Protein AF-A0A949JZN1-F1 (afdb_monomer)

Solvent-accessible surface area (backbone atoms only — not comparable to full-atom values): 24047 Å² total; per-residue (Å²): 133,84,77,73,57,71,68,57,56,55,54,51,43,33,54,51,49,48,50,40,52,61,75,69,76,84,64,100,70,65,62,48,94,91,29,48,54,69,59,49,45,48,31,49,70,71,68,56,56,71,69,54,78,76,59,62,62,35,90,82,48,80,79,49,56,63,61,56,42,46,56,73,40,31,76,53,32,37,34,47,49,16,54,53,29,47,75,69,73,36,58,64,35,13,47,45,24,12,50,50,14,46,76,67,33,54,84,67,42,17,60,55,13,43,55,53,38,47,51,53,28,58,78,67,67,39,33,76,59,30,31,55,51,26,48,54,46,30,76,72,70,42,91,40,64,71,48,48,51,52,27,38,53,24,29,50,77,66,71,37,33,69,58,28,53,57,54,47,53,54,46,51,54,56,39,72,72,38,95,59,86,66,70,77,53,61,60,56,40,47,53,51,21,52,30,29,50,76,71,62,44,89,68,27,66,55,39,50,48,46,43,61,33,68,34,62,60,33,70,52,41,41,54,52,47,52,52,34,68,76,33,56,79,64,45,70,74,51,54,73,59,55,51,35,45,50,50,17,35,20,29,43,40,73,65,41,23,55,62,14,34,55,28,43,50,53,24,57,75,73,46,47,71,69,38,45,34,74,26,27,42,48,46,51,44,50,20,14,58,73,47,76,40,18,59,66,44,19,56,51,26,42,56,45,16,66,66,26,59,80,36,85,94,32,36,66,34,14,27,51,26,18,40,46,19,12,54,21,18,43,74,66,68,40,26,69,62,12,35,54,29,27,50,54,20,65,67,54,73,68,96,73,47,71,69,48,50,55,51,51,50,54,45,50,50,55,31,51,52,24,37,41,71,67,39,42,56,65,38,21,76,45,33,57,76,48,50,86,76,57,78,66,41,76,82,44,45,66,54,53,50,50,38,49,52,51,26,59,75,67,69,35,62,69,38,44,51,46,31,48,64,41,37,61,91,60,45,42,71,67,58,48,53,52,52,52,51,56,52,50,50,37,33,75,72,64,78,38,65,75,71,62,61,78,79,103

pLDDT: mean 90.28, std 12.98, range [23.19, 98.69]

Sequence (456 aa):
MLIPDRHLIVSACVLILTASLTVHAGGAGSEVWDMDRDELSLRLRTGDYEFLKSVDFSVSDRTGVNLREARRLGDDAFHMLGLIYKDLDLPLSAERLFRLSWDADTEPWRRESLLELLRVLEVSERYPELEVLAGAGRDRYGDEPEILRHLISSLYRQDKDAEVIAFSTILDELISGSDSADVPGSEFAFWLAVSSSRLRLPGWEDRYRALFVDHQADQTHSRVWDHLQANPGIASRFSLVELLFFEAKRLLAEGQTVEATDRFFQVADASRELLLSPSGLLDFYLAGSISGRQSATAARMIAIADEAATDVAKVDGARRALEYAGRLYRTAGNYRSAIEQLQRSLLIQPSGTEVERVEAERVRWYLLSSRVRLDPVETAGSLAAVTPTLGDPAYYNDLLAELATRLAGLERWDALLEAYQAMRDFATVGTRAAYELVLAEAIGQGVLPTSSLQRA

Structure (mmCIF, N/CA/C/O backbone):
data_AF-A0A949JZN1-F1
#
_entry.id   AF-A0A949JZN1-F1
#
loop_
_atom_site.group_PDB
_atom_site.id
_atom_site.type_symbol
_atom_site.label_atom_id
_atom_site.label_alt_id
_atom_site.label_comp_id
_atom_site.label_asym_id
_atom_site.label_entity_id
_atom_site.label_seq_id
_atom_site.pdbx_PDB_ins_code
_atom_site.Cartn_x
_atom_site.Cartn_y
_atom_site.Cartn_z
_atom_site.occupancy
_atom_site.B_iso_or_equiv
_atom_site.auth_seq_id
_atom_site.auth_comp_id
_atom_site.auth_asym_id
_atom_site.auth_atom_id
_atom_site.pdbx_PDB_model_num
ATOM 1 N N . MET A 1 1 ? -3.100 4.155 -6.393 1.00 28.25 1 MET A N 1
ATOM 2 C CA . MET A 1 1 ? -3.237 4.243 -7.859 1.00 28.25 1 MET A CA 1
ATOM 3 C C . MET A 1 1 ? -4.155 3.113 -8.313 1.00 28.25 1 MET A C 1
ATOM 5 O O . MET A 1 1 ? -3.774 1.955 -8.206 1.00 28.25 1 MET A O 1
ATOM 9 N N . LEU A 1 2 ? -5.406 3.420 -8.669 1.00 23.19 2 LEU A N 1
ATOM 10 C CA . LEU A 1 2 ? -6.323 2.431 -9.245 1.00 23.19 2 LEU A CA 1
ATOM 11 C C . LEU A 1 2 ? -5.801 2.120 -10.648 1.00 23.19 2 LEU A C 1
ATOM 13 O O . LEU A 1 2 ? -5.815 3.005 -11.498 1.00 23.19 2 LEU A O 1
ATOM 17 N N . ILE A 1 3 ? -5.294 0.906 -10.871 1.00 28.20 3 ILE A N 1
ATOM 18 C CA . ILE A 1 3 ? -5.058 0.410 -12.230 1.00 28.20 3 ILE A CA 1
ATOM 19 C C . ILE A 1 3 ? -6.430 0.486 -12.914 1.00 28.20 3 ILE A C 1
ATOM 21 O O . ILE A 1 3 ? -7.366 -0.133 -12.398 1.00 28.20 3 ILE A O 1
ATOM 25 N N . PRO A 1 4 ? -6.604 1.289 -13.979 1.00 36.00 4 PRO A N 1
ATOM 26 C CA . PRO A 1 4 ? -7.878 1.351 -14.674 1.00 36.00 4 PRO A CA 1
ATOM 27 C C . PRO A 1 4 ? -8.270 -0.067 -15.084 1.00 36.00 4 PRO A C 1
ATOM 29 O O . PRO A 1 4 ? -7.414 -0.849 -15.501 1.00 36.00 4 PRO A O 1
ATOM 32 N N . ASP A 1 5 ? -9.549 -0.404 -14.932 1.00 42.81 5 ASP A N 1
ATOM 33 C CA . ASP A 1 5 ? -10.082 -1.678 -15.406 1.00 42.81 5 ASP A CA 1
ATOM 34 C C . ASP A 1 5 ? -9.627 -1.892 -16.861 1.00 42.81 5 ASP A C 1
ATOM 36 O O . ASP A 1 5 ? -9.747 -0.975 -17.680 1.00 42.81 5 ASP A O 1
ATOM 40 N N . ARG A 1 6 ? -9.068 -3.066 -17.191 1.00 54.88 6 ARG A N 1
ATOM 41 C CA . ARG A 1 6 ? -8.535 -3.360 -18.538 1.00 54.88 6 ARG A CA 1
ATOM 42 C C . ARG A 1 6 ? -9.583 -3.075 -19.618 1.00 54.88 6 ARG A C 1
ATOM 44 O O . ARG A 1 6 ? -9.256 -2.580 -20.692 1.00 54.88 6 ARG A O 1
ATOM 51 N N . HIS A 1 7 ? -10.858 -3.272 -19.287 1.00 56.84 7 HIS A N 1
ATOM 52 C CA . HIS A 1 7 ? -11.984 -2.960 -20.162 1.00 56.84 7 HIS A CA 1
ATOM 53 C C . HIS A 1 7 ? -12.150 -1.461 -20.476 1.00 56.84 7 HIS A C 1
ATOM 55 O O . HIS A 1 7 ? -12.597 -1.118 -21.572 1.00 56.84 7 HIS A O 1
ATOM 61 N N . LEU A 1 8 ? -11.777 -0.555 -19.565 1.00 56.69 8 LEU A N 1
ATOM 62 C CA . LEU A 1 8 ? -11.873 0.897 -19.772 1.00 56.69 8 LEU A CA 1
ATOM 63 C C . LEU A 1 8 ? -10.808 1.414 -20.748 1.00 56.69 8 LEU A C 1
ATOM 65 O O . LEU A 1 8 ? -11.121 2.267 -21.578 1.00 56.69 8 LEU A O 1
ATOM 69 N N . ILE A 1 9 ? -9.582 0.884 -20.680 1.00 60.97 9 ILE A N 1
ATOM 70 C CA . ILE A 1 9 ? -8.475 1.285 -21.566 1.00 60.97 9 ILE A CA 1
ATOM 71 C C . ILE A 1 9 ? -8.801 0.888 -23.007 1.00 60.97 9 ILE A C 1
ATOM 73 O O . ILE A 1 9 ? -8.806 1.736 -23.896 1.00 60.97 9 ILE A O 1
ATOM 77 N N . VAL A 1 10 ? -9.201 -0.368 -23.217 1.00 64.69 10 VAL A N 1
ATOM 78 C CA . VAL A 1 10 ? -9.607 -0.878 -24.534 1.00 64.69 10 VAL A CA 1
ATOM 79 C C . VAL A 1 10 ? -10.783 -0.086 -25.110 1.00 64.69 10 VAL A C 1
ATOM 81 O O . VAL A 1 10 ? -10.760 0.303 -26.277 1.00 64.69 10 VAL A O 1
ATOM 84 N N . SER A 1 11 ? -11.784 0.237 -24.285 1.00 64.88 11 SER A N 1
ATOM 85 C CA . SER A 1 11 ? -12.944 1.030 -24.717 1.00 64.88 11 SER A CA 1
ATOM 86 C C . SER A 1 11 ? -12.562 2.449 -25.163 1.00 64.88 11 SER A C 1
ATOM 88 O O . SER A 1 11 ? -13.131 2.969 -26.124 1.00 64.88 11 SER A O 1
ATOM 90 N N . ALA A 1 12 ? -11.581 3.077 -24.506 1.00 63.56 12 ALA A N 1
ATOM 91 C CA . ALA A 1 12 ? -11.064 4.387 -24.901 1.00 63.56 12 ALA A CA 1
ATOM 92 C C . ALA A 1 12 ? -10.251 4.317 -26.206 1.00 63.56 12 ALA A C 1
ATOM 94 O O . ALA A 1 12 ? -10.458 5.140 -27.098 1.00 63.56 12 ALA A O 1
ATOM 95 N N . CYS A 1 13 ? -9.396 3.302 -26.366 1.00 65.25 13 CYS A N 1
ATOM 96 C CA . CYS A 1 13 ? -8.618 3.069 -27.589 1.00 65.25 13 CYS A CA 1
ATOM 97 C C . CYS A 1 13 ? -9.513 2.896 -28.821 1.00 65.25 13 CYS A C 1
ATOM 99 O O . CYS A 1 13 ? -9.266 3.463 -29.884 1.00 65.25 13 CYS A O 1
ATOM 101 N N . VAL A 1 14 ? -10.609 2.163 -28.653 1.00 65.69 14 VAL A N 1
ATOM 102 C CA . VAL A 1 14 ? -11.628 1.944 -29.680 1.00 65.69 14 VAL A CA 1
ATOM 103 C C . VAL A 1 14 ? -12.328 3.239 -30.093 1.00 65.69 14 VAL A C 1
ATOM 105 O O . VAL A 1 14 ? -12.577 3.461 -31.280 1.00 65.69 14 VAL A O 1
ATOM 108 N N . LEU A 1 15 ? -12.642 4.124 -29.145 1.00 62.88 15 LEU A N 1
ATOM 109 C CA . LEU A 1 15 ? -13.243 5.423 -29.458 1.00 62.88 15 LEU A CA 1
ATOM 110 C C . LEU A 1 15 ? -12.299 6.301 -30.289 1.00 62.88 15 LEU A C 1
ATOM 112 O O . LEU A 1 15 ? -12.758 6.976 -31.209 1.00 62.88 15 LEU A O 1
ATOM 116 N N . ILE A 1 16 ? -10.995 6.254 -30.013 1.00 65.81 16 ILE A N 1
ATOM 117 C CA . ILE A 1 16 ? -9.991 7.045 -30.735 1.00 65.81 16 ILE A CA 1
ATOM 118 C C . ILE A 1 16 ? -9.760 6.471 -32.140 1.00 65.81 16 ILE A C 1
ATOM 120 O O . ILE A 1 16 ? -9.923 7.207 -33.113 1.00 65.81 16 ILE A O 1
ATOM 124 N N . LEU A 1 17 ? -9.556 5.152 -32.269 1.00 66.75 17 LEU A N 1
ATOM 125 C CA . LEU A 1 17 ? -9.471 4.468 -33.570 1.00 66.75 17 LEU A CA 1
ATOM 126 C C . LEU A 1 17 ? -10.686 4.774 -34.448 1.00 66.75 17 LEU A C 1
ATOM 128 O O . LEU A 1 17 ? -10.573 5.086 -35.633 1.00 66.75 17 LEU A O 1
ATOM 132 N N . THR A 1 18 ? -11.881 4.711 -33.865 1.00 62.41 18 THR A N 1
ATOM 133 C CA . THR A 1 18 ? -13.117 4.939 -34.616 1.00 62.41 18 THR A CA 1
ATOM 134 C C . THR A 1 18 ? -13.344 6.411 -34.957 1.00 62.41 18 THR A C 1
ATOM 136 O O . THR A 1 18 ? -14.023 6.693 -35.944 1.00 62.41 18 THR A O 1
ATOM 139 N N . ALA A 1 19 ? -12.748 7.350 -34.215 1.00 61.09 19 ALA A N 1
ATOM 140 C CA . ALA A 1 19 ? -12.715 8.764 -34.574 1.00 61.09 19 ALA A CA 1
ATOM 141 C C . ALA A 1 19 ? -11.727 9.026 -35.726 1.00 61.09 19 ALA A C 1
ATOM 143 O O . ALA A 1 19 ? -12.108 9.675 -36.705 1.00 61.09 19 ALA A O 1
ATOM 144 N N . SER A 1 20 ? -10.522 8.445 -35.695 1.00 64.50 20 SER A N 1
ATOM 145 C CA . SER A 1 20 ? -9.545 8.494 -36.800 1.00 64.50 20 SER A CA 1
ATOM 146 C C . SER A 1 20 ? -10.119 7.932 -38.107 1.00 64.50 20 SER A C 1
ATOM 148 O O . SER A 1 20 ? -9.890 8.483 -39.195 1.00 64.50 20 SER A O 1
ATOM 150 N N . LEU A 1 21 ? -10.978 6.911 -37.990 1.00 62.69 21 LEU A N 1
ATOM 151 C CA . LEU A 1 21 ? -11.747 6.353 -39.098 1.00 62.69 21 LEU A CA 1
ATOM 152 C C . LEU A 1 21 ? -12.812 7.305 -39.674 1.00 62.69 21 LEU A C 1
ATOM 154 O O . LEU A 1 21 ? -13.252 7.116 -40.796 1.00 62.69 21 LEU A O 1
ATOM 158 N N . THR A 1 22 ? -13.244 8.354 -38.988 1.00 59.25 22 THR A N 1
ATOM 159 C CA . THR A 1 22 ? -14.210 9.299 -39.591 1.00 59.25 22 THR A CA 1
ATOM 160 C C . THR A 1 22 ? -13.525 10.420 -40.375 1.00 59.25 22 THR A C 1
ATOM 162 O O . THR A 1 22 ? -14.088 10.929 -41.343 1.00 59.25 22 THR A O 1
ATOM 165 N N . VAL A 1 23 ? -12.281 10.765 -40.024 1.00 57.59 23 VAL A N 1
ATOM 166 C CA . VAL A 1 23 ? -11.536 11.894 -40.613 1.00 57.59 23 VAL A CA 1
ATOM 167 C C . VAL A 1 23 ? -10.925 11.555 -41.982 1.00 57.59 23 VAL A C 1
ATOM 169 O O . VAL A 1 23 ? -10.888 12.402 -42.873 1.00 57.59 23 VAL A O 1
ATOM 172 N N . HIS A 1 24 ? -10.515 10.305 -42.215 1.00 56.94 24 HIS A N 1
ATOM 173 C CA . HIS A 1 24 ? -9.833 9.883 -43.451 1.00 56.94 24 HIS A CA 1
ATOM 174 C C . HIS A 1 24 ? -10.794 9.383 -44.556 1.00 56.94 24 HIS A C 1
ATOM 176 O O . HIS A 1 24 ? -10.512 8.407 -45.248 1.00 56.94 24 HIS A O 1
ATOM 182 N N . ALA A 1 25 ? -11.970 9.993 -44.718 1.00 49.78 25 ALA A N 1
ATOM 183 C CA . ALA A 1 25 ? -13.055 9.514 -45.595 1.00 49.78 25 ALA A CA 1
ATOM 184 C C . ALA A 1 25 ? -12.886 9.791 -47.114 1.00 49.78 25 ALA A C 1
ATOM 186 O O . ALA A 1 25 ? -13.826 9.598 -47.878 1.00 49.78 25 ALA A O 1
ATOM 187 N N . GLY A 1 26 ? -11.714 10.243 -47.581 1.00 48.44 26 GLY A N 1
ATOM 188 C CA . GLY A 1 26 ? -11.536 10.756 -48.953 1.00 48.44 26 GLY A CA 1
ATOM 189 C C . GLY A 1 26 ? -10.825 9.853 -49.976 1.00 48.44 26 GLY A C 1
ATOM 190 O O . GLY A 1 26 ? -10.667 10.275 -51.119 1.00 48.44 26 GLY A O 1
ATOM 191 N N . GLY A 1 27 ? -10.351 8.657 -49.607 1.00 51.09 27 GLY A N 1
ATOM 192 C CA . GLY A 1 27 ? -9.495 7.822 -50.470 1.00 51.09 27 GLY A CA 1
ATOM 193 C C . GLY A 1 27 ? -10.176 6.553 -50.992 1.00 51.09 27 GLY A C 1
ATOM 194 O O . GLY A 1 27 ? -10.812 5.834 -50.230 1.00 51.09 27 GLY A O 1
ATOM 195 N N . ALA A 1 28 ? -10.017 6.256 -52.286 1.00 45.09 28 ALA A N 1
ATOM 196 C CA . ALA A 1 28 ? -10.587 5.083 -52.948 1.00 45.09 28 ALA A CA 1
ATOM 197 C C . ALA A 1 28 ? -10.026 3.763 -52.383 1.00 45.09 28 ALA A C 1
ATOM 199 O O . ALA A 1 28 ? -8.890 3.374 -52.654 1.00 45.09 28 ALA A O 1
ATOM 200 N N . GLY A 1 29 ? -10.869 3.092 -51.604 1.00 59.28 29 GLY A N 1
ATOM 201 C CA . GLY A 1 29 ? -10.729 1.735 -51.093 1.00 59.28 29 GLY A CA 1
ATOM 202 C C . GLY A 1 29 ? -11.338 1.683 -49.691 1.00 59.28 29 GLY A C 1
ATOM 203 O O . GLY A 1 29 ? -10.748 2.197 -48.743 1.00 59.28 29 GLY A O 1
ATOM 204 N N . SER A 1 30 ? -12.544 1.132 -49.588 1.00 68.69 30 SER A N 1
ATOM 205 C CA . SER A 1 30 ? -13.350 1.110 -48.360 1.00 68.69 30 SER A CA 1
ATOM 206 C C . SER A 1 30 ? -13.047 -0.079 -47.448 1.00 68.69 30 SER A C 1
ATOM 208 O O . SER A 1 30 ? -13.493 -0.081 -46.305 1.00 68.69 30 SER A O 1
ATOM 210 N N . GLU A 1 31 ? -12.275 -1.053 -47.936 1.00 84.38 31 GLU A N 1
ATOM 211 C CA . GLU A 1 31 ? -12.028 -2.310 -47.233 1.00 84.38 31 GLU A CA 1
ATOM 212 C C . GLU A 1 31 ? -10.649 -2.347 -46.554 1.00 84.38 31 GLU A C 1
ATOM 214 O O . GLU A 1 31 ? -9.635 -1.910 -47.125 1.00 84.38 31 GLU A O 1
ATOM 219 N N . VAL A 1 32 ? -10.639 -2.873 -45.327 1.00 84.31 32 VAL A N 1
ATOM 220 C CA . VAL A 1 32 ? -9.462 -3.226 -44.521 1.00 84.31 32 VAL A CA 1
ATOM 221 C C . VAL A 1 32 ? -9.681 -4.645 -43.992 1.00 84.31 32 VAL A C 1
ATOM 223 O O . VAL A 1 32 ? -10.696 -4.900 -43.349 1.00 84.31 32 VAL A O 1
ATOM 226 N N . TRP A 1 33 ? -8.753 -5.562 -44.283 1.00 89.00 33 TRP A N 1
ATOM 227 C CA . TRP A 1 33 ? -8.846 -6.999 -43.986 1.00 89.00 33 TRP A CA 1
ATOM 228 C C . TRP A 1 33 ? -10.165 -7.630 -44.445 1.00 89.00 33 TRP A C 1
ATOM 230 O O . TRP A 1 33 ? -10.851 -8.288 -43.666 1.00 89.00 33 TRP A O 1
ATOM 240 N N . ASP A 1 34 ? -10.530 -7.378 -45.706 1.00 88.12 34 ASP A N 1
ATOM 241 C CA . ASP A 1 34 ? -11.767 -7.851 -46.348 1.00 88.12 34 ASP A CA 1
ATOM 242 C C . ASP A 1 34 ? -13.071 -7.413 -45.642 1.00 88.12 34 ASP A C 1
ATOM 244 O O . ASP A 1 34 ? -14.139 -7.972 -45.892 1.00 88.12 34 ASP A O 1
ATOM 248 N N . MET A 1 35 ? -13.004 -6.404 -44.767 1.00 89.75 35 MET A N 1
ATOM 249 C CA . MET A 1 35 ? -14.160 -5.803 -44.102 1.00 89.75 35 MET A CA 1
ATOM 250 C C . MET A 1 35 ? -14.355 -4.365 -44.556 1.00 89.75 35 MET A C 1
ATOM 252 O O . MET A 1 35 ? -13.404 -3.581 -44.605 1.00 89.75 35 MET A O 1
ATOM 256 N N . ASP A 1 36 ? -15.609 -4.000 -44.821 1.00 89.38 36 ASP A N 1
ATOM 257 C CA . ASP A 1 36 ? -15.974 -2.599 -44.990 1.00 89.38 36 ASP A CA 1
ATOM 258 C C . ASP A 1 36 ? -15.724 -1.821 -43.688 1.00 89.38 36 ASP A C 1
ATOM 260 O O . ASP A 1 36 ? -15.842 -2.341 -42.572 1.00 89.38 36 ASP A O 1
ATOM 264 N N . ARG A 1 37 ? -15.374 -0.545 -43.830 1.00 81.56 37 ARG A N 1
ATOM 265 C CA . ARG A 1 37 ? -15.032 0.341 -42.717 1.00 81.56 37 ARG A CA 1
ATOM 266 C C . ARG A 1 37 ? -16.111 0.421 -41.637 1.00 81.56 37 ARG A C 1
ATOM 268 O O . ARG A 1 37 ? -15.761 0.499 -40.456 1.00 81.56 37 ARG A O 1
ATOM 275 N N . ASP A 1 38 ? -17.389 0.424 -42.013 1.00 83.62 38 ASP A N 1
ATOM 276 C CA . ASP A 1 38 ? -18.488 0.521 -41.049 1.00 83.62 38 ASP A CA 1
ATOM 277 C C . ASP A 1 38 ? -18.613 -0.768 -40.229 1.00 83.62 38 ASP A C 1
ATOM 279 O O . ASP A 1 38 ? -18.818 -0.709 -39.013 1.00 83.62 38 ASP A O 1
ATOM 283 N N . GLU A 1 39 ? -18.403 -1.927 -40.864 1.00 90.25 39 GLU A N 1
ATOM 284 C CA . GLU A 1 39 ? -18.348 -3.219 -40.177 1.00 90.25 39 GLU A CA 1
ATOM 285 C C . GLU A 1 39 ? -17.161 -3.277 -39.210 1.00 90.25 39 GLU A C 1
ATOM 287 O O . GLU A 1 39 ? -17.335 -3.618 -38.038 1.00 90.25 39 GLU A O 1
ATOM 292 N N . LEU A 1 40 ? -15.969 -2.884 -39.668 1.00 87.50 40 LEU A N 1
ATOM 293 C CA . LEU A 1 40 ? -14.765 -2.863 -38.838 1.00 87.50 40 LEU A CA 1
ATOM 294 C C . LEU A 1 40 ? -14.935 -1.939 -37.622 1.00 87.50 40 LEU A C 1
ATOM 296 O O . LEU A 1 40 ? -14.640 -2.323 -36.490 1.00 87.50 40 LEU A O 1
ATOM 300 N N . SER A 1 41 ? -15.454 -0.728 -37.842 1.00 83.06 41 SER A N 1
ATOM 301 C CA . SER A 1 41 ? -15.739 0.245 -36.782 1.00 83.06 41 SER A CA 1
ATOM 302 C C . SER A 1 41 ? -16.740 -0.309 -35.769 1.00 83.06 41 SER A C 1
ATOM 304 O O . SER A 1 41 ? -16.525 -0.185 -34.563 1.00 83.06 41 SER A O 1
ATOM 306 N N . LEU A 1 42 ? -17.813 -0.957 -36.236 1.00 85.81 42 LEU A N 1
ATOM 307 C CA . LEU A 1 42 ? -18.809 -1.572 -35.364 1.00 85.81 42 LEU A CA 1
ATOM 308 C C . LEU A 1 42 ? -18.190 -2.676 -34.502 1.00 85.81 42 LEU A C 1
ATOM 310 O O . LEU A 1 42 ? -18.355 -2.637 -33.284 1.00 85.81 42 LEU A O 1
ATOM 314 N N . ARG A 1 43 ? -17.437 -3.605 -35.105 1.00 89.69 43 ARG A N 1
ATOM 315 C CA . ARG A 1 43 ? -16.786 -4.711 -34.385 1.00 89.69 43 ARG A CA 1
ATOM 316 C C . ARG A 1 43 ? -15.834 -4.208 -33.307 1.00 89.69 43 ARG A C 1
ATOM 318 O O . ARG A 1 43 ? -15.943 -4.638 -32.157 1.00 89.69 43 ARG A O 1
ATOM 325 N N . LEU A 1 44 ? -14.985 -3.229 -33.640 1.00 86.00 44 LEU A N 1
ATOM 326 C CA . LEU A 1 44 ? -14.087 -2.588 -32.677 1.00 86.00 44 LEU A CA 1
ATOM 327 C C . LEU A 1 44 ? -14.868 -1.952 -31.515 1.00 86.00 44 LEU A C 1
ATOM 329 O O . LEU A 1 44 ? -14.524 -2.200 -30.360 1.00 86.00 44 LEU A O 1
ATOM 333 N N . ARG A 1 45 ? -15.947 -1.200 -31.802 1.00 82.38 45 ARG A N 1
ATOM 334 C CA . ARG A 1 45 ? -16.844 -0.570 -30.800 1.00 82.38 45 ARG A CA 1
ATOM 335 C C . ARG A 1 45 ? -17.520 -1.567 -29.875 1.00 82.38 45 ARG A C 1
ATOM 337 O O . ARG A 1 45 ? -17.728 -1.256 -28.707 1.00 82.38 45 ARG A O 1
ATOM 344 N N . THR A 1 46 ? -17.869 -2.740 -30.389 1.00 86.69 46 THR A N 1
ATOM 345 C CA . THR A 1 46 ? -18.524 -3.796 -29.611 1.00 86.69 46 THR A CA 1
ATOM 346 C C . THR A 1 46 ? -17.548 -4.723 -28.886 1.00 86.69 46 THR A C 1
ATOM 348 O O . THR A 1 46 ? -17.998 -5.607 -28.163 1.00 86.69 46 THR A O 1
ATOM 351 N N . GLY A 1 47 ? -16.236 -4.543 -29.067 1.00 86.81 47 GLY A N 1
ATOM 352 C CA . GLY A 1 47 ? -15.222 -5.432 -28.498 1.00 86.81 47 GLY A CA 1
ATOM 353 C C . GLY A 1 47 ? -15.114 -6.796 -29.190 1.00 86.81 47 GLY A C 1
ATOM 354 O O . GLY A 1 47 ? -14.569 -7.730 -28.607 1.00 86.81 47 GLY A O 1
ATOM 355 N N . ASP A 1 48 ? -15.639 -6.937 -30.413 1.00 91.31 48 ASP A N 1
ATOM 356 C CA . ASP A 1 48 ? -15.488 -8.152 -31.221 1.00 91.31 48 ASP A CA 1
ATOM 357 C C . ASP A 1 48 ? -14.131 -8.126 -31.934 1.00 91.31 48 ASP A C 1
ATOM 359 O O . ASP A 1 48 ? -14.004 -7.626 -33.052 1.00 91.31 48 ASP A O 1
ATOM 363 N N . TYR A 1 49 ? -13.100 -8.640 -31.262 1.00 90.94 49 TYR A N 1
ATOM 364 C CA . TYR A 1 49 ? -11.729 -8.687 -31.779 1.00 90.94 49 TYR A CA 1
ATOM 365 C C . TYR A 1 49 ? -11.334 -10.048 -32.363 1.00 90.94 49 TYR A C 1
ATOM 367 O O . TYR A 1 49 ? -10.173 -10.238 -32.724 1.00 90.94 49 TYR A O 1
ATOM 375 N N . GLU A 1 50 ? -12.254 -11.013 -32.471 1.00 89.19 50 GLU A N 1
ATOM 376 C CA . GLU A 1 50 ? -11.912 -12.369 -32.930 1.00 89.19 50 GLU A CA 1
ATOM 377 C C . GLU A 1 50 ? -11.317 -12.370 -34.344 1.00 89.19 50 GLU A C 1
ATOM 379 O O . GLU A 1 50 ? -10.406 -13.146 -34.635 1.00 89.19 50 GLU A O 1
ATOM 384 N N . PHE A 1 51 ? -11.761 -11.452 -35.206 1.00 88.88 51 PHE A N 1
ATOM 385 C CA . PHE A 1 51 ? -11.234 -11.334 -36.566 1.00 88.88 51 PHE A CA 1
ATOM 386 C C . PHE A 1 51 ? -9.734 -10.987 -36.592 1.00 88.88 51 PHE A C 1
ATOM 388 O O . PHE A 1 51 ? -9.008 -11.471 -37.462 1.00 88.88 51 PHE A O 1
ATOM 395 N N . LEU A 1 52 ? -9.238 -10.218 -35.613 1.00 90.56 52 LEU A N 1
ATOM 396 C CA . LEU A 1 52 ? -7.830 -9.812 -35.534 1.00 90.56 52 LEU A CA 1
ATOM 397 C C . LEU A 1 52 ? -6.891 -10.999 -35.302 1.00 90.56 52 LEU A C 1
ATOM 399 O O . LEU A 1 52 ? -5.738 -10.955 -35.721 1.00 90.56 52 LEU A O 1
ATOM 403 N N . LYS A 1 53 ? -7.374 -12.111 -34.734 1.00 88.94 53 LYS A N 1
ATOM 404 C CA . LYS A 1 53 ? -6.560 -13.331 -34.586 1.00 88.94 53 LYS A CA 1
ATOM 405 C C . LYS A 1 53 ? -6.150 -13.937 -35.929 1.00 88.94 53 LYS A C 1
ATOM 407 O O . LYS A 1 53 ? -5.177 -14.683 -35.986 1.00 88.94 53 LYS A O 1
ATOM 412 N N . SER A 1 54 ? -6.885 -13.629 -37.000 1.00 87.88 54 SER A N 1
ATOM 413 C CA . SER A 1 54 ? -6.552 -14.056 -38.365 1.00 87.88 54 SER A CA 1
ATOM 414 C C . SER A 1 54 ? -5.599 -13.095 -39.087 1.00 87.88 54 SER A C 1
ATOM 416 O O . SER A 1 54 ? -4.984 -13.470 -40.085 1.00 87.88 54 SER A O 1
ATOM 418 N N . VAL A 1 55 ? -5.432 -11.878 -38.561 1.00 88.56 55 VAL A N 1
ATOM 419 C CA . VAL A 1 55 ? -4.550 -10.849 -39.110 1.00 88.56 55 VAL A CA 1
ATOM 420 C C . VAL A 1 55 ? -3.177 -10.982 -38.449 1.00 88.56 55 VAL A C 1
ATOM 422 O O . VAL A 1 55 ? -2.955 -10.561 -37.312 1.00 88.56 55 VAL A O 1
ATOM 425 N N . ASP A 1 56 ? -2.243 -11.602 -39.170 1.00 84.62 56 ASP A N 1
ATOM 426 C CA . ASP A 1 56 ? -0.866 -11.776 -38.710 1.00 84.62 56 ASP A CA 1
ATOM 427 C C . ASP A 1 56 ? -0.035 -10.518 -38.993 1.00 84.62 56 ASP A C 1
ATOM 429 O O . ASP A 1 56 ? 0.213 -10.160 -40.149 1.00 84.62 56 ASP A O 1
ATOM 433 N N . PHE A 1 57 ? 0.412 -9.855 -37.928 1.00 84.38 57 PHE A N 1
ATOM 434 C CA . PHE A 1 57 ? 1.368 -8.751 -37.997 1.00 84.38 57 PHE A CA 1
ATOM 435 C C . PHE A 1 57 ? 2.799 -9.178 -37.688 1.00 84.38 57 PHE A C 1
ATOM 437 O O . PHE A 1 57 ? 3.705 -8.349 -37.760 1.00 84.38 57 PHE A O 1
ATOM 444 N N . SER A 1 58 ? 3.047 -10.442 -37.354 1.00 76.69 58 SER A N 1
ATOM 445 C CA . SER A 1 58 ? 4.386 -10.946 -37.060 1.00 76.69 58 SER A CA 1
ATOM 446 C C . SER A 1 58 ? 5.248 -11.042 -38.325 1.00 76.69 58 SER A C 1
ATOM 448 O O . SER A 1 58 ? 4.773 -10.855 -39.448 1.00 76.69 58 SER A O 1
ATOM 450 N N . VAL A 1 59 ? 6.555 -11.281 -38.153 1.00 62.22 59 VAL A N 1
ATOM 451 C CA . VAL A 1 59 ? 7.587 -11.247 -39.215 1.00 62.22 59 VAL A CA 1
ATOM 452 C C . VAL A 1 59 ? 7.250 -12.148 -40.424 1.00 62.22 59 VAL A C 1
ATOM 454 O O . VAL A 1 59 ? 7.798 -11.947 -41.509 1.00 62.22 59 VAL A O 1
ATOM 457 N N . SER A 1 60 ? 6.315 -13.094 -40.283 1.00 58.88 60 SER A N 1
ATOM 458 C CA . SER A 1 60 ? 5.765 -13.905 -41.375 1.00 58.88 60 SER A CA 1
ATOM 459 C C . SER A 1 60 ? 4.877 -13.163 -42.378 1.00 58.88 60 SER A C 1
ATOM 461 O O . SER A 1 60 ? 4.691 -13.706 -43.470 1.00 58.88 60 SER A O 1
ATOM 463 N N . ASP A 1 61 ? 4.406 -11.935 -42.110 1.00 63.19 61 ASP A N 1
ATOM 464 C CA . ASP A 1 61 ? 3.782 -11.088 -43.141 1.00 63.19 61 ASP A CA 1
ATOM 465 C C . ASP A 1 61 ? 4.837 -10.612 -44.154 1.00 63.19 61 ASP A C 1
ATOM 467 O O . ASP A 1 61 ? 5.341 -9.486 -44.122 1.00 63.19 61 ASP A O 1
ATOM 471 N N . ARG A 1 62 ? 5.185 -11.512 -45.078 1.00 59.25 62 ARG A N 1
ATOM 472 C CA . ARG A 1 62 ? 6.132 -11.279 -46.178 1.00 59.25 62 ARG A CA 1
ATOM 473 C C . ARG A 1 62 ? 5.612 -10.271 -47.200 1.00 59.25 62 ARG A C 1
ATOM 475 O O . ARG A 1 62 ? 6.392 -9.775 -48.007 1.00 59.25 62 ARG A O 1
ATOM 482 N N . THR A 1 63 ? 4.307 -10.009 -47.204 1.00 68.75 63 THR A N 1
ATOM 483 C CA . THR A 1 63 ? 3.645 -9.170 -48.209 1.00 68.75 63 THR A CA 1
ATOM 484 C C . THR A 1 63 ? 3.451 -7.727 -47.744 1.00 68.75 63 THR A C 1
ATOM 486 O O . THR A 1 63 ? 3.218 -6.837 -48.571 1.00 68.75 63 THR A O 1
ATOM 489 N N . GLY A 1 64 ? 3.540 -7.489 -46.428 1.00 76.25 64 GLY A N 1
ATOM 490 C CA . GLY A 1 64 ? 3.288 -6.192 -45.803 1.00 76.25 64 GLY A CA 1
ATOM 491 C C . GLY A 1 64 ? 1.884 -5.662 -46.097 1.00 76.25 64 GLY A C 1
ATOM 492 O O . GLY A 1 64 ? 1.683 -4.446 -46.098 1.00 76.25 64 GLY A O 1
ATOM 493 N N . VAL A 1 65 ? 0.942 -6.535 -46.469 1.00 81.44 65 VAL A N 1
ATOM 494 C CA . VAL A 1 65 ? -0.432 -6.149 -46.815 1.00 81.44 65 VAL A CA 1
ATOM 495 C C . VAL A 1 65 ? -1.149 -5.717 -45.547 1.00 81.44 65 VAL A C 1
ATOM 497 O O . VAL A 1 65 ? -1.645 -4.594 -45.500 1.00 81.44 65 VAL A O 1
ATOM 500 N N . ASN A 1 66 ? -1.058 -6.517 -44.484 1.00 83.00 66 ASN A N 1
ATOM 501 C CA . ASN A 1 66 ? -1.705 -6.214 -43.212 1.00 83.00 66 ASN A CA 1
ATOM 502 C C . ASN A 1 66 ? -1.194 -4.892 -42.635 1.00 83.00 66 ASN A C 1
ATOM 504 O O . ASN A 1 66 ? -1.980 -4.066 -42.181 1.00 83.00 66 ASN A O 1
ATOM 508 N N . LEU A 1 67 ? 0.115 -4.639 -42.730 1.00 83.44 67 LEU A N 1
ATOM 509 C CA . LEU A 1 67 ? 0.720 -3.381 -42.282 1.00 83.44 67 LEU A CA 1
ATOM 510 C C . LEU A 1 67 ? 0.263 -2.162 -43.083 1.00 83.44 67 LEU A C 1
ATOM 512 O O . LEU A 1 67 ? 0.032 -1.096 -42.510 1.00 83.44 67 LEU A O 1
ATOM 516 N N . ARG A 1 68 ? 0.142 -2.298 -44.407 1.00 84.31 68 ARG A N 1
ATOM 517 C CA . ARG A 1 68 ? -0.383 -1.220 -45.254 1.00 84.31 68 ARG A CA 1
ATOM 518 C C . ARG A 1 68 ? -1.841 -0.938 -44.939 1.00 84.31 68 ARG A C 1
ATOM 520 O O . ARG A 1 68 ? -2.225 0.224 -44.927 1.00 84.31 68 ARG A O 1
ATOM 527 N N . GLU A 1 69 ? -2.626 -1.972 -44.675 1.00 85.75 69 GLU A N 1
ATOM 528 C CA . GLU A 1 69 ? -4.033 -1.833 -44.320 1.00 85.75 69 GLU A CA 1
ATOM 529 C C . GLU A 1 69 ? -4.230 -1.226 -42.930 1.00 85.75 69 GLU A C 1
ATOM 531 O O . GLU A 1 69 ? -5.025 -0.300 -42.799 1.00 85.75 69 GLU A O 1
ATOM 536 N N . ALA A 1 70 ? -3.424 -1.613 -41.937 1.00 87.12 70 ALA A N 1
ATOM 537 C CA . ALA A 1 70 ? -3.418 -0.983 -40.616 1.00 87.12 70 ALA A CA 1
ATOM 538 C C . ALA A 1 70 ? -3.172 0.534 -40.692 1.00 87.12 70 ALA A C 1
ATOM 540 O O . ALA A 1 70 ? -3.896 1.303 -40.067 1.00 87.12 70 ALA A O 1
ATOM 541 N N . ARG A 1 71 ? -2.220 0.993 -41.522 1.00 84.69 71 ARG A N 1
ATOM 542 C CA . ARG A 1 71 ? -1.956 2.438 -41.713 1.00 84.69 71 ARG A CA 1
ATOM 543 C C . ARG A 1 71 ? -3.148 3.218 -42.257 1.00 84.69 71 ARG A C 1
ATOM 545 O O . ARG A 1 71 ? -3.218 4.427 -42.074 1.00 84.69 71 ARG A O 1
ATOM 552 N N . ARG A 1 72 ? -4.086 2.561 -42.943 1.00 86.06 72 ARG A N 1
ATOM 553 C CA . ARG A 1 72 ? -5.285 3.228 -43.479 1.00 86.06 72 ARG A CA 1
ATOM 554 C C . ARG A 1 72 ? -6.290 3.573 -42.381 1.00 86.06 72 ARG A C 1
ATOM 556 O O . ARG A 1 72 ? -7.204 4.354 -42.638 1.00 86.06 72 ARG A O 1
ATOM 563 N N . LEU A 1 73 ? -6.133 3.002 -41.185 1.00 84.44 73 LEU A N 1
ATOM 564 C CA . LEU A 1 73 ? -7.017 3.247 -40.048 1.00 84.44 73 LEU A CA 1
ATOM 565 C C . LEU A 1 73 ? -6.717 4.583 -39.346 1.00 84.44 73 LEU A C 1
ATOM 567 O O . LEU A 1 73 ? -7.623 5.152 -38.741 1.00 84.44 73 LEU A O 1
ATOM 571 N N . GLY A 1 74 ? -5.497 5.113 -39.483 1.00 85.88 74 GLY A N 1
ATOM 572 C CA . GLY A 1 74 ? -5.077 6.393 -38.909 1.00 85.88 74 GLY A CA 1
ATOM 573 C C . GLY A 1 74 ? -3.626 6.384 -38.427 1.00 85.88 74 GLY A C 1
ATOM 574 O O . GLY A 1 74 ? -2.988 5.333 -38.372 1.00 85.88 74 GLY A O 1
ATOM 575 N N . ASP A 1 75 ? -3.127 7.563 -38.052 1.00 82.75 75 ASP A N 1
ATOM 576 C CA . ASP A 1 75 ? -1.760 7.764 -37.538 1.00 82.75 75 ASP A CA 1
ATOM 577 C C . ASP A 1 75 ? -1.547 7.170 -36.132 1.00 82.75 75 ASP A C 1
ATOM 579 O O . ASP A 1 75 ? -0.418 7.049 -35.675 1.00 82.75 75 ASP A O 1
ATOM 583 N N . ASP A 1 76 ? -2.625 6.814 -35.432 1.00 86.31 76 ASP A N 1
ATOM 584 C CA . ASP A 1 76 ? -2.629 6.169 -34.114 1.00 86.31 76 ASP A CA 1
ATOM 585 C C . ASP A 1 76 ? -2.835 4.647 -34.192 1.00 86.31 76 ASP A C 1
ATOM 587 O O . ASP A 1 76 ? -2.796 3.941 -33.180 1.00 86.31 76 ASP A O 1
ATOM 591 N N . ALA A 1 77 ? -3.071 4.124 -35.400 1.00 91.06 77 ALA A N 1
ATOM 592 C CA . ALA A 1 77 ? -3.573 2.774 -35.594 1.00 91.06 77 ALA A CA 1
ATOM 593 C C . ALA A 1 77 ? -2.631 1.699 -35.055 1.00 91.06 77 ALA A C 1
ATOM 595 O O . ALA A 1 77 ? -3.089 0.724 -34.462 1.00 91.06 77 ALA A O 1
ATOM 596 N N . PHE A 1 78 ? -1.321 1.866 -35.238 1.00 94.19 78 PHE A N 1
ATOM 597 C CA . PHE A 1 78 ? -0.352 0.885 -34.768 1.00 94.19 78 PHE A CA 1
ATOM 598 C C . PHE A 1 78 ? -0.314 0.799 -33.246 1.00 94.19 78 PHE A C 1
ATOM 600 O O . PHE A 1 78 ? -0.364 -0.308 -32.715 1.00 94.19 78 PHE A O 1
ATOM 607 N N . HIS A 1 79 ? -0.289 1.935 -32.548 1.00 94.19 79 HIS A N 1
ATOM 608 C CA . HIS A 1 79 ? -0.344 1.949 -31.088 1.00 94.19 79 HIS A CA 1
ATOM 609 C C . HIS A 1 79 ? -1.605 1.242 -30.572 1.00 94.19 79 HIS A C 1
ATOM 611 O O . HIS A 1 79 ? -1.532 0.318 -29.759 1.00 94.19 79 HIS A O 1
ATOM 617 N N . MET A 1 80 ? -2.766 1.630 -31.102 1.00 93.19 80 MET A N 1
ATOM 618 C CA . MET A 1 80 ? -4.055 1.129 -30.629 1.00 93.19 80 MET A CA 1
ATOM 619 C C . MET A 1 80 ? -4.258 -0.356 -30.935 1.00 93.19 80 MET A C 1
ATOM 621 O O . MET A 1 80 ? -4.711 -1.109 -30.073 1.00 93.19 80 MET A O 1
ATOM 625 N N . LEU A 1 81 ? -3.880 -0.809 -32.134 1.00 93.12 81 LEU A N 1
ATOM 626 C CA . LEU A 1 81 ? -3.864 -2.236 -32.449 1.00 93.12 81 LEU A CA 1
ATOM 627 C C . LEU A 1 81 ? -2.867 -2.973 -31.550 1.00 93.12 81 LEU A C 1
ATOM 629 O O . LEU A 1 81 ? -3.182 -4.056 -31.076 1.00 93.12 81 LEU A O 1
ATOM 633 N N . GLY A 1 82 ? -1.701 -2.391 -31.258 1.00 95.00 82 GLY A N 1
ATOM 634 C CA . GLY A 1 82 ? -0.725 -2.977 -30.341 1.00 95.00 82 GLY A CA 1
ATOM 635 C C . GLY A 1 82 ? -1.332 -3.297 -28.973 1.00 95.00 82 GLY A C 1
ATOM 636 O O . GLY A 1 82 ? -1.151 -4.406 -28.468 1.00 95.00 82 GLY A O 1
ATOM 637 N N . LEU A 1 83 ? -2.129 -2.377 -28.418 1.00 94.25 83 LEU A N 1
ATOM 638 C CA . LEU A 1 83 ? -2.864 -2.595 -27.168 1.00 94.25 83 LEU A CA 1
ATOM 639 C C . LEU A 1 83 ? -3.892 -3.730 -27.286 1.00 94.25 83 LEU A C 1
ATOM 641 O O . LEU A 1 83 ? -3.912 -4.620 -26.439 1.00 94.25 83 LEU A O 1
ATOM 645 N N . ILE A 1 84 ? -4.680 -3.767 -28.366 1.00 92.88 84 ILE A N 1
ATOM 646 C CA . ILE A 1 84 ? -5.665 -4.841 -28.586 1.00 92.88 84 ILE A CA 1
ATOM 647 C C . ILE A 1 84 ? -4.972 -6.208 -28.708 1.00 92.88 84 ILE A C 1
ATOM 649 O O . ILE A 1 84 ? -5.398 -7.178 -28.088 1.00 92.88 84 ILE A O 1
ATOM 653 N N . TYR A 1 85 ? -3.876 -6.306 -29.465 1.00 93.69 85 TYR A N 1
ATOM 654 C CA . TYR A 1 85 ? -3.134 -7.562 -29.620 1.00 93.69 85 TYR A CA 1
ATOM 655 C C . TYR A 1 85 ? -2.458 -8.010 -28.324 1.00 93.69 85 TYR A C 1
ATOM 657 O O . TYR A 1 85 ? -2.358 -9.211 -28.076 1.00 93.69 85 TYR A O 1
ATOM 665 N N . LYS A 1 86 ? -2.021 -7.066 -27.485 1.00 92.50 86 LYS A N 1
ATOM 666 C CA . LYS A 1 86 ? -1.510 -7.362 -26.145 1.00 92.50 86 LYS A CA 1
ATOM 667 C C . LYS A 1 86 ? -2.600 -7.996 -25.276 1.00 92.50 86 LYS A C 1
ATOM 669 O O . LYS A 1 86 ? -2.333 -8.999 -24.623 1.00 92.50 86 LYS A O 1
ATOM 674 N N . ASP A 1 87 ? -3.824 -7.473 -25.320 1.00 91.38 87 ASP A N 1
ATOM 675 C CA . ASP A 1 87 ? -4.957 -8.027 -24.565 1.00 91.38 87 ASP A CA 1
ATOM 676 C C . ASP A 1 87 ? -5.475 -9.360 -25.122 1.00 91.38 87 ASP A C 1
ATOM 678 O O . ASP A 1 87 ? -5.990 -10.186 -24.369 1.00 91.38 87 ASP A O 1
ATOM 682 N N . LEU A 1 88 ? -5.283 -9.609 -26.420 1.00 91.56 88 LEU A N 1
ATOM 683 C CA . LEU A 1 88 ? -5.546 -10.903 -27.059 1.00 91.56 88 LEU A CA 1
ATOM 684 C C . LEU A 1 88 ? -4.466 -11.967 -26.792 1.00 91.56 88 LEU A C 1
ATOM 686 O O . LEU A 1 88 ? -4.564 -13.059 -27.349 1.00 91.56 88 LEU A O 1
ATOM 690 N N . ASP A 1 89 ? -3.452 -11.666 -25.974 1.00 92.06 89 ASP A N 1
ATOM 691 C CA . ASP A 1 89 ? -2.300 -12.539 -25.702 1.00 92.06 89 ASP A CA 1
ATOM 692 C C . ASP A 1 89 ? -1.532 -12.931 -26.981 1.00 92.06 89 ASP A C 1
ATOM 694 O O . ASP A 1 89 ? -1.086 -14.062 -27.177 1.00 92.06 89 ASP A O 1
ATOM 698 N N . LEU A 1 90 ? -1.374 -11.962 -27.891 1.00 92.12 90 LEU A N 1
ATOM 699 C CA . LEU A 1 90 ? -0.605 -12.085 -29.133 1.00 92.12 90 LEU A CA 1
ATOM 700 C C . LEU A 1 90 ? 0.645 -11.181 -29.084 1.00 92.12 90 LEU A C 1
ATOM 702 O O . LEU A 1 90 ? 0.751 -10.208 -29.844 1.00 92.12 90 LEU A O 1
ATOM 706 N N . PRO A 1 91 ? 1.626 -11.485 -28.208 1.00 91.06 91 PRO A N 1
ATOM 707 C CA . PRO A 1 91 ? 2.704 -10.562 -27.849 1.00 91.06 91 PRO A CA 1
ATOM 708 C C . PRO A 1 91 ? 3.634 -10.203 -29.014 1.00 91.06 91 PRO A C 1
ATOM 710 O O . PRO A 1 91 ? 4.083 -9.065 -29.100 1.00 91.06 91 PRO A O 1
ATOM 713 N N . LEU A 1 92 ? 3.887 -11.125 -29.952 1.00 91.94 92 LEU A N 1
ATOM 714 C CA . LEU A 1 92 ? 4.758 -10.859 -31.108 1.00 91.94 92 LEU A CA 1
ATOM 715 C C . LEU A 1 92 ? 4.159 -9.821 -32.067 1.00 91.94 92 LEU A C 1
ATOM 717 O O . LEU A 1 92 ? 4.879 -8.981 -32.610 1.00 91.94 92 LEU A O 1
ATOM 721 N N . SER A 1 93 ? 2.843 -9.876 -32.273 1.00 92.75 93 SER A N 1
ATOM 722 C CA . SER A 1 93 ? 2.122 -8.901 -33.093 1.00 92.75 93 SER A CA 1
ATOM 723 C C . SER A 1 93 ? 2.052 -7.550 -32.387 1.00 92.75 93 SER A C 1
ATOM 725 O O . SER A 1 93 ? 2.339 -6.532 -33.013 1.00 92.75 93 SER A O 1
ATOM 727 N N . ALA A 1 94 ? 1.752 -7.544 -31.083 1.00 94.81 94 ALA A N 1
ATOM 728 C CA . ALA A 1 94 ? 1.745 -6.329 -30.273 1.00 94.81 94 ALA A CA 1
ATOM 729 C C . ALA A 1 94 ? 3.110 -5.622 -30.297 1.00 94.81 94 ALA A C 1
ATOM 731 O O . ALA A 1 94 ? 3.189 -4.442 -30.627 1.00 94.81 94 ALA A O 1
ATOM 732 N N . GLU A 1 95 ? 4.200 -6.358 -30.048 1.00 95.25 95 GLU A N 1
ATOM 733 C CA . GLU A 1 95 ? 5.566 -5.826 -30.095 1.00 95.25 95 GLU A CA 1
ATOM 734 C C . GLU A 1 95 ? 5.882 -5.196 -31.457 1.00 95.25 95 GLU A C 1
ATOM 736 O O . GLU A 1 95 ? 6.400 -4.079 -31.528 1.00 95.25 95 GLU A O 1
ATOM 741 N N . ARG A 1 96 ? 5.557 -5.892 -32.557 1.00 94.12 96 ARG A N 1
ATOM 742 C CA . ARG A 1 96 ? 5.805 -5.378 -33.909 1.00 94.12 96 ARG A CA 1
ATOM 743 C C . ARG A 1 96 ? 5.022 -4.097 -34.180 1.00 94.12 96 ARG A C 1
ATOM 745 O O . ARG A 1 96 ? 5.578 -3.173 -34.771 1.00 94.12 96 ARG A O 1
ATOM 752 N N . LEU A 1 97 ? 3.767 -4.028 -33.749 1.00 95.31 97 LEU A N 1
ATOM 753 C CA . LEU A 1 97 ? 2.939 -2.834 -33.892 1.00 95.31 97 LEU A CA 1
ATOM 754 C C . LEU A 1 97 ? 3.503 -1.658 -33.080 1.00 95.31 97 LEU A C 1
ATOM 756 O O . LEU A 1 97 ? 3.657 -0.572 -33.634 1.00 95.31 97 LEU A O 1
ATOM 760 N N . PHE A 1 98 ? 3.929 -1.874 -31.832 1.00 96.81 98 PHE A N 1
ATOM 761 C CA . PHE A 1 98 ? 4.579 -0.821 -31.043 1.00 96.81 98 PHE A CA 1
ATOM 762 C C . PHE A 1 98 ? 5.900 -0.345 -31.661 1.00 96.81 98 PHE A C 1
ATOM 764 O O . PHE A 1 98 ? 6.150 0.857 -31.690 1.00 96.81 98 PHE A O 1
ATOM 771 N N . ARG A 1 99 ? 6.719 -1.243 -32.228 1.00 96.12 99 ARG A N 1
ATOM 772 C CA . ARG A 1 99 ? 7.935 -0.855 -32.973 1.00 96.12 99 ARG A CA 1
ATOM 773 C C . ARG A 1 99 ? 7.619 0.025 -34.175 1.00 96.12 99 ARG A C 1
ATOM 775 O O . ARG A 1 99 ? 8.261 1.047 -34.376 1.00 96.12 99 ARG A O 1
ATOM 782 N N . LEU A 1 100 ? 6.610 -0.353 -34.957 1.00 94.25 100 LEU A N 1
ATOM 783 C CA . LEU A 1 100 ? 6.193 0.435 -36.114 1.00 94.25 100 LEU A CA 1
ATOM 784 C C . LEU A 1 100 ? 5.666 1.809 -35.708 1.00 94.25 100 LEU A C 1
ATOM 786 O O . LEU A 1 100 ? 5.963 2.790 -36.385 1.00 94.25 100 LEU A O 1
ATOM 790 N N . SER A 1 101 ? 4.925 1.873 -34.603 1.00 95.44 101 SER A N 1
ATOM 791 C CA . SER A 1 101 ? 4.435 3.127 -34.044 1.00 95.44 101 SER A CA 1
ATOM 792 C C . SER A 1 101 ? 5.579 4.016 -33.544 1.00 95.44 101 SER A C 1
ATOM 794 O O . SER A 1 101 ? 5.632 5.199 -33.868 1.00 95.44 101 SER A O 1
ATOM 796 N N . TRP A 1 102 ? 6.558 3.437 -32.843 1.00 96.69 102 TRP A N 1
ATOM 797 C CA . TRP A 1 102 ? 7.779 4.129 -32.428 1.00 96.69 102 TRP A CA 1
ATOM 798 C C . TRP A 1 102 ? 8.535 4.744 -33.621 1.00 96.69 102 TRP A C 1
ATOM 800 O O . TRP A 1 102 ? 8.932 5.914 -33.590 1.00 96.69 102 TRP A O 1
ATOM 810 N N . ASP A 1 103 ? 8.679 3.983 -34.705 1.00 94.19 103 ASP A N 1
ATOM 811 C CA . ASP A 1 103 ? 9.420 4.420 -35.887 1.00 94.19 103 ASP A CA 1
ATOM 812 C C . ASP A 1 103 ? 8.659 5.470 -36.720 1.00 94.19 103 ASP A C 1
ATOM 814 O O . ASP A 1 103 ? 9.275 6.386 -37.273 1.00 94.19 103 ASP A O 1
ATOM 818 N N . ALA A 1 104 ? 7.331 5.344 -36.844 1.00 90.38 104 ALA A N 1
ATOM 819 C CA . ALA A 1 104 ? 6.557 6.054 -37.866 1.00 90.38 104 ALA A CA 1
ATOM 820 C C . ALA A 1 104 ? 5.526 7.063 -37.337 1.00 90.38 104 ALA A C 1
ATOM 822 O O . ALA A 1 104 ? 5.308 8.076 -38.005 1.00 90.38 104 ALA A O 1
ATOM 823 N N . ASP A 1 105 ? 4.908 6.826 -36.179 1.00 92.06 105 ASP A N 1
ATOM 824 C CA . ASP A 1 105 ? 3.739 7.602 -35.744 1.00 92.06 105 ASP A CA 1
ATOM 825 C C . ASP A 1 105 ? 4.144 8.971 -35.180 1.00 92.06 105 ASP A C 1
ATOM 827 O O . ASP A 1 105 ? 5.308 9.236 -34.870 1.00 92.06 105 ASP A O 1
ATOM 831 N N . THR A 1 106 ? 3.195 9.896 -35.057 1.00 92.31 106 THR A N 1
ATOM 832 C CA . THR A 1 106 ? 3.425 11.205 -34.426 1.00 92.31 106 THR A CA 1
ATOM 833 C C . THR A 1 106 ? 3.209 11.154 -32.912 1.00 92.31 106 THR A C 1
ATOM 835 O O . THR A 1 106 ? 2.732 10.166 -32.358 1.00 92.31 106 THR A O 1
ATOM 838 N N . GLU A 1 107 ? 3.558 12.235 -32.213 1.00 93.75 107 GLU A N 1
ATOM 839 C CA . GLU A 1 107 ? 3.203 12.369 -30.795 1.00 93.75 107 GLU A CA 1
ATOM 840 C C . GLU A 1 107 ? 1.673 12.512 -30.635 1.00 93.75 107 GLU A C 1
ATOM 842 O O . GLU A 1 107 ? 1.036 13.112 -31.508 1.00 93.75 107 GLU A O 1
ATOM 847 N N . PRO A 1 108 ? 1.070 11.992 -29.547 1.00 93.81 108 PRO A N 1
ATOM 848 C CA . PRO A 1 108 ? 1.714 11.325 -28.405 1.00 93.81 108 PRO A CA 1
ATOM 849 C C . PRO A 1 108 ? 1.982 9.821 -28.611 1.00 93.81 108 PRO A C 1
ATOM 851 O O . PRO A 1 108 ? 2.679 9.210 -27.806 1.00 93.81 108 PRO A O 1
ATOM 854 N N . TRP A 1 109 ? 1.454 9.219 -29.681 1.00 94.25 109 TRP A N 1
ATOM 855 C CA . TRP A 1 109 ? 1.436 7.762 -29.885 1.00 94.25 109 TRP A CA 1
ATOM 856 C C . TRP A 1 109 ? 2.817 7.143 -30.007 1.00 94.25 109 TRP A C 1
ATOM 858 O O . TRP A 1 109 ? 3.041 6.049 -29.498 1.00 94.25 109 TRP A O 1
ATOM 868 N N . ARG A 1 110 ? 3.768 7.871 -30.602 1.00 95.94 110 ARG A N 1
ATOM 869 C CA . ARG A 1 110 ? 5.169 7.453 -30.622 1.00 95.94 110 ARG A CA 1
ATOM 870 C C . ARG A 1 110 ? 5.702 7.208 -29.206 1.00 95.94 110 ARG A C 1
ATOM 872 O O . ARG A 1 110 ? 6.254 6.137 -28.948 1.00 95.94 110 ARG A O 1
ATOM 879 N N . ARG A 1 111 ? 5.548 8.185 -28.302 1.00 96.38 111 ARG A N 1
ATOM 880 C CA . ARG A 1 111 ? 6.015 8.073 -26.913 1.00 96.38 111 ARG A CA 1
ATOM 881 C C . ARG A 1 111 ? 5.285 6.953 -26.174 1.00 96.38 111 ARG A C 1
ATOM 883 O O . ARG A 1 111 ? 5.933 6.138 -25.529 1.00 96.38 111 ARG A O 1
ATOM 890 N N . GLU A 1 112 ? 3.964 6.869 -26.302 1.00 95.94 112 GLU A N 1
ATOM 891 C CA . GLU A 1 112 ? 3.179 5.818 -25.636 1.00 95.94 112 GLU A CA 1
ATOM 892 C C . GLU A 1 112 ? 3.567 4.408 -26.122 1.00 95.94 112 GLU A C 1
ATOM 894 O O . GLU A 1 112 ? 3.726 3.485 -25.323 1.00 95.94 112 GLU A O 1
ATOM 899 N N . SER A 1 113 ? 3.813 4.236 -27.423 1.00 97.25 113 SER A N 1
ATOM 900 C CA . SER A 1 113 ? 4.300 2.972 -27.986 1.00 97.25 113 SER A CA 1
ATOM 901 C C . SER A 1 113 ? 5.714 2.617 -27.545 1.00 97.25 113 SER A C 1
ATOM 903 O O . SER A 1 113 ? 5.991 1.437 -27.340 1.00 97.25 113 SER A O 1
ATOM 905 N N . LEU A 1 114 ? 6.602 3.602 -27.364 1.00 98.12 114 LEU A N 1
ATOM 906 C CA . LEU A 1 114 ? 7.908 3.363 -26.750 1.00 98.12 114 LEU A CA 1
ATOM 907 C C . LEU A 1 114 ? 7.730 2.766 -25.351 1.00 98.12 114 LEU A C 1
ATOM 909 O O . LEU A 1 114 ? 8.317 1.726 -25.070 1.00 98.12 114 LEU A O 1
ATOM 913 N N . LEU A 1 115 ? 6.906 3.376 -24.495 1.00 97.06 115 LEU A N 1
ATOM 914 C CA . LEU A 1 115 ? 6.690 2.897 -23.126 1.00 97.06 115 LEU A CA 1
ATOM 915 C C . LEU A 1 115 ? 6.111 1.476 -23.099 1.00 97.06 115 LEU A C 1
ATOM 917 O O . LEU A 1 115 ? 6.591 0.626 -22.347 1.00 97.06 115 LEU A O 1
ATOM 921 N N . GLU A 1 116 ? 5.136 1.178 -23.958 1.00 97.31 116 GLU A N 1
ATOM 922 C CA . GLU A 1 116 ? 4.611 -0.185 -24.088 1.00 97.31 116 GLU A CA 1
ATOM 923 C C . GLU A 1 116 ? 5.671 -1.177 -24.578 1.00 97.31 116 GLU A C 1
ATOM 925 O O . GLU A 1 116 ? 5.789 -2.280 -24.038 1.00 97.31 116 GLU A O 1
ATOM 930 N N . LEU A 1 117 ? 6.492 -0.785 -25.553 1.00 97.31 117 LEU A N 1
ATOM 931 C CA . LEU A 1 117 ? 7.567 -1.623 -26.069 1.00 97.31 117 LEU A CA 1
ATOM 932 C C . LEU A 1 117 ? 8.647 -1.896 -25.011 1.00 97.31 117 LEU A C 1
ATOM 934 O O . LEU A 1 117 ? 9.103 -3.034 -24.895 1.00 97.31 117 LEU A O 1
ATOM 938 N N . LEU A 1 118 ? 9.017 -0.900 -24.198 1.00 97.62 118 LEU A N 1
ATOM 939 C CA . LEU A 1 118 ? 9.937 -1.079 -23.069 1.00 97.62 118 LEU A CA 1
ATOM 940 C C . LEU A 1 118 ? 9.393 -2.118 -22.074 1.00 97.62 118 LEU A C 1
ATOM 942 O O . LEU A 1 118 ? 10.122 -3.025 -21.673 1.00 97.62 118 LEU A O 1
ATOM 946 N N . ARG A 1 119 ? 8.096 -2.060 -21.736 1.00 96.00 119 ARG A N 1
ATOM 947 C CA . ARG A 1 119 ? 7.447 -3.056 -20.861 1.00 96.00 119 ARG A CA 1
ATOM 948 C C . ARG A 1 119 ? 7.459 -4.458 -21.475 1.00 96.00 119 ARG A C 1
ATOM 950 O O . ARG A 1 119 ? 7.754 -5.423 -20.774 1.00 96.00 119 ARG A O 1
ATOM 957 N N . VAL A 1 120 ? 7.172 -4.585 -22.774 1.00 95.62 120 VAL A N 1
ATOM 958 C CA . VAL A 1 120 ? 7.208 -5.879 -23.483 1.00 95.62 120 VAL A CA 1
ATOM 959 C C . VAL A 1 120 ? 8.610 -6.493 -23.447 1.00 95.62 120 VAL A C 1
ATOM 961 O O . VAL A 1 120 ? 8.756 -7.684 -23.159 1.00 95.62 120 VAL A O 1
ATOM 964 N N . LEU A 1 121 ? 9.644 -5.689 -23.703 1.00 97.19 121 LEU A N 1
ATOM 965 C CA . LEU A 1 121 ? 11.033 -6.150 -23.680 1.00 97.19 121 LEU A CA 1
ATOM 966 C C . LEU A 1 121 ? 11.509 -6.519 -22.275 1.00 97.19 121 LEU A C 1
ATOM 968 O O . LEU A 1 121 ? 12.240 -7.499 -22.131 1.00 97.19 121 LEU A O 1
ATOM 972 N N . GLU A 1 122 ? 11.076 -5.781 -21.252 1.00 95.44 122 GLU A N 1
ATOM 973 C CA . GLU A 1 122 ? 11.381 -6.088 -19.854 1.00 95.44 122 GLU A CA 1
ATOM 974 C C . GLU A 1 122 ? 10.764 -7.422 -19.414 1.00 95.44 122 GLU A C 1
ATOM 976 O O . GLU A 1 122 ? 11.473 -8.263 -18.863 1.00 95.44 122 GLU A O 1
ATOM 981 N N . VAL A 1 123 ? 9.479 -7.655 -19.717 1.00 94.25 123 VAL A N 1
ATOM 982 C CA . VAL A 1 123 ? 8.783 -8.922 -19.412 1.00 94.25 123 VAL A CA 1
ATOM 98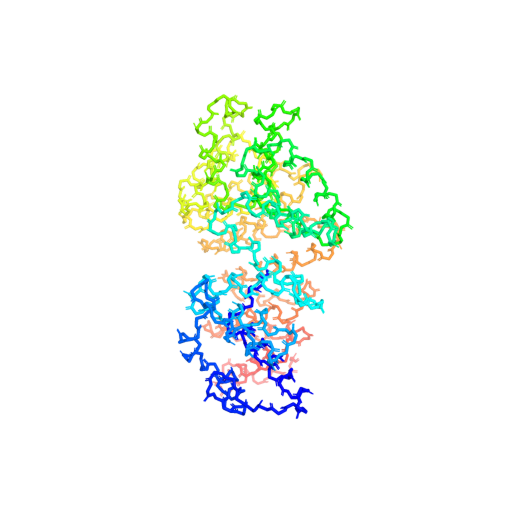3 C C . VAL A 1 123 ? 9.394 -10.102 -20.169 1.00 94.25 123 VAL A C 1
ATOM 985 O O . VAL A 1 123 ? 9.459 -11.207 -19.640 1.00 94.25 123 VAL A O 1
ATOM 988 N N . SER A 1 124 ? 9.868 -9.869 -21.394 1.00 95.31 124 SER A N 1
ATOM 989 C CA . SER A 1 124 ? 10.525 -10.894 -22.218 1.00 95.31 124 SER A CA 1
ATOM 990 C C . SER A 1 124 ? 12.015 -11.074 -21.895 1.00 95.31 124 SER A C 1
ATOM 992 O O . SER A 1 124 ? 12.703 -11.797 -22.614 1.00 95.31 124 SER A O 1
ATOM 994 N N . GLU A 1 125 ? 12.531 -10.381 -20.874 1.00 97.12 125 GLU A N 1
ATOM 995 C CA . GLU A 1 125 ? 13.929 -10.420 -20.421 1.00 97.12 125 GLU A CA 1
ATOM 996 C C . GLU A 1 125 ? 14.967 -10.090 -21.520 1.00 97.12 125 GLU A C 1
ATOM 998 O O . GLU A 1 125 ? 16.130 -10.496 -21.466 1.00 97.12 125 GLU A O 1
ATOM 1003 N N . ARG A 1 126 ? 14.580 -9.301 -22.533 1.00 97.81 126 ARG A N 1
ATOM 1004 C CA . ARG A 1 126 ? 15.447 -8.885 -23.656 1.00 97.81 126 ARG A CA 1
ATOM 1005 C C . ARG A 1 126 ? 16.263 -7.638 -23.305 1.00 97.81 126 ARG A C 1
ATOM 1007 O O . ARG A 1 126 ? 16.242 -6.639 -24.023 1.00 97.81 126 ARG A O 1
ATOM 1014 N N . TYR A 1 127 ? 17.001 -7.696 -22.197 1.00 98.00 127 TYR A N 1
ATOM 1015 C CA . TYR A 1 127 ? 17.653 -6.527 -21.588 1.00 98.00 127 TYR A CA 1
ATOM 1016 C C . TYR A 1 127 ? 18.636 -5.757 -22.487 1.00 98.00 127 TYR A C 1
ATOM 1018 O O . TYR A 1 127 ? 18.569 -4.531 -22.470 1.00 98.00 127 TYR A O 1
ATOM 1026 N N . PRO A 1 128 ? 19.482 -6.394 -23.325 1.00 98.50 128 PRO A N 1
ATOM 1027 C CA . PRO A 1 128 ? 20.359 -5.642 -24.227 1.00 98.50 128 PRO A CA 1
ATOM 1028 C C . PRO A 1 128 ? 19.587 -4.780 -25.232 1.00 98.50 128 PRO A C 1
ATOM 1030 O O . PRO A 1 128 ? 20.015 -3.692 -25.602 1.00 98.50 128 PRO A O 1
ATOM 1033 N N . GLU A 1 129 ? 18.431 -5.263 -25.681 1.00 98.25 129 GLU A N 1
ATOM 1034 C CA . GLU A 1 129 ? 17.591 -4.538 -26.630 1.00 98.25 129 GLU A CA 1
ATOM 1035 C C . GLU A 1 129 ? 16.757 -3.460 -25.928 1.00 98.25 129 GLU A C 1
ATOM 1037 O O . GLU A 1 129 ? 16.579 -2.369 -26.471 1.00 98.25 129 GLU A O 1
ATOM 1042 N N . LEU A 1 130 ? 16.309 -3.747 -24.698 1.00 98.38 130 LEU A N 1
ATOM 1043 C CA . LEU A 1 130 ? 15.670 -2.779 -23.809 1.00 98.38 130 LEU A CA 1
ATOM 1044 C C . LEU A 1 130 ? 16.591 -1.585 -23.534 1.00 98.38 130 LEU A C 1
ATOM 1046 O O . LEU A 1 130 ? 16.139 -0.451 -23.628 1.00 98.38 130 LEU A O 1
ATOM 1050 N N . GLU A 1 131 ? 17.873 -1.827 -23.248 1.00 98.50 131 GLU A N 1
ATOM 1051 C CA . GLU A 1 131 ? 18.868 -0.777 -23.006 1.00 98.50 131 GLU A CA 1
ATOM 1052 C C . GLU A 1 131 ? 19.021 0.145 -24.219 1.00 98.50 131 GLU A C 1
ATOM 1054 O O . GLU A 1 131 ? 18.938 1.365 -24.083 1.00 98.50 131 GLU A O 1
ATOM 1059 N N . VAL A 1 132 ? 19.202 -0.428 -25.416 1.00 98.44 132 VAL A N 1
ATOM 1060 C CA . VAL A 1 132 ? 19.345 0.347 -26.659 1.00 98.44 132 VAL A CA 1
ATOM 1061 C C . VAL A 1 132 ? 18.098 1.189 -26.917 1.00 98.44 132 VAL A C 1
ATOM 1063 O O . VAL A 1 132 ? 18.206 2.372 -27.245 1.00 98.44 132 VAL A O 1
ATOM 1066 N N . LEU A 1 133 ? 16.913 0.598 -26.755 1.00 98.50 133 LEU A N 1
ATOM 1067 C CA . LEU A 1 133 ? 15.655 1.292 -26.996 1.00 98.50 133 LEU A CA 1
ATOM 1068 C C . LEU A 1 133 ? 15.385 2.383 -25.950 1.00 98.50 133 LEU A C 1
ATOM 1070 O O . LEU A 1 133 ? 14.989 3.486 -26.319 1.00 98.50 133 LEU A O 1
ATOM 1074 N N . ALA A 1 134 ? 15.626 2.110 -24.666 1.00 98.25 134 ALA A N 1
ATOM 1075 C CA . ALA A 1 134 ? 15.475 3.094 -23.598 1.00 98.25 134 ALA A CA 1
ATOM 1076 C C . ALA A 1 134 ? 16.485 4.241 -23.750 1.00 98.25 134 ALA A C 1
ATOM 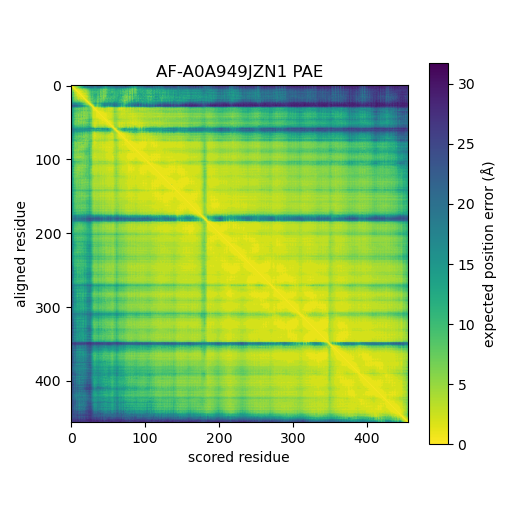1078 O O . ALA A 1 134 ? 16.127 5.397 -23.547 1.00 98.25 134 ALA A O 1
ATOM 1079 N N . GLY A 1 135 ? 17.714 3.943 -24.187 1.00 98.31 135 GLY A N 1
ATOM 1080 C CA . GLY A 1 135 ? 18.717 4.944 -24.551 1.00 98.31 135 GLY A CA 1
ATOM 1081 C C . GLY A 1 135 ? 18.249 5.848 -25.693 1.00 98.31 135 GLY A C 1
ATOM 1082 O O . GLY A 1 135 ? 18.272 7.067 -25.553 1.00 98.31 135 GLY A O 1
ATOM 1083 N N . ALA A 1 136 ? 17.720 5.274 -26.779 1.00 98.19 136 ALA A N 1
ATOM 1084 C CA . ALA A 1 136 ? 17.144 6.052 -27.880 1.00 98.19 136 ALA A CA 1
ATOM 1085 C C . ALA A 1 13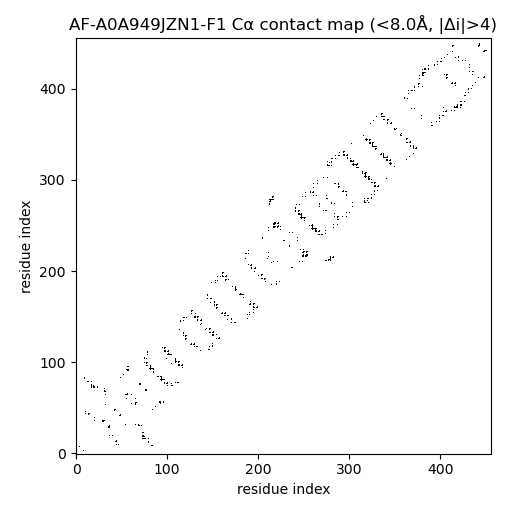6 ? 15.923 6.885 -27.440 1.00 98.19 136 ALA A C 1
ATOM 1087 O O . ALA A 1 136 ? 15.734 8.015 -27.894 1.00 98.19 136 ALA A O 1
ATOM 1088 N N . GLY A 1 137 ? 15.103 6.338 -26.539 1.00 97.94 137 GLY A N 1
ATOM 1089 C CA . GLY A 1 137 ? 14.000 7.047 -25.899 1.00 97.94 137 GLY A CA 1
ATOM 1090 C C . GLY A 1 137 ? 14.475 8.258 -25.104 1.00 97.94 137 GLY A C 1
ATOM 1091 O O . GLY A 1 137 ? 13.946 9.353 -25.279 1.00 97.94 137 GLY A O 1
ATOM 1092 N N . ARG A 1 138 ? 15.519 8.077 -24.294 1.00 97.44 138 ARG A N 1
ATOM 1093 C CA . ARG A 1 138 ? 16.154 9.133 -23.503 1.00 97.44 138 ARG A CA 1
ATOM 1094 C C . ARG A 1 138 ? 16.775 10.219 -24.380 1.00 97.44 138 ARG A C 1
ATOM 1096 O O . ARG A 1 138 ? 16.573 11.399 -24.120 1.00 97.44 138 ARG A O 1
ATOM 1103 N N . ASP A 1 139 ? 17.470 9.849 -25.454 1.00 97.94 139 ASP A N 1
ATOM 1104 C CA . ASP A 1 139 ? 18.038 10.816 -26.404 1.00 97.94 139 ASP A CA 1
ATOM 1105 C C . ASP A 1 139 ? 16.952 11.688 -27.057 1.00 97.94 139 ASP A C 1
ATOM 1107 O O . ASP A 1 139 ? 17.191 12.850 -27.393 1.00 97.94 139 ASP A O 1
ATOM 1111 N N . ARG A 1 140 ? 15.746 11.134 -27.238 1.00 97.50 140 ARG A N 1
ATOM 1112 C CA . ARG A 1 140 ? 14.614 11.825 -27.865 1.00 97.50 140 ARG A CA 1
ATOM 1113 C C . ARG A 1 140 ? 13.790 12.665 -26.889 1.00 97.50 140 ARG A C 1
ATOM 1115 O O . ARG A 1 140 ? 13.417 13.784 -27.238 1.00 97.50 140 ARG A O 1
ATOM 1122 N N . TYR A 1 141 ? 13.453 12.114 -25.726 1.00 96.56 141 TYR A N 1
ATOM 1123 C CA . TYR A 1 141 ? 12.507 12.702 -24.768 1.00 96.56 141 TYR A CA 1
ATOM 1124 C C . TYR A 1 141 ? 13.180 13.288 -23.521 1.00 96.56 141 TYR A C 1
ATOM 1126 O O . TYR A 1 141 ? 12.506 13.868 -22.674 1.00 96.56 141 TYR A O 1
ATOM 1134 N N . GLY A 1 142 ? 14.505 13.191 -23.428 1.00 95.19 142 GLY A N 1
ATOM 1135 C CA . GLY A 1 142 ? 15.274 13.608 -22.264 1.00 95.19 142 GLY A CA 1
ATOM 1136 C C . GLY A 1 142 ? 15.234 12.577 -21.139 1.00 95.19 142 GLY A C 1
ATOM 1137 O O . GLY A 1 142 ? 14.903 11.407 -21.332 1.00 95.19 142 GLY A O 1
ATOM 1138 N N . ASP A 1 143 ? 15.585 13.031 -19.942 1.00 93.88 143 ASP A N 1
ATOM 1139 C CA . ASP A 1 143 ? 15.636 12.221 -18.726 1.00 93.88 143 ASP A CA 1
ATOM 1140 C C . ASP A 1 143 ? 14.226 11.980 -18.154 1.00 93.88 143 ASP A C 1
ATOM 1142 O O . ASP A 1 143 ? 13.912 12.323 -17.022 1.00 93.88 143 ASP A O 1
ATOM 1146 N N . GLU A 1 144 ? 13.323 11.424 -18.957 1.00 93.12 144 GLU A N 1
ATOM 1147 C CA . GLU A 1 144 ? 11.965 11.141 -18.508 1.00 93.12 144 GLU A CA 1
ATOM 1148 C C . GLU A 1 144 ? 11.953 9.995 -17.469 1.00 93.12 144 GLU A C 1
ATOM 1150 O O . GLU A 1 144 ? 12.515 8.929 -17.754 1.00 93.12 144 GLU A O 1
ATOM 1155 N N . PRO A 1 145 ? 11.295 10.145 -16.295 1.00 92.19 145 PRO A N 1
ATOM 1156 C CA . PRO A 1 145 ? 11.397 9.175 -15.201 1.00 92.19 145 PRO A CA 1
ATOM 1157 C C . PRO A 1 145 ? 11.055 7.728 -15.575 1.00 92.19 145 PRO A C 1
ATOM 1159 O O . PRO A 1 145 ? 11.747 6.795 -15.166 1.00 92.19 145 PRO A O 1
ATOM 1162 N N . GLU A 1 146 ? 10.008 7.517 -16.376 1.00 92.12 146 GLU A N 1
ATOM 1163 C CA . GLU A 1 146 ? 9.577 6.166 -16.745 1.00 92.12 146 GLU A CA 1
ATOM 1164 C C . GLU A 1 146 ? 10.565 5.478 -17.703 1.00 92.12 146 GLU A C 1
ATOM 1166 O O . GLU A 1 146 ? 10.874 4.297 -17.525 1.00 92.12 146 GLU A O 1
ATOM 1171 N N . ILE A 1 147 ? 11.122 6.222 -18.665 1.00 96.12 147 ILE A N 1
ATOM 1172 C CA . ILE A 1 147 ? 12.149 5.718 -19.589 1.00 96.12 147 ILE A CA 1
ATOM 1173 C C . ILE A 1 147 ? 13.431 5.399 -18.815 1.00 96.12 147 ILE A C 1
ATOM 1175 O O . ILE A 1 147 ? 14.003 4.319 -18.986 1.00 96.12 147 ILE A O 1
ATOM 1179 N N . LEU A 1 148 ? 13.854 6.300 -17.921 1.00 95.50 148 LEU A N 1
ATOM 1180 C CA . LEU A 1 148 ? 15.017 6.082 -17.061 1.00 95.50 148 LEU A CA 1
ATOM 1181 C C . LEU A 1 148 ? 14.854 4.842 -16.185 1.00 95.50 148 LEU A C 1
ATOM 1183 O O . LEU A 1 148 ? 15.790 4.055 -16.075 1.00 95.50 148 LEU A O 1
ATOM 1187 N N . ARG A 1 149 ? 13.670 4.606 -15.611 1.00 95.00 149 ARG A N 1
ATOM 1188 C CA . ARG A 1 149 ? 13.404 3.403 -14.809 1.00 95.00 149 ARG A CA 1
ATOM 1189 C C . ARG A 1 149 ? 13.644 2.117 -15.608 1.00 95.00 149 ARG A C 1
ATOM 1191 O O . ARG A 1 149 ? 14.293 1.202 -15.102 1.00 95.00 149 ARG A O 1
ATOM 1198 N N . HIS A 1 150 ? 13.163 2.050 -16.850 1.00 96.00 150 HIS A N 1
ATOM 1199 C CA . HIS A 1 150 ? 13.395 0.899 -17.730 1.00 96.00 150 HIS A CA 1
ATOM 1200 C C . HIS A 1 150 ? 14.867 0.761 -18.141 1.00 96.00 150 HIS A C 1
ATOM 1202 O O . HIS A 1 150 ? 15.397 -0.353 -18.146 1.00 96.00 150 HIS A O 1
ATOM 1208 N N . LEU A 1 151 ? 15.549 1.876 -18.428 1.00 97.75 151 LEU A N 1
ATOM 1209 C CA . LEU A 1 151 ? 16.985 1.874 -18.704 1.00 97.75 151 LEU A CA 1
ATOM 1210 C C . LEU A 1 151 ? 17.765 1.308 -17.509 1.00 97.75 151 LEU A C 1
ATOM 1212 O O . LEU A 1 151 ? 18.544 0.373 -17.672 1.00 97.75 151 LEU A O 1
ATOM 1216 N N . ILE A 1 152 ? 17.505 1.802 -16.301 1.00 97.38 152 ILE A N 1
ATOM 1217 C CA . ILE A 1 152 ? 18.174 1.361 -15.071 1.00 97.38 152 ILE A CA 1
ATOM 1218 C C . ILE A 1 152 ? 17.910 -0.124 -14.804 1.00 97.38 152 ILE A C 1
ATOM 1220 O O . ILE A 1 152 ? 18.856 -0.860 -14.525 1.00 97.38 152 ILE A O 1
ATOM 1224 N N . SER A 1 153 ? 16.665 -0.585 -14.971 1.00 96.12 153 SER A N 1
ATOM 1225 C CA . SER A 1 153 ? 16.312 -2.012 -14.890 1.00 96.12 153 SER A CA 1
ATOM 1226 C C . SER A 1 153 ? 17.170 -2.855 -15.839 1.00 96.12 153 SER A C 1
ATOM 1228 O O . SER A 1 153 ? 17.792 -3.838 -15.430 1.00 96.12 153 SER A O 1
ATOM 1230 N N . SER A 1 154 ? 17.276 -2.433 -17.106 1.00 98.12 154 SER A N 1
ATOM 1231 C CA . SER A 1 154 ? 18.059 -3.141 -18.124 1.00 98.12 154 SER A CA 1
ATOM 1232 C C . SER A 1 154 ? 19.556 -3.195 -17.804 1.00 98.12 154 SER A C 1
ATOM 1234 O O . SER A 1 154 ? 20.195 -4.221 -18.035 1.00 98.12 154 SER A O 1
ATOM 1236 N N . LEU A 1 155 ? 20.113 -2.117 -17.244 1.00 98.44 155 LEU A N 1
ATOM 1237 C CA . LEU A 1 155 ? 21.522 -2.017 -16.866 1.00 98.44 155 LEU A CA 1
ATOM 1238 C C . LEU A 1 155 ? 21.824 -2.892 -15.648 1.00 98.44 155 LEU A C 1
ATOM 1240 O O . LEU A 1 155 ? 22.795 -3.649 -15.658 1.00 98.44 155 LEU A O 1
ATOM 1244 N N . TYR A 1 156 ? 20.949 -2.857 -14.640 1.00 97.62 156 TYR A N 1
ATOM 1245 C CA . TYR A 1 156 ? 21.047 -3.694 -13.446 1.00 97.62 156 TYR A CA 1
ATOM 1246 C C . TYR A 1 156 ? 21.068 -5.184 -13.801 1.00 97.62 156 TYR A C 1
ATOM 1248 O O . TYR A 1 156 ? 21.911 -5.935 -13.316 1.00 97.62 156 TYR A O 1
ATOM 1256 N N . ARG A 1 157 ? 20.184 -5.615 -14.709 1.00 96.69 157 ARG A N 1
ATOM 1257 C CA . ARG A 1 157 ? 20.099 -7.013 -15.166 1.00 96.69 157 ARG A CA 1
ATOM 1258 C C . ARG A 1 157 ? 21.307 -7.480 -15.976 1.00 96.69 157 ARG A C 1
ATOM 1260 O O . ARG A 1 157 ? 21.482 -8.680 -16.162 1.00 96.69 157 ARG A O 1
ATOM 1267 N N . GLN A 1 158 ? 22.122 -6.544 -16.446 1.00 97.81 158 GLN A N 1
ATOM 1268 C CA . GLN A 1 158 ? 23.362 -6.800 -17.174 1.00 97.81 158 GLN A CA 1
ATOM 1269 C C . GLN A 1 158 ? 24.610 -6.546 -16.312 1.00 97.81 158 GLN A C 1
ATOM 1271 O O . GLN A 1 158 ? 25.711 -6.476 -16.855 1.00 97.81 158 GLN A O 1
ATOM 1276 N N . ASP A 1 159 ? 24.447 -6.383 -14.993 1.00 97.62 159 ASP A N 1
ATOM 1277 C CA . ASP A 1 159 ? 25.517 -6.085 -14.032 1.00 97.62 159 ASP A CA 1
ATOM 1278 C C . ASP A 1 159 ? 26.342 -4.826 -14.387 1.00 97.62 159 ASP A C 1
ATOM 1280 O O . ASP A 1 159 ? 27.511 -4.691 -14.016 1.00 97.62 159 ASP A O 1
ATOM 1284 N N . LYS A 1 160 ? 25.729 -3.862 -15.090 1.00 98.44 160 LYS A N 1
ATOM 1285 C CA . LYS A 1 160 ? 26.312 -2.544 -15.394 1.00 98.44 160 LYS A CA 1
ATOM 1286 C C . LYS A 1 160 ? 26.123 -1.597 -14.208 1.00 98.44 160 LYS A C 1
ATOM 1288 O O . LYS A 1 160 ? 25.434 -0.580 -14.286 1.00 98.44 160 LYS A O 1
ATOM 1293 N N . ASP A 1 161 ? 26.689 -1.991 -13.066 1.00 98.38 161 ASP A N 1
ATOM 1294 C CA . ASP A 1 161 ? 26.415 -1.365 -11.770 1.00 98.38 161 ASP A CA 1
ATOM 1295 C C . ASP A 1 161 ? 26.795 0.132 -11.754 1.00 98.38 161 ASP A C 1
ATOM 1297 O O . ASP A 1 161 ? 26.117 0.929 -11.113 1.00 98.38 161 ASP A O 1
ATOM 1301 N N . ALA A 1 162 ? 27.862 0.547 -12.451 1.00 98.31 162 ALA A N 1
ATOM 1302 C CA . ALA A 1 162 ? 28.317 1.943 -12.442 1.00 98.31 162 ALA A CA 1
ATOM 1303 C C . ALA A 1 162 ? 27.309 2.877 -13.130 1.00 98.31 162 ALA A C 1
ATOM 1305 O O . ALA A 1 162 ? 27.015 3.967 -12.635 1.00 98.31 162 ALA A O 1
ATOM 1306 N N . GLU A 1 163 ? 26.748 2.422 -14.244 1.00 98.31 163 GLU A N 1
ATOM 1307 C CA . GLU A 1 163 ? 25.714 3.111 -14.998 1.00 98.31 163 GLU A CA 1
ATOM 1308 C C . GLU A 1 163 ? 24.387 3.129 -14.235 1.00 98.31 163 GLU A C 1
ATOM 1310 O O . GLU A 1 163 ? 23.717 4.160 -14.236 1.00 98.31 163 GLU A O 1
ATOM 1315 N N . VAL A 1 164 ? 24.040 2.049 -13.516 1.00 98.06 164 VAL A N 1
ATOM 1316 C CA . VAL A 1 164 ? 22.888 2.044 -12.594 1.00 98.06 164 VAL A CA 1
ATOM 1317 C C . VAL A 1 164 ? 23.008 3.191 -11.598 1.00 98.06 164 VAL A C 1
ATOM 1319 O O . VAL A 1 164 ? 22.087 3.991 -11.500 1.00 98.06 164 VAL A O 1
ATOM 1322 N N . ILE A 1 165 ? 24.150 3.331 -10.914 1.00 97.31 165 ILE A N 1
ATOM 1323 C CA . ILE A 1 165 ? 24.350 4.422 -9.948 1.00 97.31 165 ILE A CA 1
ATOM 1324 C C . ILE A 1 165 ? 24.214 5.792 -10.618 1.00 97.31 165 ILE A C 1
ATOM 1326 O O . ILE A 1 165 ? 23.515 6.656 -10.092 1.00 97.31 165 ILE A O 1
ATOM 1330 N N . ALA A 1 166 ? 24.850 5.987 -11.776 1.00 97.00 166 ALA A N 1
ATOM 1331 C CA . ALA A 1 166 ? 24.828 7.266 -12.480 1.00 97.00 166 ALA A CA 1
ATOM 1332 C C . ALA A 1 166 ? 23.405 7.689 -12.884 1.00 97.00 166 ALA A C 1
ATOM 1334 O O . ALA A 1 166 ? 23.006 8.825 -12.630 1.00 97.00 166 ALA A O 1
ATOM 1335 N N . PHE A 1 167 ? 22.625 6.781 -13.476 1.00 96.44 167 PHE A N 1
ATOM 1336 C CA . PHE A 1 167 ? 21.253 7.082 -13.890 1.00 96.44 167 PHE A CA 1
ATOM 1337 C C . PHE A 1 167 ? 20.274 7.125 -12.716 1.00 96.44 167 PHE A C 1
ATOM 1339 O O . PHE A 1 167 ? 19.318 7.897 -12.762 1.00 96.44 167 PHE A O 1
ATOM 1346 N N . SER A 1 168 ? 20.525 6.368 -11.644 1.00 94.06 168 SER A N 1
ATOM 1347 C CA . SER A 1 168 ? 19.745 6.458 -10.410 1.00 94.06 168 SER A CA 1
ATOM 1348 C C . SER A 1 168 ? 19.843 7.840 -9.772 1.00 94.06 168 SER A C 1
ATOM 1350 O O . SER A 1 168 ? 18.818 8.379 -9.376 1.00 94.06 168 SER A O 1
ATOM 1352 N N . THR A 1 169 ? 21.032 8.452 -9.730 1.00 92.69 169 THR A N 1
ATOM 1353 C CA . THR A 1 169 ? 21.190 9.824 -9.217 1.00 92.69 169 THR A CA 1
ATOM 1354 C C . THR A 1 169 ? 20.362 10.832 -10.015 1.00 92.69 169 THR A C 1
ATOM 1356 O O . THR A 1 169 ? 19.690 11.666 -9.418 1.00 92.69 169 THR A O 1
ATOM 1359 N N . ILE A 1 170 ? 20.354 10.722 -11.348 1.00 93.56 170 ILE A N 1
ATOM 1360 C CA . ILE A 1 170 ? 19.546 11.598 -12.212 1.00 93.56 170 ILE A CA 1
ATOM 1361 C C . ILE A 1 170 ? 18.052 11.410 -11.915 1.00 93.56 170 ILE A C 1
ATOM 1363 O O . ILE A 1 170 ? 17.319 12.387 -11.772 1.00 93.56 170 ILE A O 1
ATOM 1367 N N . LEU A 1 171 ? 17.597 10.159 -11.792 1.00 91.19 171 LEU A N 1
ATOM 1368 C CA . LEU A 1 171 ? 16.199 9.857 -11.492 1.00 91.19 171 LEU A CA 1
ATOM 1369 C C . LEU A 1 171 ? 15.774 10.396 -10.115 1.00 91.19 171 LEU A C 1
ATOM 1371 O O . LEU A 1 171 ? 14.706 10.995 -10.001 1.00 91.19 171 LEU A O 1
ATOM 1375 N N . ASP A 1 172 ? 16.618 10.232 -9.094 1.00 88.50 172 ASP A N 1
ATOM 1376 C CA . ASP A 1 172 ? 16.364 10.733 -7.739 1.00 88.50 172 ASP A CA 1
ATOM 1377 C C . ASP A 1 172 ? 16.231 12.267 -7.715 1.00 88.50 172 ASP A C 1
ATOM 1379 O O . ASP A 1 172 ? 15.340 12.797 -7.047 1.00 88.50 172 ASP A O 1
ATOM 1383 N N . GLU A 1 173 ? 17.069 12.993 -8.466 1.00 88.88 173 GLU A N 1
ATOM 1384 C CA . GLU A 1 173 ? 17.001 14.458 -8.590 1.00 88.88 173 GLU A CA 1
ATOM 1385 C C . GLU A 1 173 ? 15.694 14.928 -9.247 1.00 88.88 173 GLU A C 1
ATOM 1387 O O . GLU A 1 173 ? 15.074 15.890 -8.785 1.00 88.88 173 GLU A O 1
ATOM 1392 N N . LEU A 1 174 ? 15.242 14.227 -10.290 1.00 87.81 174 LEU A N 1
ATOM 1393 C CA . LEU A 1 174 ? 13.998 14.543 -10.995 1.00 87.81 174 LEU A CA 1
ATOM 1394 C C . LEU A 1 174 ? 12.762 14.317 -10.128 1.00 87.81 174 LEU A C 1
ATOM 1396 O O . LEU A 1 174 ? 11.855 15.148 -10.121 1.00 87.81 174 LEU A O 1
ATOM 1400 N N . ILE A 1 175 ? 12.735 13.207 -9.390 1.00 84.06 175 ILE A N 1
ATOM 1401 C CA . ILE A 1 175 ? 11.622 12.864 -8.502 1.00 84.06 175 ILE A CA 1
ATOM 1402 C C . ILE A 1 175 ? 11.594 13.822 -7.308 1.00 84.06 175 ILE A C 1
ATOM 1404 O O . ILE A 1 175 ? 10.542 14.371 -6.990 1.00 84.06 175 ILE A O 1
ATOM 1408 N N . SER A 1 176 ? 12.749 14.104 -6.699 1.00 80.50 176 SER A N 1
ATOM 1409 C CA . SER A 1 176 ? 12.844 15.018 -5.550 1.00 80.50 176 SER A CA 1
ATOM 1410 C C . SER A 1 176 ? 12.468 16.464 -5.896 1.00 80.50 176 SER A C 1
ATOM 1412 O O . SER A 1 176 ? 12.044 17.214 -5.020 1.00 80.50 176 SER A O 1
ATOM 1414 N N . GLY A 1 177 ? 12.640 16.871 -7.158 1.00 71.38 177 GLY A N 1
ATOM 1415 C CA . GLY A 1 177 ? 12.232 18.185 -7.665 1.00 71.38 177 GLY A CA 1
ATOM 1416 C C . GLY A 1 177 ? 10.758 18.282 -8.069 1.00 71.38 177 GLY A C 1
ATOM 1417 O O . GLY A 1 177 ? 10.288 19.376 -8.383 1.00 71.38 177 GLY A O 1
ATOM 1418 N N . SER A 1 178 ? 10.031 17.164 -8.081 1.00 68.56 178 SER A N 1
ATOM 1419 C CA . SER A 1 178 ? 8.605 17.128 -8.382 1.00 68.56 178 SER A CA 1
ATOM 1420 C C . SER A 1 178 ? 7.784 17.213 -7.092 1.00 68.56 178 SER A C 1
ATOM 1422 O O . SER A 1 178 ? 8.063 16.511 -6.126 1.00 68.56 178 SER A O 1
ATOM 1424 N N . ASP A 1 179 ? 6.729 18.035 -7.071 1.00 56.25 179 ASP A N 1
ATOM 1425 C CA . ASP A 1 179 ? 5.770 18.071 -5.948 1.00 56.25 179 ASP A CA 1
ATOM 1426 C C . ASP A 1 179 ? 5.010 16.732 -5.777 1.00 56.25 179 ASP A C 1
ATOM 1428 O O . ASP A 1 179 ? 4.261 16.547 -4.813 1.00 56.25 179 ASP A O 1
ATOM 1432 N N . SER A 1 180 ? 5.187 15.776 -6.699 1.00 52.53 180 SER A N 1
ATOM 1433 C CA . SER A 1 180 ? 4.764 14.393 -6.504 1.00 52.53 180 SER A CA 1
ATOM 1434 C C . SER A 1 180 ? 5.737 13.681 -5.570 1.00 52.53 180 SER A C 1
ATOM 1436 O O . SER A 1 180 ? 6.819 13.267 -5.975 1.00 52.53 180 SER A O 1
ATOM 1438 N N . ALA A 1 181 ? 5.309 13.489 -4.322 1.00 46.44 181 ALA A N 1
ATOM 1439 C CA . ALA A 1 181 ? 5.970 12.677 -3.300 1.00 46.44 181 ALA A CA 1
ATOM 1440 C C . ALA A 1 181 ? 5.967 11.162 -3.620 1.00 46.44 181 ALA A C 1
ATOM 1442 O O . ALA A 1 181 ? 5.783 10.331 -2.726 1.00 46.44 181 ALA A O 1
ATOM 1443 N N . ASP A 1 182 ? 6.135 10.789 -4.887 1.00 53.78 182 ASP A N 1
ATOM 1444 C CA . ASP A 1 182 ? 6.261 9.397 -5.292 1.00 53.78 182 ASP A CA 1
ATOM 1445 C C . ASP A 1 182 ? 7.686 8.947 -4.983 1.00 53.78 182 ASP A C 1
ATOM 1447 O O . ASP A 1 182 ? 8.615 9.123 -5.767 1.00 53.78 182 ASP A O 1
ATOM 1451 N N . VAL A 1 183 ? 7.856 8.375 -3.790 1.00 55.94 183 VAL A N 1
ATOM 1452 C CA . VAL A 1 183 ? 9.077 7.661 -3.410 1.00 55.94 183 VAL A CA 1
ATOM 1453 C C . VAL A 1 183 ? 9.409 6.664 -4.532 1.00 55.94 183 VAL A C 1
ATOM 1455 O O . VAL A 1 183 ? 8.509 5.914 -4.937 1.00 55.94 183 VAL A O 1
ATOM 1458 N N . PRO A 1 184 ? 10.662 6.613 -5.034 1.00 66.00 184 PRO A N 1
ATOM 1459 C CA . PRO A 1 184 ? 11.063 5.598 -6.001 1.00 66.00 184 PRO A CA 1
ATOM 1460 C C . PRO A 1 184 ? 10.612 4.218 -5.519 1.00 66.00 184 PRO A C 1
ATOM 1462 O O . PRO A 1 184 ? 10.774 3.897 -4.346 1.00 66.00 184 PRO A O 1
ATOM 1465 N N . GLY A 1 185 ? 9.998 3.403 -6.379 1.00 83.62 185 GLY A N 1
ATOM 1466 C CA . GLY A 1 185 ? 9.483 2.097 -5.952 1.00 83.62 185 GLY A CA 1
ATOM 1467 C C . GLY A 1 185 ? 10.560 1.250 -5.253 1.00 83.62 185 GLY A C 1
ATOM 1468 O O . GLY A 1 185 ? 11.741 1.354 -5.587 1.00 83.62 185 GLY A O 1
ATOM 1469 N N . SER A 1 186 ? 10.160 0.388 -4.312 1.00 89.81 186 SER A N 1
ATOM 1470 C CA . SER A 1 186 ? 11.063 -0.507 -3.556 1.00 89.81 186 SER A CA 1
ATOM 1471 C C . SER A 1 186 ? 12.061 -1.243 -4.460 1.00 89.81 186 SER A C 1
ATOM 1473 O O . SER A 1 186 ? 13.237 -1.380 -4.131 1.00 89.81 186 SER A O 1
ATOM 1475 N N . GLU A 1 187 ? 11.608 -1.664 -5.641 1.00 91.12 187 GLU A N 1
ATOM 1476 C CA . GLU A 1 187 ? 12.410 -2.347 -6.654 1.00 91.12 187 GLU A CA 1
ATOM 1477 C C . GLU A 1 187 ? 13.615 -1.510 -7.127 1.00 91.12 187 GLU A C 1
ATOM 1479 O O . GLU A 1 187 ? 14.719 -2.034 -7.267 1.00 91.12 187 GLU A O 1
ATOM 1484 N N . PHE A 1 188 ? 13.443 -0.198 -7.306 1.00 91.94 188 PHE A N 1
ATOM 1485 C CA . PHE A 1 188 ? 14.541 0.697 -7.671 1.00 91.94 188 PHE A CA 1
ATOM 1486 C C . PHE A 1 188 ? 15.547 0.854 -6.524 1.00 91.94 188 PHE A C 1
ATOM 1488 O O . PHE A 1 188 ? 16.757 0.744 -6.738 1.00 91.94 188 PHE A O 1
ATOM 1495 N N . ALA A 1 189 ? 15.056 1.044 -5.295 1.00 93.75 189 ALA A N 1
ATOM 1496 C CA . ALA A 1 189 ? 15.906 1.111 -4.109 1.00 93.75 189 ALA A CA 1
ATOM 1497 C C . ALA A 1 189 ? 16.716 -0.188 -3.921 1.00 93.75 189 ALA A C 1
ATOM 1499 O O . ALA A 1 189 ? 17.891 -0.143 -3.546 1.00 93.75 189 ALA A O 1
ATOM 1500 N N . PHE A 1 190 ? 16.138 -1.341 -4.272 1.00 95.75 190 PHE A N 1
ATOM 1501 C CA . PHE A 1 190 ? 16.846 -2.618 -4.303 1.00 95.75 190 PHE A CA 1
ATOM 1502 C C . PHE A 1 190 ? 17.989 -2.637 -5.324 1.00 95.75 190 PHE A C 1
ATOM 1504 O O . PHE A 1 190 ? 19.117 -2.982 -4.958 1.00 95.75 190 PHE A O 1
ATOM 1511 N N . TRP A 1 191 ? 17.743 -2.243 -6.577 1.00 96.31 191 TRP A N 1
ATOM 1512 C CA . TRP A 1 191 ? 18.794 -2.198 -7.604 1.00 96.31 191 TRP A CA 1
ATOM 1513 C C . TRP A 1 191 ? 19.954 -1.298 -7.183 1.00 96.31 191 TRP A C 1
ATOM 1515 O O . TRP A 1 191 ? 21.122 -1.676 -7.314 1.00 96.31 191 TRP A O 1
ATOM 1525 N N . LEU A 1 192 ? 19.637 -0.136 -6.614 1.00 95.50 192 LEU A N 1
ATOM 1526 C CA . LEU A 1 192 ? 20.610 0.841 -6.145 1.00 95.50 192 LEU A CA 1
ATOM 1527 C C . LEU A 1 192 ? 21.429 0.319 -4.952 1.00 95.50 192 LEU A C 1
ATOM 1529 O O . LEU A 1 192 ? 22.652 0.495 -4.923 1.00 95.50 192 LEU A O 1
ATOM 1533 N N . ALA A 1 193 ? 20.792 -0.365 -3.995 1.00 96.88 193 ALA A N 1
ATOM 1534 C CA . ALA A 1 193 ? 21.468 -0.990 -2.858 1.00 96.88 193 ALA A CA 1
ATOM 1535 C C . ALA A 1 193 ? 22.436 -2.101 -3.304 1.00 96.88 193 ALA A C 1
ATOM 1537 O O . ALA A 1 193 ? 23.606 -2.110 -2.905 1.00 96.88 193 ALA A O 1
ATOM 1538 N N . VAL A 1 194 ? 21.986 -2.996 -4.191 1.00 97.69 194 VAL A N 1
ATOM 1539 C CA . VAL A 1 194 ? 22.818 -4.088 -4.719 1.00 97.69 194 VAL A CA 1
ATOM 1540 C C . VAL A 1 194 ? 23.995 -3.545 -5.521 1.00 97.69 194 VAL A C 1
ATOM 1542 O O . VAL A 1 194 ? 25.140 -3.878 -5.205 1.00 97.69 194 VAL A O 1
ATOM 1545 N N . SER A 1 195 ? 23.742 -2.665 -6.492 1.00 98.06 195 SER A N 1
ATOM 1546 C CA . SER A 1 195 ? 24.787 -2.097 -7.357 1.00 98.06 195 SER A CA 1
ATOM 1547 C C . SER A 1 195 ? 25.844 -1.350 -6.536 1.00 98.06 195 SER A C 1
ATOM 1549 O O . SER A 1 195 ? 27.047 -1.542 -6.722 1.00 98.06 195 SER A O 1
ATOM 1551 N N . SER A 1 196 ? 25.413 -0.582 -5.526 1.00 97.62 196 SER A N 1
ATOM 1552 C CA . SER A 1 196 ? 26.331 0.127 -4.623 1.00 97.62 196 SER A CA 1
ATOM 1553 C C . SER A 1 196 ? 27.221 -0.826 -3.829 1.00 97.62 196 SER A C 1
ATOM 1555 O O . SER A 1 196 ? 28.413 -0.562 -3.652 1.00 97.62 196 SER A O 1
ATOM 1557 N N . SER A 1 197 ? 26.658 -1.944 -3.361 1.00 97.38 197 SER A N 1
ATOM 1558 C CA . SER A 1 197 ? 27.402 -2.940 -2.585 1.00 97.38 197 SER A CA 1
ATOM 1559 C C . SER A 1 197 ? 28.421 -3.713 -3.421 1.00 97.38 197 SER A C 1
ATOM 1561 O O . SER A 1 197 ? 29.547 -3.926 -2.965 1.00 97.38 197 SER A O 1
ATOM 1563 N N . ARG A 1 198 ? 28.080 -4.059 -4.670 1.00 96.25 198 ARG A N 1
ATOM 1564 C CA . ARG A 1 198 ? 28.990 -4.724 -5.618 1.00 96.25 198 ARG A CA 1
ATOM 1565 C C . ARG A 1 198 ? 30.196 -3.848 -5.948 1.00 96.25 198 ARG A C 1
ATOM 1567 O O . ARG A 1 198 ? 31.329 -4.329 -5.928 1.00 96.25 198 ARG A O 1
ATOM 1574 N N . LEU A 1 199 ? 29.962 -2.550 -6.135 1.00 97.25 199 LEU A N 1
ATOM 1575 C CA . LEU A 1 199 ? 31.006 -1.546 -6.359 1.00 97.25 199 LEU A CA 1
ATOM 1576 C C . LEU A 1 199 ? 31.746 -1.114 -5.084 1.00 97.25 199 LEU A C 1
ATOM 1578 O O . LEU A 1 199 ? 32.742 -0.397 -5.174 1.00 97.25 199 LEU A O 1
ATOM 1582 N N . ARG A 1 200 ? 31.290 -1.547 -3.900 1.00 96.19 200 ARG A N 1
ATOM 1583 C CA . ARG A 1 200 ? 31.830 -1.153 -2.585 1.00 96.19 200 ARG A CA 1
ATOM 1584 C C . ARG A 1 200 ? 31.882 0.365 -2.391 1.00 96.19 200 ARG A C 1
ATOM 1586 O O . ARG A 1 200 ? 32.852 0.893 -1.843 1.00 96.19 200 ARG A O 1
ATOM 1593 N N . LEU A 1 201 ? 30.848 1.067 -2.848 1.00 97.19 201 LEU A N 1
ATOM 1594 C CA . LEU A 1 201 ? 30.748 2.512 -2.658 1.00 97.19 201 LEU A CA 1
ATOM 1595 C C . LEU A 1 201 ? 30.612 2.851 -1.166 1.00 97.19 201 LEU A C 1
ATOM 1597 O O . LEU A 1 201 ? 29.925 2.126 -0.454 1.00 97.19 201 LEU A O 1
ATOM 1601 N N . PRO A 1 202 ? 31.217 3.938 -0.661 1.00 97.00 202 PRO A N 1
ATOM 1602 C CA . PRO A 1 202 ? 31.044 4.336 0.736 1.00 97.00 202 PRO A CA 1
ATOM 1603 C C . PRO A 1 202 ? 29.562 4.483 1.116 1.00 97.00 202 PRO A C 1
ATOM 1605 O O . PRO A 1 202 ? 28.800 5.107 0.380 1.00 97.00 202 PRO A O 1
ATOM 1608 N N . GLY A 1 203 ? 29.161 3.916 2.259 1.00 95.50 203 GLY A N 1
ATOM 1609 C CA . GLY A 1 203 ? 27.784 4.006 2.764 1.00 95.50 203 GLY A CA 1
ATOM 1610 C C . GLY A 1 203 ? 26.767 3.135 2.019 1.00 95.50 203 GLY A C 1
ATOM 1611 O O . GLY A 1 203 ? 25.565 3.360 2.138 1.00 95.50 203 GLY A O 1
ATOM 1612 N N . TRP A 1 204 ? 27.205 2.139 1.239 1.00 96.88 204 TRP A N 1
ATOM 1613 C CA . TRP A 1 204 ? 26.284 1.222 0.557 1.00 96.88 204 TRP A CA 1
ATOM 1614 C C . TRP A 1 204 ? 25.353 0.485 1.536 1.00 96.88 204 TRP A C 1
ATOM 1616 O O . TRP A 1 204 ? 24.232 0.138 1.166 1.00 96.88 204 TRP A O 1
ATOM 1626 N N . GLU A 1 205 ? 25.783 0.275 2.784 1.00 97.69 205 GLU A N 1
ATOM 1627 C CA . GLU A 1 205 ? 24.986 -0.347 3.842 1.00 97.69 205 GLU A CA 1
ATOM 1628 C C . GLU A 1 205 ? 23.722 0.467 4.155 1.00 97.69 205 GLU A C 1
ATOM 1630 O O . GLU A 1 205 ? 22.652 -0.105 4.370 1.00 97.69 205 GLU A O 1
ATOM 1635 N N . ASP A 1 206 ? 23.818 1.800 4.120 1.00 96.81 206 ASP A N 1
ATOM 1636 C CA . ASP A 1 206 ? 22.698 2.697 4.418 1.00 96.81 206 ASP A CA 1
ATOM 1637 C C . ASP A 1 206 ? 21.589 2.596 3.371 1.00 96.81 206 ASP A C 1
ATOM 1639 O O . ASP A 1 206 ? 20.423 2.794 3.692 1.00 96.81 206 ASP A O 1
ATOM 1643 N N . ARG A 1 207 ? 21.914 2.189 2.140 1.00 95.69 207 ARG A N 1
ATOM 1644 C CA . ARG A 1 207 ? 20.914 1.965 1.086 1.00 95.69 207 ARG A CA 1
ATOM 1645 C C . ARG A 1 207 ? 20.065 0.725 1.350 1.00 95.69 207 ARG A C 1
ATOM 1647 O O . ARG A 1 207 ? 18.867 0.748 1.094 1.00 95.69 207 ARG A O 1
ATOM 1654 N N . TYR A 1 208 ? 20.656 -0.336 1.907 1.00 97.31 208 TYR A N 1
ATOM 1655 C CA . TYR A 1 208 ? 19.874 -1.480 2.387 1.00 97.31 208 TYR A CA 1
ATOM 1656 C C . TYR A 1 208 ? 19.005 -1.080 3.577 1.00 97.31 208 TYR A C 1
ATOM 1658 O O . TYR A 1 208 ? 17.834 -1.442 3.618 1.00 97.31 208 TYR A O 1
ATOM 1666 N N . ARG A 1 209 ? 19.547 -0.305 4.527 1.00 96.81 209 ARG A N 1
ATOM 1667 C CA . ARG A 1 209 ? 18.757 0.195 5.662 1.00 96.81 209 ARG A CA 1
ATOM 1668 C C . ARG A 1 209 ? 17.562 1.008 5.181 1.00 96.81 209 ARG A C 1
ATOM 1670 O O . ARG A 1 209 ? 16.448 0.673 5.558 1.00 96.81 209 ARG A O 1
ATOM 1677 N N . ALA A 1 210 ? 17.783 1.995 4.315 1.00 94.38 210 ALA A N 1
ATOM 1678 C CA . ALA A 1 210 ? 16.731 2.824 3.733 1.00 94.38 210 ALA A CA 1
ATOM 1679 C C . ALA A 1 210 ? 15.675 1.970 3.021 1.00 94.38 210 ALA A C 1
ATOM 1681 O O . ALA A 1 210 ? 14.493 2.101 3.312 1.00 94.38 210 ALA A O 1
ATOM 1682 N N . LEU A 1 211 ? 16.088 0.995 2.199 1.00 95.12 211 LEU A N 1
ATOM 1683 C CA . LEU A 1 211 ? 15.152 0.080 1.542 1.00 95.12 211 LEU A CA 1
ATOM 1684 C C . LEU A 1 211 ? 14.194 -0.592 2.544 1.00 95.12 211 LEU A C 1
ATOM 1686 O O . LEU A 1 211 ? 12.980 -0.564 2.360 1.00 95.12 211 LEU A O 1
ATOM 1690 N N . PHE A 1 212 ? 14.731 -1.187 3.610 1.00 95.75 212 PHE A N 1
ATOM 1691 C CA . PHE A 1 212 ? 13.910 -1.877 4.605 1.00 95.75 212 PHE A CA 1
ATOM 1692 C C . PHE A 1 212 ? 13.160 -0.915 5.535 1.00 95.75 212 PHE A C 1
ATOM 1694 O O . PHE A 1 212 ? 12.112 -1.276 6.059 1.00 95.75 212 PHE A O 1
ATOM 1701 N N . VAL A 1 213 ? 13.674 0.284 5.794 1.00 94.00 213 VAL A N 1
ATOM 1702 C CA . VAL A 1 213 ? 13.068 1.245 6.727 1.00 94.00 213 VAL A CA 1
ATOM 1703 C C . VAL A 1 213 ? 11.957 2.045 6.051 1.00 94.00 213 VAL A C 1
ATOM 1705 O O . VAL A 1 213 ? 10.897 2.223 6.657 1.00 94.00 213 VAL A O 1
ATOM 1708 N N . ASP A 1 214 ? 12.163 2.464 4.807 1.00 92.31 214 ASP A N 1
ATOM 1709 C CA . ASP A 1 214 ? 11.325 3.449 4.123 1.00 92.31 214 ASP A CA 1
ATOM 1710 C C . ASP A 1 214 ? 10.226 2.798 3.277 1.00 92.31 214 ASP A C 1
ATOM 1712 O O . ASP A 1 214 ? 9.147 3.370 3.124 1.00 92.31 214 ASP A O 1
ATOM 1716 N N . HIS A 1 215 ? 10.418 1.562 2.810 1.00 93.69 215 HIS A N 1
ATOM 1717 C CA . HIS A 1 215 ? 9.436 0.871 1.970 1.00 93.69 215 HIS A CA 1
ATOM 1718 C C . HIS A 1 215 ? 8.641 -0.172 2.749 1.00 93.69 215 HIS A C 1
ATOM 1720 O O . HIS A 1 215 ? 9.169 -0.849 3.628 1.00 93.69 215 HIS A O 1
ATOM 1726 N N . GLN A 1 216 ? 7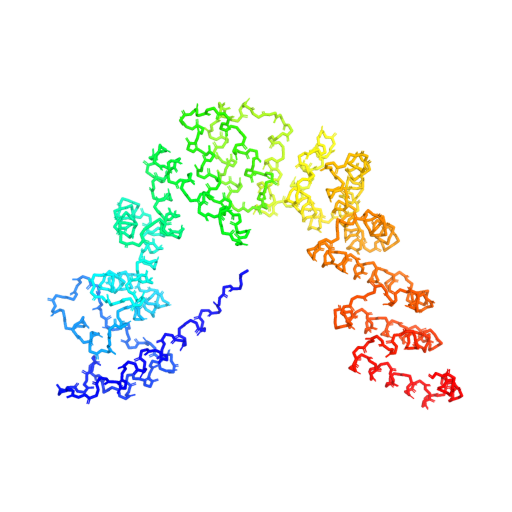.355 -0.305 2.425 1.00 95.50 216 GLN A N 1
ATOM 1727 C CA . GLN A 1 216 ? 6.491 -1.353 2.969 1.00 95.50 216 GLN A CA 1
ATOM 1728 C C . GLN A 1 216 ? 6.939 -2.737 2.471 1.00 95.50 216 GLN A C 1
ATOM 1730 O O . GLN A 1 216 ? 7.409 -2.861 1.341 1.00 95.50 216 GLN A O 1
ATOM 1735 N N . ALA A 1 217 ? 6.771 -3.772 3.296 1.00 96.56 217 ALA A N 1
ATOM 1736 C CA . ALA A 1 217 ? 7.082 -5.148 2.925 1.00 96.56 217 ALA A CA 1
ATOM 1737 C C . ALA A 1 217 ? 6.333 -5.594 1.652 1.00 96.56 217 ALA A C 1
ATOM 1739 O O . ALA A 1 217 ? 5.103 -5.559 1.582 1.00 96.56 217 ALA A O 1
ATOM 1740 N N . ASP A 1 218 ? 7.093 -6.063 0.663 1.00 95.94 218 ASP A N 1
ATOM 1741 C CA . ASP A 1 218 ? 6.625 -6.558 -0.634 1.00 95.94 218 ASP A CA 1
ATOM 1742 C C . ASP A 1 218 ? 7.612 -7.590 -1.219 1.00 95.94 218 ASP A C 1
ATOM 1744 O O . ASP A 1 218 ? 8.633 -7.914 -0.607 1.00 95.94 218 ASP A O 1
ATOM 1748 N N . GLN A 1 219 ? 7.332 -8.119 -2.415 1.00 95.88 219 GLN A N 1
ATOM 1749 C CA . GLN A 1 219 ? 8.171 -9.151 -3.046 1.00 95.88 219 GLN A CA 1
ATOM 1750 C C . GLN A 1 219 ? 9.635 -8.725 -3.253 1.00 95.88 219 GLN A C 1
ATOM 1752 O O . GLN A 1 219 ? 10.520 -9.585 -3.318 1.00 95.88 219 GLN A O 1
ATOM 1757 N N . THR A 1 220 ? 9.917 -7.421 -3.325 1.00 96.19 220 THR A N 1
ATOM 1758 C CA . THR A 1 220 ? 11.285 -6.904 -3.406 1.00 96.19 220 THR A CA 1
ATOM 1759 C C . THR A 1 220 ? 12.082 -7.315 -2.172 1.00 96.19 220 THR A C 1
ATOM 1761 O O . THR A 1 220 ? 13.216 -7.772 -2.295 1.00 96.19 220 THR A O 1
ATOM 1764 N N . HIS A 1 221 ? 11.478 -7.248 -0.984 1.00 97.56 221 HIS A N 1
ATOM 1765 C CA . HIS A 1 221 ? 12.137 -7.594 0.276 1.00 97.56 221 HIS A CA 1
ATOM 1766 C C . HIS A 1 221 ? 12.581 -9.063 0.326 1.00 97.56 221 HIS A C 1
ATOM 1768 O O . HIS A 1 221 ? 13.659 -9.356 0.847 1.00 97.56 221 HIS A O 1
ATOM 1774 N N . SER A 1 222 ? 11.811 -9.981 -0.271 1.00 96.88 222 SER A N 1
ATOM 1775 C CA . SER A 1 222 ? 12.230 -11.381 -0.426 1.00 96.88 222 SER A CA 1
ATOM 1776 C C . SER A 1 222 ? 13.459 -11.519 -1.311 1.00 96.88 222 SER A C 1
ATOM 1778 O O . SER A 1 222 ? 14.435 -12.150 -0.914 1.00 96.88 222 SER A O 1
ATOM 1780 N N . ARG A 1 223 ? 13.472 -10.845 -2.463 1.00 96.44 223 ARG A N 1
ATOM 1781 C CA . ARG A 1 223 ? 14.619 -10.877 -3.383 1.00 96.44 223 ARG A CA 1
ATOM 1782 C C . ARG A 1 223 ? 15.877 -10.271 -2.768 1.00 96.44 223 ARG A C 1
ATOM 1784 O O . ARG A 1 223 ? 16.978 -10.777 -2.984 1.00 96.44 223 ARG A O 1
ATOM 1791 N N . VAL A 1 224 ? 15.723 -9.205 -1.986 1.00 96.50 224 VAL A N 1
ATOM 1792 C CA . VAL A 1 224 ? 16.834 -8.576 -1.261 1.00 96.50 224 VAL A CA 1
ATOM 1793 C C . VAL A 1 224 ? 17.395 -9.532 -0.222 1.00 96.50 224 VAL A C 1
ATOM 1795 O O . VAL A 1 224 ? 18.611 -9.684 -0.114 1.00 96.50 224 VAL A O 1
ATOM 1798 N N . TRP A 1 225 ? 16.525 -10.203 0.528 1.00 97.19 225 TRP A N 1
ATOM 1799 C CA . TRP A 1 225 ? 16.957 -11.188 1.506 1.00 97.19 225 TRP A CA 1
ATOM 1800 C C . TRP A 1 225 ? 17.692 -12.360 0.856 1.00 97.19 225 TRP A C 1
ATOM 1802 O O . TRP A 1 225 ? 18.770 -12.723 1.324 1.00 97.19 225 TRP A O 1
ATOM 1812 N N . ASP A 1 226 ? 17.175 -12.900 -0.247 1.00 96.75 226 ASP A N 1
ATOM 1813 C CA . ASP A 1 226 ? 17.844 -13.966 -1.000 1.00 96.75 226 ASP A CA 1
ATOM 1814 C C . ASP A 1 226 ? 19.231 -13.522 -1.478 1.00 96.75 226 ASP A C 1
ATOM 1816 O O . ASP A 1 226 ? 20.207 -14.270 -1.365 1.00 96.75 226 ASP A O 1
ATOM 1820 N N . HIS A 1 227 ? 19.356 -12.270 -1.931 1.00 96.31 227 HIS A N 1
ATOM 1821 C CA . HIS A 1 227 ? 20.646 -11.683 -2.278 1.00 96.31 227 HIS A CA 1
ATOM 1822 C C . HIS A 1 227 ? 21.600 -11.622 -1.074 1.00 96.31 227 HIS A C 1
ATOM 1824 O O . HIS A 1 227 ? 22.768 -11.997 -1.204 1.00 96.31 227 HIS A O 1
ATOM 1830 N N . LEU A 1 228 ? 21.126 -11.198 0.102 1.00 97.06 228 LEU A N 1
ATOM 1831 C CA . LEU A 1 228 ? 21.933 -11.170 1.328 1.00 97.06 228 LEU A CA 1
ATOM 1832 C C . LEU A 1 228 ? 22.372 -12.578 1.758 1.00 97.06 228 LEU A C 1
ATOM 1834 O O . LEU A 1 228 ? 23.534 -12.767 2.118 1.00 97.06 228 LEU A O 1
ATOM 1838 N N . GLN A 1 229 ? 21.487 -13.576 1.669 1.00 96.19 229 GLN A N 1
ATOM 1839 C CA . GLN A 1 229 ? 21.804 -14.973 1.991 1.00 96.19 229 GLN A CA 1
ATOM 1840 C C . GLN A 1 229 ? 22.846 -15.563 1.035 1.00 96.19 229 GLN A C 1
ATOM 1842 O O . GLN A 1 229 ? 23.773 -16.250 1.468 1.00 96.19 229 GLN A O 1
ATOM 1847 N N . ALA A 1 230 ? 22.745 -15.247 -0.258 1.00 96.94 230 ALA A N 1
ATOM 1848 C CA . ALA A 1 230 ? 23.730 -15.649 -1.258 1.00 96.94 230 ALA A CA 1
ATOM 1849 C C . ALA A 1 230 ? 25.089 -14.944 -1.084 1.00 96.94 230 ALA A C 1
ATOM 1851 O O . ALA A 1 230 ? 26.102 -15.431 -1.587 1.00 96.94 230 ALA A O 1
ATOM 1852 N N . ASN A 1 231 ? 25.136 -13.827 -0.349 1.00 97.00 231 ASN A N 1
ATOM 1853 C CA . ASN A 1 231 ? 26.336 -13.018 -0.146 1.00 97.00 231 ASN A CA 1
ATOM 1854 C C . ASN A 1 231 ? 26.637 -12.788 1.351 1.00 97.00 231 ASN A C 1
ATOM 1856 O O . ASN A 1 231 ? 26.542 -11.655 1.834 1.00 97.00 231 ASN A O 1
ATOM 1860 N N . PRO A 1 232 ? 27.106 -13.810 2.100 1.00 95.50 232 PRO A N 1
ATOM 1861 C CA . PRO A 1 232 ? 27.355 -13.696 3.543 1.00 95.50 232 PRO A CA 1
ATOM 1862 C C . PRO A 1 232 ? 28.327 -12.573 3.934 1.00 95.50 232 PRO A C 1
ATOM 1864 O O . PRO A 1 232 ? 28.219 -12.001 5.015 1.00 95.50 232 PRO A O 1
ATOM 1867 N N . GLY A 1 233 ? 29.269 -12.221 3.049 1.00 96.38 233 GLY A N 1
ATOM 1868 C CA . GLY A 1 233 ? 30.181 -11.094 3.262 1.00 96.38 233 GLY A CA 1
ATOM 1869 C C . GLY A 1 233 ? 29.465 -9.739 3.330 1.00 96.38 233 GLY A C 1
ATOM 1870 O O . GLY A 1 233 ? 29.862 -8.886 4.122 1.00 96.38 233 GLY A O 1
ATOM 1871 N N . ILE A 1 234 ? 28.390 -9.567 2.556 1.00 96.44 234 ILE A N 1
ATOM 1872 C CA . ILE A 1 234 ? 27.509 -8.392 2.600 1.00 96.44 234 ILE A CA 1
ATOM 1873 C C . ILE A 1 234 ? 26.651 -8.462 3.866 1.00 96.44 234 ILE A C 1
ATOM 1875 O O . ILE A 1 234 ? 26.669 -7.529 4.663 1.00 96.44 234 ILE A O 1
ATOM 1879 N N . ALA A 1 235 ? 25.987 -9.598 4.108 1.00 96.69 235 ALA A N 1
ATOM 1880 C CA . ALA A 1 235 ? 25.130 -9.788 5.281 1.00 96.69 235 ALA A CA 1
ATOM 1881 C C . ALA A 1 235 ? 25.866 -9.546 6.613 1.00 96.69 235 ALA A C 1
ATOM 1883 O O . ALA A 1 235 ? 25.302 -8.964 7.534 1.00 96.69 235 ALA A O 1
ATOM 1884 N N . SER A 1 236 ? 27.149 -9.916 6.701 1.00 96.81 236 SER A N 1
ATOM 1885 C CA . SER A 1 236 ? 27.966 -9.731 7.910 1.00 96.81 236 SER A CA 1
ATOM 1886 C C . SER A 1 236 ? 28.211 -8.268 8.311 1.00 96.81 236 SER A C 1
ATOM 1888 O O . SER A 1 236 ? 28.759 -8.016 9.384 1.00 96.81 236 SER A O 1
ATOM 1890 N N . ARG A 1 237 ? 27.840 -7.298 7.462 1.00 97.50 237 ARG A N 1
ATOM 1891 C CA . ARG A 1 237 ? 27.926 -5.860 7.765 1.00 97.50 237 ARG A CA 1
ATOM 1892 C C . ARG A 1 237 ? 26.744 -5.326 8.559 1.00 97.50 237 ARG A C 1
ATOM 1894 O O . ARG A 1 237 ? 26.836 -4.219 9.084 1.00 97.50 237 ARG A O 1
ATOM 1901 N N . PHE A 1 238 ? 25.673 -6.100 8.658 1.00 98.00 238 PHE A N 1
ATOM 1902 C CA . PHE A 1 238 ? 24.494 -5.741 9.427 1.00 98.00 238 PHE A CA 1
ATOM 1903 C C . PHE A 1 238 ? 24.541 -6.414 10.796 1.00 98.00 238 PHE A C 1
ATOM 1905 O O . PHE A 1 238 ? 25.015 -7.542 10.958 1.00 98.00 238 PHE A O 1
ATOM 1912 N N . SER A 1 239 ? 24.054 -5.705 11.804 1.00 97.62 239 SER A N 1
ATOM 1913 C CA . SER A 1 239 ? 23.842 -6.250 13.136 1.00 97.62 239 SER A CA 1
ATOM 1914 C C . SER A 1 239 ? 22.781 -7.351 13.111 1.00 97.62 239 SER A C 1
ATOM 1916 O O . SER A 1 239 ? 21.928 -7.421 12.224 1.00 97.62 239 SER A O 1
ATOM 1918 N N . LEU A 1 240 ? 22.786 -8.198 14.142 1.00 97.25 240 LEU A N 1
ATOM 1919 C CA . LEU A 1 240 ? 21.781 -9.250 14.285 1.00 97.25 240 LEU A CA 1
ATOM 1920 C C . LEU A 1 240 ? 20.350 -8.686 14.302 1.00 97.25 240 LEU A C 1
ATOM 1922 O O . LEU A 1 240 ? 19.448 -9.296 13.740 1.00 97.25 240 LEU A O 1
ATOM 1926 N N . VAL A 1 241 ? 20.142 -7.522 14.925 1.00 97.88 241 VAL A N 1
ATOM 1927 C CA . VAL A 1 241 ? 18.810 -6.911 15.036 1.00 97.88 241 VAL A CA 1
ATOM 1928 C C . VAL A 1 241 ? 18.330 -6.360 13.692 1.00 97.88 241 VAL A C 1
ATOM 1930 O O . VAL A 1 241 ? 17.158 -6.521 13.361 1.00 97.88 241 VAL A O 1
ATOM 1933 N N . GLU A 1 242 ? 19.225 -5.790 12.881 1.00 97.94 242 GLU A N 1
ATOM 1934 C CA . GLU A 1 242 ? 18.901 -5.389 11.504 1.00 97.94 242 GLU A CA 1
ATOM 1935 C C . GLU A 1 242 ? 18.531 -6.602 10.649 1.00 97.94 242 GLU A C 1
ATOM 1937 O O . GLU A 1 242 ? 17.504 -6.585 9.980 1.00 97.94 242 GLU A O 1
ATOM 1942 N N . LEU A 1 243 ? 19.304 -7.690 10.726 1.00 98.06 243 LEU A N 1
ATOM 1943 C CA . LEU A 1 243 ? 18.985 -8.915 9.989 1.00 98.06 243 LEU A CA 1
ATOM 1944 C C . LEU A 1 243 ? 17.641 -9.518 10.422 1.00 98.06 243 LEU A C 1
ATOM 1946 O O . LEU A 1 243 ? 16.891 -9.983 9.570 1.00 98.06 243 LEU A O 1
ATOM 1950 N N . LEU A 1 244 ? 17.296 -9.463 11.714 1.00 98.12 244 LEU A N 1
ATOM 1951 C CA . LEU A 1 244 ? 15.974 -9.874 12.201 1.00 98.12 244 LEU A CA 1
ATOM 1952 C C . LEU A 1 244 ? 14.853 -8.994 11.635 1.00 98.12 244 LEU A C 1
ATOM 1954 O O . LEU A 1 244 ? 13.800 -9.512 11.269 1.00 98.12 244 LEU A O 1
ATOM 1958 N N . PHE A 1 245 ? 15.070 -7.681 11.546 1.00 98.44 245 PHE A N 1
ATOM 1959 C CA . PHE A 1 245 ? 14.112 -6.755 10.941 1.00 98.44 245 PHE A CA 1
ATOM 1960 C C . PHE A 1 245 ? 13.930 -7.025 9.444 1.00 98.44 245 PHE A C 1
ATOM 1962 O O . PHE A 1 245 ? 12.798 -7.093 8.962 1.00 98.44 245 PHE A O 1
ATOM 1969 N N . PHE A 1 246 ? 15.026 -7.272 8.726 1.00 98.31 246 PHE A N 1
ATOM 1970 C CA . PHE A 1 246 ? 14.993 -7.614 7.306 1.00 98.31 246 PHE A CA 1
ATOM 1971 C C . PHE A 1 246 ? 14.251 -8.935 7.066 1.00 98.31 246 PHE A C 1
ATOM 1973 O O . PHE A 1 246 ? 13.389 -9.024 6.189 1.00 98.31 246 PHE A O 1
ATOM 1980 N N . GLU A 1 247 ? 14.521 -9.944 7.898 1.00 98.50 247 GLU A N 1
ATOM 1981 C CA . GLU A 1 247 ? 13.823 -11.228 7.858 1.00 98.50 247 GLU A CA 1
ATOM 1982 C C . GLU A 1 247 ? 12.325 -11.062 8.147 1.00 98.50 247 GLU A C 1
ATOM 1984 O O . GLU A 1 247 ? 11.506 -11.674 7.465 1.00 98.50 247 GLU A O 1
ATOM 1989 N N . ALA A 1 248 ? 11.949 -10.215 9.113 1.00 98.62 248 ALA A N 1
ATOM 1990 C CA . ALA A 1 248 ? 10.548 -9.960 9.450 1.00 98.62 248 ALA A CA 1
ATOM 1991 C C . ALA A 1 248 ? 9.768 -9.397 8.253 1.00 98.62 248 ALA A C 1
ATOM 1993 O O . ALA A 1 248 ? 8.670 -9.870 7.953 1.00 98.62 248 ALA A O 1
ATOM 1994 N N . LYS A 1 249 ? 10.355 -8.428 7.534 1.00 98.31 249 LYS A N 1
ATOM 1995 C CA . LYS A 1 249 ? 9.748 -7.852 6.326 1.00 98.31 249 LYS A CA 1
ATOM 1996 C C . LYS A 1 249 ? 9.613 -8.864 5.199 1.00 98.31 249 LYS A C 1
ATOM 1998 O O . LYS A 1 249 ? 8.545 -8.954 4.602 1.00 98.31 249 LYS A O 1
ATOM 2003 N N . ARG A 1 250 ? 10.650 -9.666 4.942 1.00 98.19 250 ARG A N 1
ATOM 2004 C CA . ARG A 1 250 ? 10.553 -10.771 3.978 1.00 98.19 250 ARG A CA 1
ATOM 2005 C C . ARG A 1 250 ? 9.407 -11.719 4.332 1.00 98.19 250 ARG A C 1
ATOM 2007 O O . ARG A 1 250 ? 8.580 -12.025 3.482 1.00 98.19 250 ARG A O 1
ATOM 2014 N N . LEU A 1 251 ? 9.376 -12.209 5.571 1.00 98.69 251 LEU A N 1
ATOM 2015 C CA . LEU A 1 251 ? 8.361 -13.164 6.022 1.00 98.69 251 LEU A CA 1
ATOM 2016 C C . LEU A 1 251 ? 6.952 -12.599 5.818 1.00 98.69 251 LEU A C 1
ATOM 2018 O O . LEU A 1 251 ? 6.056 -13.309 5.364 1.00 98.69 251 LEU A O 1
ATOM 2022 N N . LEU A 1 252 ? 6.765 -11.308 6.107 1.00 98.38 252 LEU A N 1
ATOM 2023 C CA . LEU A 1 252 ? 5.500 -10.623 5.870 1.00 98.38 252 LEU A CA 1
ATOM 2024 C C . LEU A 1 252 ? 5.149 -10.564 4.377 1.00 98.38 252 LEU A C 1
ATOM 2026 O O . LEU A 1 252 ? 4.015 -10.879 4.020 1.00 98.38 252 LEU A O 1
ATOM 2030 N N . ALA A 1 253 ? 6.110 -10.220 3.516 1.00 97.75 253 ALA A N 1
ATOM 2031 C CA . ALA A 1 253 ? 5.928 -10.181 2.064 1.00 97.75 253 ALA A CA 1
ATOM 2032 C C . ALA A 1 253 ? 5.538 -11.543 1.462 1.00 97.75 253 ALA A C 1
ATOM 2034 O O . ALA A 1 253 ? 4.768 -11.605 0.505 1.00 97.75 253 ALA A O 1
ATOM 2035 N N . GLU A 1 254 ? 6.024 -12.637 2.047 1.00 98.00 254 GLU A N 1
ATOM 2036 C CA . GLU A 1 254 ? 5.689 -14.013 1.655 1.00 98.00 254 GLU A CA 1
ATOM 2037 C C . GLU A 1 254 ? 4.376 -14.524 2.271 1.00 98.00 254 GLU A C 1
ATOM 2039 O O . GLU A 1 254 ? 3.970 -15.660 2.025 1.00 98.00 254 GLU A O 1
ATOM 2044 N N . GLY A 1 255 ? 3.706 -13.715 3.097 1.00 97.88 255 GLY A N 1
ATOM 2045 C CA . GLY A 1 255 ? 2.474 -14.099 3.787 1.00 97.88 255 GLY A CA 1
ATOM 2046 C C . GLY A 1 255 ? 2.682 -15.001 5.012 1.00 97.88 255 GLY A C 1
ATOM 2047 O O . GLY A 1 255 ? 1.703 -15.456 5.607 1.00 97.88 255 GLY A O 1
ATOM 2048 N N . GLN A 1 256 ? 3.926 -15.222 5.448 1.00 98.44 256 GLN A N 1
ATOM 2049 C CA . GLN A 1 256 ? 4.287 -15.970 6.661 1.00 98.44 256 GLN A CA 1
ATOM 2050 C C . GLN A 1 256 ? 4.110 -15.087 7.909 1.00 98.44 256 GLN A C 1
ATOM 2052 O O . GLN A 1 256 ? 5.055 -14.711 8.602 1.00 98.44 256 GLN A O 1
ATOM 2057 N N . THR A 1 257 ? 2.866 -14.668 8.159 1.00 98.00 257 THR A N 1
ATOM 2058 C CA . THR A 1 257 ? 2.551 -13.583 9.107 1.00 98.00 257 THR A CA 1
ATOM 2059 C C . THR A 1 257 ? 2.808 -13.928 10.574 1.00 98.00 257 THR A C 1
ATOM 2061 O O . THR A 1 257 ? 3.120 -13.030 11.361 1.00 98.00 257 THR A O 1
ATOM 2064 N N . VAL A 1 258 ? 2.708 -15.201 10.967 1.00 98.44 258 VAL A N 1
ATOM 2065 C CA . VAL A 1 258 ? 2.971 -15.640 12.347 1.00 98.44 258 VAL A CA 1
ATOM 2066 C C . VAL A 1 258 ? 4.462 -15.524 12.654 1.00 98.44 258 VAL A C 1
ATOM 2068 O O . VAL A 1 258 ? 4.840 -14.869 13.625 1.00 98.44 258 VAL A O 1
ATOM 2071 N N . GLU A 1 259 ? 5.301 -16.072 11.781 1.00 98.69 259 GLU A N 1
ATOM 2072 C CA . GLU A 1 259 ? 6.756 -16.018 11.859 1.00 98.69 259 GLU A CA 1
ATOM 2073 C C . GLU A 1 259 ? 7.264 -14.578 11.727 1.00 98.69 259 GLU A C 1
ATOM 2075 O O . GLU A 1 259 ? 8.126 -14.155 12.498 1.00 98.69 259 GLU A O 1
ATOM 2080 N N . ALA A 1 260 ? 6.688 -13.790 10.810 1.00 98.62 260 ALA A N 1
ATOM 2081 C CA . ALA A 1 260 ? 6.986 -12.364 10.688 1.00 98.62 260 ALA A CA 1
ATOM 2082 C C . ALA A 1 260 ? 6.722 -11.628 12.008 1.00 98.62 260 ALA A C 1
ATOM 2084 O O . ALA A 1 260 ? 7.558 -10.854 12.472 1.00 98.62 260 ALA A O 1
ATOM 2085 N N . THR A 1 261 ? 5.585 -11.910 12.653 1.00 98.62 261 THR A N 1
ATOM 2086 C CA . THR A 1 261 ? 5.239 -11.321 13.954 1.00 98.62 261 THR A CA 1
ATOM 2087 C C . THR A 1 261 ? 6.247 -11.722 15.032 1.00 98.62 261 THR A C 1
ATOM 2089 O O . THR A 1 261 ? 6.667 -10.871 15.814 1.00 98.62 261 THR A O 1
ATOM 2092 N N . ASP A 1 262 ? 6.682 -12.985 15.058 1.00 98.56 262 ASP A N 1
ATOM 2093 C CA . ASP A 1 262 ? 7.718 -13.463 15.982 1.00 98.56 262 ASP A CA 1
ATOM 2094 C C . ASP A 1 262 ? 9.064 -12.752 15.780 1.00 98.56 262 ASP A C 1
ATOM 2096 O O . ASP A 1 262 ? 9.742 -12.421 16.759 1.00 98.56 262 ASP A O 1
ATOM 2100 N N . ARG A 1 263 ? 9.446 -12.467 14.530 1.00 98.62 263 ARG A N 1
ATOM 2101 C CA . ARG A 1 263 ? 10.645 -11.672 14.226 1.00 98.62 263 ARG A CA 1
ATOM 2102 C C . ARG A 1 263 ? 10.488 -10.219 14.639 1.00 98.62 263 ARG A C 1
ATOM 2104 O O . ARG A 1 263 ? 11.367 -9.696 15.318 1.00 98.62 263 ARG A O 1
ATOM 2111 N N . PHE A 1 264 ? 9.359 -9.588 14.334 1.00 98.56 264 PHE A N 1
ATOM 2112 C CA . PHE A 1 264 ? 9.103 -8.225 14.790 1.00 98.56 264 PHE A CA 1
ATOM 2113 C C . PHE A 1 264 ? 9.075 -8.104 16.318 1.00 98.56 264 PHE A C 1
ATOM 2115 O O . PHE A 1 264 ? 9.526 -7.093 16.845 1.00 98.56 264 PHE A O 1
ATOM 2122 N N . PHE A 1 265 ? 8.613 -9.122 17.050 1.00 98.44 265 PHE A N 1
ATOM 2123 C CA . PHE A 1 265 ? 8.700 -9.133 18.515 1.00 98.44 265 PHE A CA 1
ATOM 2124 C C . PHE A 1 265 ? 10.148 -9.132 18.997 1.00 98.44 265 PHE A C 1
ATOM 2126 O O . PHE A 1 265 ? 10.487 -8.340 19.870 1.00 98.44 265 PHE A O 1
ATOM 2133 N N . GLN A 1 266 ? 11.011 -9.951 18.391 1.00 98.31 266 GLN A N 1
ATOM 2134 C CA . GLN A 1 266 ? 12.443 -9.950 18.704 1.00 98.31 266 GLN A CA 1
ATOM 2135 C C . GLN A 1 266 ? 13.085 -8.590 18.399 1.00 98.31 266 GLN A C 1
ATOM 2137 O O . GLN A 1 266 ? 13.884 -8.103 19.194 1.00 98.31 266 GLN A O 1
ATOM 2142 N N . VAL A 1 267 ? 12.701 -7.949 17.289 1.00 97.94 267 VAL A N 1
ATOM 2143 C CA . VAL A 1 267 ? 13.161 -6.594 16.953 1.00 97.94 267 VAL A CA 1
ATOM 2144 C C . VAL A 1 267 ? 12.669 -5.583 17.988 1.00 97.94 267 VAL A C 1
ATOM 2146 O O . VAL A 1 267 ? 13.481 -4.844 18.523 1.00 97.94 267 VAL A O 1
ATOM 2149 N N . ALA A 1 268 ? 11.383 -5.582 18.343 1.00 96.81 268 ALA A N 1
ATOM 2150 C CA . ALA A 1 268 ? 10.817 -4.660 19.333 1.00 96.81 268 ALA A CA 1
ATOM 2151 C C . ALA A 1 268 ? 11.439 -4.812 20.732 1.00 96.81 268 ALA A C 1
ATOM 2153 O O . ALA A 1 268 ? 11.516 -3.842 21.489 1.00 96.81 268 ALA A O 1
ATOM 2154 N N . ASP A 1 269 ? 11.874 -6.023 21.078 1.00 95.19 269 ASP A N 1
ATOM 2155 C CA . ASP A 1 269 ? 12.523 -6.311 22.354 1.00 95.19 269 ASP A CA 1
ATOM 2156 C C . ASP A 1 269 ? 14.018 -5.906 22.337 1.00 95.19 269 ASP A C 1
ATOM 2158 O O . ASP A 1 269 ? 14.576 -5.614 23.395 1.00 95.19 269 ASP A O 1
ATOM 2162 N N . ALA A 1 270 ? 14.661 -5.839 21.160 1.00 94.69 270 ALA A N 1
ATOM 2163 C CA . ALA A 1 270 ? 16.094 -5.553 21.008 1.00 94.69 270 ALA A CA 1
ATOM 2164 C C . ALA A 1 270 ? 16.431 -4.121 20.538 1.00 94.69 270 ALA A C 1
ATOM 2166 O O . ALA A 1 270 ? 17.407 -3.540 21.007 1.00 94.69 270 ALA A O 1
ATOM 2167 N N . SER A 1 271 ? 15.661 -3.553 19.606 1.00 91.38 271 SER A N 1
ATOM 2168 C CA . SER A 1 271 ? 15.792 -2.178 19.109 1.00 91.38 271 SER A CA 1
ATOM 2169 C C . SER A 1 271 ? 14.450 -1.646 18.606 1.00 91.38 271 SER A C 1
ATOM 2171 O O . SER A 1 271 ? 13.975 -1.997 17.524 1.00 91.38 271 SER A O 1
ATOM 2173 N N . ARG A 1 272 ? 13.848 -0.741 19.381 1.00 90.19 272 ARG A N 1
ATOM 2174 C CA . ARG A 1 272 ? 12.571 -0.102 19.024 1.00 90.19 272 ARG A CA 1
ATOM 2175 C C . ARG A 1 272 ? 12.716 0.926 17.906 1.00 90.19 272 ARG A C 1
ATOM 2177 O O . ARG A 1 272 ? 11.746 1.199 17.210 1.00 90.19 272 ARG A O 1
ATOM 2184 N N . GLU A 1 273 ? 13.921 1.450 17.697 1.00 90.12 273 GLU A N 1
ATOM 2185 C CA . GLU A 1 273 ? 14.194 2.509 16.724 1.00 90.12 273 GLU A CA 1
ATOM 2186 C C . GLU A 1 273 ? 13.950 2.079 15.275 1.00 90.12 273 GLU A C 1
ATOM 2188 O O . GLU A 1 273 ? 13.331 2.825 14.523 1.00 90.12 273 GLU A O 1
ATOM 2193 N N . LEU A 1 274 ? 14.328 0.850 14.903 1.00 90.69 274 LEU A N 1
ATOM 2194 C CA . LEU A 1 274 ? 14.088 0.321 13.551 1.00 90.69 274 LEU A CA 1
ATOM 2195 C C . LEU A 1 274 ? 12.598 0.223 13.205 1.00 90.69 274 LEU A C 1
ATOM 2197 O O . LEU A 1 274 ? 12.227 0.264 12.035 1.00 90.69 274 LEU A O 1
ATOM 2201 N N . LEU A 1 275 ? 11.742 0.089 14.219 1.00 95.00 275 LEU A N 1
ATOM 2202 C CA . LEU A 1 275 ? 10.303 -0.016 14.025 1.00 95.00 275 LEU A CA 1
ATOM 2203 C C . LEU A 1 275 ? 9.616 1.336 13.942 1.00 95.00 275 LEU A C 1
ATOM 2205 O O . LEU A 1 275 ? 8.475 1.346 13.516 1.00 95.00 275 LEU A O 1
ATOM 2209 N N . LEU A 1 276 ? 10.254 2.442 14.338 1.00 93.69 276 LEU A N 1
ATOM 2210 C CA . LEU A 1 276 ? 9.601 3.755 14.422 1.00 93.69 276 LEU A CA 1
ATOM 2211 C C . LEU A 1 276 ? 9.361 4.425 13.066 1.00 93.69 276 LEU A C 1
ATOM 2213 O O . LEU A 1 276 ? 8.643 5.426 13.014 1.00 93.69 276 LEU A O 1
ATOM 2217 N N . SER A 1 277 ? 9.919 3.893 11.976 1.00 92.00 277 SER A N 1
ATOM 2218 C CA . SER A 1 277 ? 9.611 4.410 10.645 1.00 92.00 277 SER A CA 1
ATOM 2219 C C . SER A 1 277 ? 8.142 4.158 10.276 1.00 92.00 277 SER A C 1
ATOM 2221 O O . SER A 1 277 ? 7.540 3.186 10.749 1.00 92.00 277 SER A O 1
ATOM 2223 N N . PRO A 1 278 ? 7.537 4.996 9.411 1.00 91.44 278 PRO A N 1
ATOM 2224 C CA . PRO A 1 278 ? 6.148 4.813 8.989 1.00 91.44 278 PRO A CA 1
ATOM 2225 C C . PRO A 1 278 ? 5.876 3.406 8.434 1.00 91.44 278 PRO A C 1
ATOM 2227 O O . PRO A 1 278 ? 4.909 2.757 8.843 1.00 91.44 278 PRO A O 1
ATOM 2230 N N . SER A 1 279 ? 6.765 2.915 7.565 1.00 94.12 279 SER A N 1
ATOM 2231 C CA . SER A 1 279 ? 6.665 1.586 6.956 1.00 94.12 279 SER A CA 1
ATOM 2232 C C . SER A 1 279 ? 6.958 0.468 7.960 1.00 94.12 279 SER A C 1
ATOM 2234 O O . SER A 1 279 ? 6.257 -0.540 7.963 1.00 94.12 279 SER A O 1
ATOM 2236 N N . GLY A 1 280 ? 7.927 0.646 8.866 1.00 96.25 280 GLY A N 1
ATOM 2237 C CA . GLY A 1 280 ? 8.228 -0.318 9.932 1.00 96.25 280 GLY A CA 1
ATOM 2238 C C . GLY A 1 280 ? 7.049 -0.539 10.886 1.00 96.25 280 GLY A C 1
ATOM 2239 O O . GLY A 1 280 ? 6.666 -1.683 11.143 1.00 96.25 280 GLY A O 1
ATOM 2240 N N . LEU A 1 281 ? 6.415 0.543 11.355 1.00 97.12 281 LEU A N 1
ATOM 2241 C CA . LEU A 1 281 ? 5.224 0.466 12.208 1.00 97.12 281 LEU A CA 1
ATOM 2242 C C . LEU A 1 281 ? 4.038 -0.170 11.479 1.00 97.12 281 LEU A C 1
ATOM 2244 O O . LEU A 1 281 ? 3.313 -0.972 12.074 1.00 97.12 281 LEU A O 1
ATOM 2248 N N . LEU A 1 282 ? 3.827 0.194 10.210 1.00 97.19 282 LEU A N 1
ATOM 2249 C CA . LEU A 1 282 ? 2.746 -0.358 9.397 1.00 97.19 282 LEU A CA 1
ATOM 2250 C C . LEU A 1 282 ? 2.928 -1.865 9.184 1.00 97.19 282 LEU A C 1
ATOM 2252 O O . LEU A 1 282 ? 1.986 -2.622 9.405 1.00 97.19 282 LEU A O 1
ATOM 2256 N N . ASP A 1 283 ? 4.128 -2.317 8.826 1.00 98.44 283 ASP A N 1
ATOM 2257 C CA . ASP A 1 283 ? 4.416 -3.740 8.626 1.00 98.44 283 ASP A CA 1
ATOM 2258 C C . ASP A 1 283 ? 4.257 -4.534 9.927 1.00 98.44 283 ASP A C 1
ATOM 2260 O O . ASP A 1 283 ? 3.641 -5.604 9.939 1.00 98.44 283 ASP A O 1
ATOM 2264 N N . PHE A 1 284 ? 4.708 -3.978 11.055 1.00 98.44 284 PHE A N 1
ATOM 2265 C CA . PHE A 1 284 ? 4.504 -4.611 12.354 1.00 98.44 284 PHE A CA 1
ATOM 2266 C C . PHE A 1 284 ? 3.012 -4.699 12.729 1.00 98.44 284 PHE A C 1
ATOM 2268 O O . PHE A 1 284 ? 2.550 -5.726 13.241 1.00 98.44 284 PHE A O 1
ATOM 2275 N N . TYR A 1 285 ? 2.236 -3.650 12.431 1.00 98.44 285 TYR A N 1
ATOM 2276 C CA . TYR A 1 285 ? 0.781 -3.638 12.595 1.00 98.44 285 TYR A CA 1
ATOM 2277 C C . TYR A 1 285 ? 0.119 -4.729 11.749 1.00 98.44 285 TYR A C 1
ATOM 2279 O O . TYR A 1 285 ? -0.687 -5.503 12.271 1.00 98.44 285 TYR A O 1
ATOM 2287 N N . LEU A 1 286 ? 0.462 -4.811 10.460 1.00 98.19 286 LEU A N 1
ATOM 2288 C CA . LEU A 1 286 ?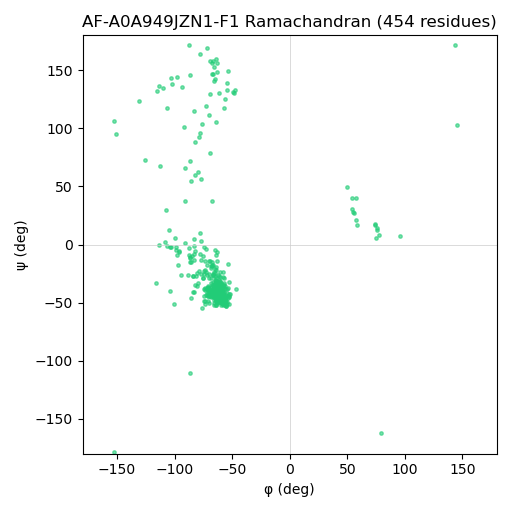 -0.114 -5.774 9.523 1.00 98.19 286 LEU A CA 1
ATOM 2289 C C . LEU A 1 286 ? 0.193 -7.213 9.944 1.00 98.19 286 LEU A C 1
ATOM 2291 O O . LEU A 1 286 ? -0.730 -8.027 10.029 1.00 98.19 286 LEU A O 1
ATOM 2295 N N . ALA A 1 287 ? 1.448 -7.503 10.298 1.00 98.25 287 ALA A N 1
ATOM 2296 C CA . ALA A 1 287 ? 1.857 -8.814 10.792 1.00 98.25 287 ALA A CA 1
ATOM 2297 C C . ALA A 1 287 ? 1.031 -9.232 12.023 1.00 98.25 287 ALA A C 1
ATOM 2299 O O . ALA A 1 287 ? 0.433 -10.311 12.041 1.00 98.25 287 ALA A O 1
ATOM 2300 N N . GLY A 1 288 ? 0.909 -8.350 13.022 1.00 97.94 288 GLY A N 1
ATOM 2301 C CA . GLY A 1 288 ? 0.124 -8.620 14.230 1.00 97.94 288 GLY A CA 1
ATOM 2302 C C . GLY A 1 288 ? -1.384 -8.741 13.994 1.00 97.94 288 GLY A C 1
ATOM 2303 O O . GLY A 1 288 ? -2.051 -9.547 14.645 1.00 97.94 288 GLY A O 1
ATOM 2304 N N . SER A 1 289 ? -1.924 -7.951 13.063 1.00 97.62 289 SER A N 1
ATOM 2305 C CA . SER A 1 289 ? -3.346 -7.950 12.709 1.00 97.62 289 SER A CA 1
ATOM 2306 C C . SER A 1 289 ? -3.773 -9.278 12.079 1.00 97.62 289 SER A C 1
ATOM 2308 O O . SER A 1 289 ? -4.797 -9.843 12.470 1.00 97.62 289 SER A O 1
ATOM 2310 N N . ILE A 1 290 ? -2.965 -9.790 11.143 1.00 97.44 290 ILE A N 1
ATOM 2311 C CA . ILE A 1 290 ? -3.272 -10.987 10.345 1.00 97.44 290 ILE A CA 1
ATOM 2312 C C . ILE A 1 290 ? -2.937 -12.278 11.107 1.00 97.44 290 ILE A C 1
ATOM 2314 O O . ILE A 1 290 ? -3.673 -13.256 11.003 1.00 97.44 290 ILE A O 1
ATOM 2318 N N . SER A 1 291 ? -1.881 -12.285 11.927 1.00 97.25 291 SER A N 1
ATOM 2319 C CA . SER A 1 291 ? -1.418 -13.487 12.642 1.00 97.25 291 SER A CA 1
ATOM 2320 C C . SER A 1 291 ? -2.303 -13.937 13.814 1.00 97.25 291 SER A C 1
ATOM 2322 O O . SER A 1 291 ? -2.010 -14.951 14.449 1.00 97.25 291 SER A O 1
ATOM 2324 N N . GLY A 1 292 ? -3.356 -13.185 14.157 1.00 95.81 292 GLY A N 1
ATOM 2325 C CA . GLY A 1 292 ? -4.193 -13.469 15.329 1.00 95.81 292 GLY A CA 1
ATOM 2326 C C . GLY A 1 292 ? -3.551 -13.087 16.668 1.00 95.81 292 GLY A C 1
ATOM 2327 O O . GLY A 1 292 ? -4.015 -13.516 17.723 1.00 95.81 292 GLY A O 1
ATOM 2328 N N . ARG A 1 293 ? -2.472 -12.292 16.652 1.00 97.75 293 ARG A N 1
ATOM 2329 C CA . ARG A 1 293 ? -1.712 -11.884 17.848 1.00 97.75 293 ARG A CA 1
ATOM 2330 C C . ARG A 1 293 ? -1.937 -10.420 18.224 1.00 97.75 293 ARG A C 1
ATOM 2332 O O . ARG A 1 293 ? -1.064 -9.783 18.814 1.00 97.75 293 ARG A O 1
ATOM 2339 N N . GLN A 1 294 ? -3.120 -9.887 17.922 1.00 98.31 294 GLN A N 1
ATOM 2340 C CA . GLN A 1 294 ? -3.376 -8.448 17.934 1.00 98.31 294 GLN A CA 1
ATOM 2341 C C . GLN A 1 294 ? -3.059 -7.793 19.287 1.00 98.31 294 GLN A C 1
ATOM 2343 O O . GLN A 1 294 ? -2.334 -6.803 19.330 1.00 98.31 294 GLN A O 1
ATOM 2348 N N . SER A 1 295 ? -3.527 -8.368 20.400 1.00 98.12 295 SER A N 1
ATOM 2349 C CA . SER A 1 295 ? -3.284 -7.818 21.745 1.00 98.12 295 SER A CA 1
ATOM 2350 C C . SER A 1 295 ? -1.803 -7.827 22.144 1.00 98.12 295 SER A C 1
ATOM 2352 O O . SER A 1 295 ? -1.326 -6.877 22.760 1.00 98.12 295 SER A O 1
ATOM 2354 N N . ALA A 1 296 ? -1.057 -8.878 21.782 1.00 98.19 296 ALA A N 1
ATOM 2355 C CA . ALA A 1 296 ? 0.370 -8.975 22.093 1.00 98.19 296 ALA A CA 1
ATOM 2356 C C . ALA A 1 296 ? 1.194 -7.969 21.275 1.00 98.19 296 ALA A C 1
ATOM 2358 O O . ALA A 1 296 ? 2.110 -7.339 21.806 1.00 98.19 296 ALA A O 1
ATOM 2359 N N . THR A 1 297 ? 0.835 -7.777 20.003 1.00 98.50 297 THR A N 1
ATOM 2360 C CA . THR A 1 297 ? 1.431 -6.742 19.151 1.00 98.50 297 THR A CA 1
ATOM 2361 C C . THR A 1 297 ? 1.107 -5.345 19.673 1.00 98.50 297 THR A C 1
ATOM 2363 O O . THR A 1 297 ? 2.010 -4.521 19.799 1.00 98.50 297 THR A O 1
ATOM 2366 N N . ALA A 1 298 ? -0.143 -5.092 20.070 1.00 98.56 298 ALA A N 1
ATOM 2367 C CA . ALA A 1 298 ? -0.559 -3.806 20.624 1.00 98.56 298 ALA A CA 1
ATOM 2368 C C . ALA A 1 298 ? 0.231 -3.434 21.889 1.00 98.56 298 ALA A C 1
ATOM 2370 O O . ALA A 1 298 ? 0.678 -2.298 22.018 1.00 98.56 298 ALA A O 1
ATOM 2371 N N . ALA A 1 299 ? 0.461 -4.390 22.795 1.00 98.31 299 ALA A N 1
ATOM 2372 C CA . ALA A 1 299 ? 1.261 -4.165 24.000 1.00 98.31 299 ALA A CA 1
ATOM 2373 C C . ALA A 1 299 ? 2.701 -3.719 23.681 1.00 98.31 299 ALA A C 1
ATOM 2375 O O . ALA A 1 299 ? 3.225 -2.808 24.321 1.00 98.31 299 ALA A O 1
ATOM 2376 N N . ARG A 1 300 ? 3.331 -4.307 22.656 1.00 98.19 300 ARG A N 1
ATOM 2377 C CA . ARG A 1 300 ? 4.670 -3.895 22.207 1.00 98.19 300 ARG A CA 1
ATOM 2378 C C . ARG A 1 300 ? 4.667 -2.539 21.514 1.00 98.19 300 ARG A C 1
ATOM 2380 O O . ARG A 1 300 ? 5.581 -1.756 21.737 1.00 98.19 300 ARG A O 1
ATOM 2387 N N . MET A 1 301 ? 3.635 -2.230 20.733 1.00 98.19 301 MET A N 1
ATOM 2388 C CA . MET A 1 301 ? 3.478 -0.901 20.135 1.00 98.19 301 MET A CA 1
ATOM 2389 C C . MET A 1 301 ? 3.324 0.198 21.188 1.00 98.19 301 MET A C 1
ATOM 2391 O O . MET A 1 301 ? 3.898 1.269 21.028 1.00 98.19 301 MET A O 1
ATOM 2395 N N . ILE A 1 302 ? 2.625 -0.080 22.292 1.00 98.00 302 ILE A N 1
ATOM 2396 C CA . ILE A 1 302 ? 2.571 0.842 23.433 1.00 98.00 302 ILE A CA 1
ATOM 2397 C C . ILE A 1 302 ? 3.968 1.048 24.023 1.00 98.00 302 ILE A C 1
ATOM 2399 O O . ILE A 1 302 ? 4.371 2.187 24.213 1.00 98.00 302 ILE A O 1
ATOM 2403 N N . ALA A 1 303 ? 4.734 -0.024 24.248 1.00 96.75 303 ALA A N 1
ATOM 2404 C CA . ALA A 1 303 ? 6.094 0.096 24.776 1.00 96.75 303 ALA A CA 1
ATOM 2405 C C . ALA A 1 303 ? 7.027 0.900 23.846 1.00 96.75 303 ALA A C 1
ATOM 2407 O O . ALA A 1 303 ? 7.842 1.684 24.325 1.00 96.75 303 ALA A O 1
ATOM 2408 N N . ILE A 1 304 ? 6.884 0.735 22.524 1.00 95.69 304 ILE A N 1
ATOM 2409 C CA . ILE A 1 304 ? 7.577 1.554 21.515 1.00 95.69 304 ILE A CA 1
ATOM 2410 C C . ILE A 1 304 ? 7.172 3.025 21.647 1.00 95.69 304 ILE A C 1
ATOM 2412 O O . ILE A 1 304 ? 8.038 3.897 21.673 1.00 95.69 304 ILE A O 1
ATOM 2416 N N . ALA A 1 305 ? 5.873 3.306 21.763 1.00 96.31 305 ALA A N 1
ATOM 2417 C CA . ALA A 1 305 ? 5.378 4.668 21.902 1.00 96.31 305 ALA A CA 1
ATOM 2418 C C . ALA A 1 305 ? 5.846 5.342 23.196 1.00 96.31 305 ALA A C 1
ATOM 2420 O O . ALA A 1 305 ? 6.241 6.503 23.159 1.00 96.31 305 ALA A O 1
ATOM 2421 N N . ASP A 1 306 ? 5.827 4.624 24.318 1.00 95.06 306 ASP A N 1
ATOM 2422 C CA . ASP A 1 306 ? 6.217 5.148 25.629 1.00 95.06 306 ASP A CA 1
ATOM 2423 C C . ASP A 1 306 ? 7.692 5.564 25.662 1.00 95.06 306 ASP A C 1
ATOM 2425 O O . ASP A 1 306 ? 8.029 6.586 26.255 1.00 95.06 306 ASP A O 1
ATOM 2429 N N . GLU A 1 307 ? 8.567 4.810 24.989 1.00 92.88 307 GLU A N 1
ATOM 2430 C CA . GLU A 1 307 ? 9.979 5.175 24.842 1.00 92.88 307 GLU A CA 1
ATOM 2431 C C . GLU A 1 307 ? 10.170 6.363 23.887 1.00 92.88 307 GLU A C 1
ATOM 2433 O O . GLU A 1 307 ? 10.947 7.274 24.165 1.00 92.88 307 GLU A O 1
ATOM 2438 N N . ALA A 1 308 ? 9.444 6.377 22.768 1.00 92.62 308 ALA A N 1
ATOM 2439 C CA . ALA A 1 308 ? 9.577 7.410 21.746 1.00 92.62 308 ALA A CA 1
ATOM 2440 C C . ALA A 1 308 ? 8.956 8.761 22.146 1.00 92.62 308 ALA A C 1
ATOM 2442 O O . ALA A 1 308 ? 9.385 9.800 21.651 1.00 92.62 308 ALA A O 1
ATOM 2443 N N . ALA A 1 309 ? 7.971 8.775 23.050 1.00 88.19 309 ALA A N 1
ATOM 2444 C CA . ALA A 1 309 ? 7.200 9.971 23.399 1.00 88.19 309 ALA A CA 1
ATOM 2445 C C . ALA A 1 309 ? 8.027 11.096 24.049 1.00 88.19 309 ALA A C 1
ATOM 2447 O O . ALA A 1 309 ? 7.587 12.246 24.054 1.00 88.19 309 ALA A O 1
ATOM 2448 N N . THR A 1 310 ? 9.207 10.794 24.599 1.00 87.44 310 THR A N 1
ATOM 2449 C CA . THR A 1 310 ? 10.088 11.807 25.205 1.00 87.44 310 THR A CA 1
ATOM 2450 C C . THR A 1 310 ? 11.025 12.489 24.208 1.00 87.44 310 THR A C 1
ATOM 2452 O O . THR A 1 310 ? 11.653 13.487 24.557 1.00 87.44 310 THR A O 1
ATOM 2455 N N . ASP A 1 311 ? 11.137 11.962 22.988 1.00 89.44 311 ASP A N 1
ATOM 2456 C CA . ASP A 1 311 ? 12.013 12.486 21.944 1.00 89.44 311 ASP A CA 1
ATOM 2457 C C . ASP A 1 311 ? 11.182 13.192 20.866 1.00 89.44 311 ASP A C 1
ATOM 2459 O O . ASP A 1 311 ? 10.369 12.581 20.169 1.00 89.44 311 ASP A O 1
ATOM 2463 N N . VAL A 1 312 ? 11.410 14.499 20.710 1.00 86.06 312 VAL A N 1
ATOM 2464 C CA . VAL A 1 312 ? 10.712 15.337 19.724 1.00 86.06 312 VAL A CA 1
ATOM 2465 C C . VAL A 1 312 ? 10.889 14.792 18.304 1.00 86.06 312 VAL A C 1
ATOM 2467 O O . VAL A 1 312 ? 9.956 14.877 17.511 1.00 86.06 312 VAL A O 1
ATOM 2470 N N . ALA A 1 313 ? 12.032 14.177 17.983 1.00 87.06 313 ALA A N 1
ATOM 2471 C CA . ALA A 1 313 ? 12.272 13.597 16.663 1.00 87.06 313 ALA A CA 1
ATOM 2472 C C . ALA A 1 313 ? 11.460 12.312 16.406 1.00 87.06 313 ALA A C 1
ATOM 2474 O O . ALA A 1 313 ? 11.292 11.910 15.257 1.00 87.06 313 ALA A O 1
ATOM 2475 N N . LYS A 1 314 ? 10.942 11.665 17.460 1.00 91.19 314 LYS A N 1
ATOM 2476 C CA . LYS A 1 314 ? 10.257 10.360 17.402 1.00 91.19 314 LYS A CA 1
ATOM 2477 C C . LYS A 1 314 ? 8.771 10.443 17.755 1.00 91.19 314 LYS A C 1
ATOM 2479 O O . LYS A 1 314 ? 8.066 9.433 17.704 1.00 91.19 314 LYS A O 1
ATOM 2484 N N . VAL A 1 315 ? 8.279 11.641 18.071 1.00 90.56 315 VAL A N 1
ATOM 2485 C CA . VAL A 1 315 ? 6.912 11.884 18.550 1.00 90.56 315 VAL A CA 1
ATOM 2486 C C . VAL A 1 315 ? 5.837 11.403 17.567 1.00 90.56 315 VAL A C 1
ATOM 2488 O O . VAL A 1 315 ? 4.827 10.833 17.978 1.00 90.56 315 VAL A O 1
ATOM 2491 N N . ASP A 1 316 ? 6.076 11.548 16.263 1.00 90.12 316 ASP A N 1
ATOM 2492 C CA . ASP A 1 316 ? 5.149 11.086 15.227 1.00 90.12 316 ASP A CA 1
ATOM 2493 C C . ASP A 1 316 ? 5.109 9.548 15.134 1.00 90.12 316 ASP A C 1
ATOM 2495 O O . ASP A 1 316 ? 4.038 8.945 15.030 1.00 90.12 316 ASP A O 1
ATOM 2499 N N . GLY A 1 317 ? 6.264 8.891 15.289 1.00 92.94 317 GLY A N 1
ATOM 2500 C CA . GLY A 1 317 ? 6.347 7.435 15.427 1.00 92.94 317 GLY A CA 1
ATOM 2501 C C . GLY A 1 317 ? 5.596 6.935 16.666 1.00 92.94 317 GLY A C 1
ATOM 2502 O O . GLY A 1 317 ? 4.810 5.991 16.574 1.00 92.94 317 GLY A O 1
ATOM 2503 N N . ALA A 1 318 ? 5.744 7.615 17.809 1.00 94.81 318 ALA A N 1
ATOM 2504 C CA . ALA A 1 318 ? 5.005 7.292 19.032 1.00 94.81 318 ALA A CA 1
ATOM 2505 C C . ALA A 1 318 ? 3.484 7.394 18.833 1.00 94.81 318 ALA A C 1
ATOM 2507 O O . ALA A 1 318 ? 2.728 6.488 19.200 1.00 94.81 318 ALA A O 1
ATOM 2508 N N . ARG A 1 319 ? 3.029 8.475 18.192 1.00 94.88 319 ARG A N 1
ATOM 2509 C CA . ARG A 1 319 ? 1.617 8.702 17.868 1.00 94.88 319 ARG A CA 1
ATOM 2510 C C . ARG A 1 319 ? 1.043 7.596 16.982 1.00 94.88 319 ARG A C 1
ATOM 2512 O O . ARG A 1 319 ? -0.027 7.068 17.306 1.00 94.88 319 ARG A O 1
ATOM 2519 N N . ARG A 1 320 ? 1.739 7.225 15.898 1.00 95.06 320 ARG A N 1
ATOM 2520 C CA . ARG A 1 320 ? 1.316 6.139 14.992 1.00 95.06 320 ARG A CA 1
ATOM 2521 C C . ARG A 1 320 ? 1.319 4.779 15.682 1.00 95.06 320 ARG A C 1
ATOM 2523 O O . ARG A 1 320 ? 0.388 4.000 15.488 1.00 95.06 320 ARG A O 1
ATOM 2530 N N . ALA A 1 321 ? 2.309 4.501 16.529 1.00 97.44 321 ALA A N 1
ATOM 2531 C CA . ALA A 1 321 ? 2.354 3.262 17.300 1.00 97.44 321 ALA A CA 1
ATOM 2532 C C . ALA A 1 321 ? 1.129 3.129 18.228 1.00 97.44 321 ALA A C 1
ATOM 2534 O O . ALA A 1 321 ? 0.508 2.066 18.272 1.00 97.44 321 ALA A O 1
ATOM 2535 N N . LEU A 1 322 ? 0.705 4.213 18.891 1.00 98.06 322 LEU A N 1
ATOM 2536 C CA . LEU A 1 322 ? -0.530 4.234 19.691 1.00 98.06 322 LEU A CA 1
ATOM 2537 C C . LEU A 1 322 ? -1.798 4.078 18.840 1.00 98.06 322 LEU A C 1
ATOM 2539 O O . LEU A 1 322 ? -2.706 3.341 19.234 1.00 98.06 322 LEU A O 1
ATOM 2543 N N . GLU A 1 323 ? -1.864 4.720 17.666 1.00 97.44 323 GLU A N 1
ATOM 2544 C CA . GLU A 1 323 ? -2.969 4.523 16.712 1.00 97.44 323 GLU A CA 1
ATOM 2545 C C . GLU A 1 323 ? -3.096 3.037 16.339 1.00 97.44 323 GLU A C 1
ATOM 2547 O O . GLU A 1 323 ? -4.178 2.447 16.451 1.00 97.44 323 GLU A O 1
ATOM 2552 N N . TYR A 1 324 ? -1.993 2.409 15.924 1.00 98.31 324 TYR A N 1
ATOM 2553 C CA . TYR A 1 324 ? -1.979 1.005 15.528 1.00 98.31 324 TYR A CA 1
ATOM 2554 C C . TYR A 1 324 ? -2.281 0.063 16.695 1.00 98.31 324 TYR A C 1
ATOM 2556 O O . TYR A 1 324 ? -3.070 -0.869 16.519 1.00 98.31 324 TYR A O 1
ATOM 2564 N N . ALA A 1 325 ? -1.769 0.336 17.898 1.00 98.69 325 ALA A N 1
ATOM 2565 C CA . ALA A 1 325 ? -2.134 -0.407 19.103 1.00 98.69 325 ALA A CA 1
ATOM 2566 C C . ALA A 1 325 ? -3.650 -0.356 19.359 1.00 98.69 325 ALA A C 1
ATOM 2568 O O . ALA A 1 325 ? -4.283 -1.387 19.604 1.00 98.69 325 ALA A O 1
ATOM 2569 N N . GLY A 1 326 ? -4.255 0.828 19.232 1.00 98.56 326 GLY A N 1
ATOM 2570 C CA . GLY A 1 326 ? -5.696 1.013 19.360 1.00 98.56 326 GLY A CA 1
ATOM 2571 C C . GLY A 1 326 ? -6.49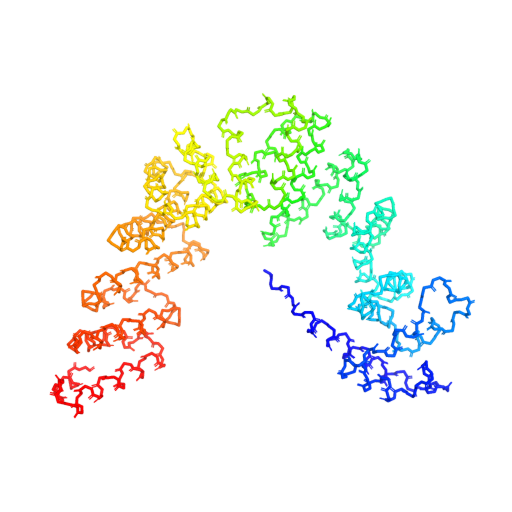5 0.199 18.339 1.00 98.56 326 GLY A C 1
ATOM 2572 O O . GLY A 1 326 ? -7.442 -0.509 18.691 1.00 98.56 326 GLY A O 1
ATOM 2573 N N . ARG A 1 327 ? -6.073 0.224 17.070 1.00 98.44 327 ARG A N 1
ATOM 2574 C CA . ARG A 1 327 ? -6.692 -0.561 15.987 1.00 98.44 327 ARG A CA 1
ATOM 2575 C C . ARG A 1 327 ? -6.566 -2.071 16.205 1.00 98.44 327 ARG A C 1
ATOM 2577 O O . ARG A 1 327 ? -7.514 -2.807 15.915 1.00 98.44 327 ARG A O 1
ATOM 2584 N N . LEU A 1 328 ? -5.434 -2.540 16.726 1.00 98.62 328 LEU A N 1
ATOM 2585 C CA . LEU A 1 328 ? -5.217 -3.949 17.063 1.00 98.62 328 LEU A CA 1
ATOM 2586 C C . LEU A 1 328 ? -6.134 -4.397 18.203 1.00 98.62 328 LEU A C 1
ATOM 2588 O O . LEU A 1 328 ? -6.834 -5.397 18.057 1.00 98.62 328 LEU A O 1
ATOM 2592 N N . TYR A 1 329 ? -6.225 -3.627 19.290 1.00 98.69 329 TYR A N 1
ATOM 2593 C CA . TYR A 1 329 ? -7.165 -3.934 20.371 1.00 98.69 329 TYR A CA 1
ATOM 2594 C C . TYR A 1 329 ? -8.620 -3.921 19.907 1.00 98.69 329 TYR A C 1
ATOM 2596 O O . TYR A 1 329 ? -9.385 -4.804 20.293 1.00 98.69 329 TYR A O 1
ATOM 2604 N N . ARG A 1 330 ? -8.998 -2.982 19.030 1.00 98.00 330 ARG A N 1
ATOM 2605 C CA . ARG A 1 330 ? -10.336 -2.958 18.424 1.00 98.00 330 ARG A CA 1
ATOM 2606 C C . ARG A 1 330 ? -10.611 -4.244 17.645 1.00 98.00 330 ARG A C 1
ATOM 2608 O O . ARG A 1 330 ? -11.691 -4.812 17.767 1.00 98.00 330 ARG A O 1
ATOM 2615 N N . THR A 1 331 ? -9.634 -4.705 16.866 1.00 97.38 331 THR A N 1
ATOM 2616 C CA . THR A 1 331 ? -9.726 -5.948 16.082 1.00 97.38 331 THR A CA 1
ATOM 2617 C C . THR A 1 331 ? -9.826 -7.179 16.989 1.00 97.38 331 THR A C 1
ATOM 2619 O O . THR A 1 331 ? -10.582 -8.095 16.689 1.00 97.38 331 THR A O 1
ATOM 2622 N N . ALA A 1 332 ? -9.151 -7.164 18.141 1.00 97.62 332 ALA A N 1
ATOM 2623 C CA . ALA A 1 332 ? -9.254 -8.198 19.173 1.00 97.62 332 ALA A CA 1
ATOM 2624 C C . ALA A 1 332 ? -10.560 -8.150 19.996 1.00 97.62 332 ALA A C 1
ATOM 2626 O O . ALA A 1 332 ? -10.734 -8.953 20.910 1.00 97.62 332 ALA A O 1
ATOM 2627 N N . GLY A 1 333 ? -11.449 -7.179 19.750 1.00 97.50 333 GLY A N 1
ATOM 2628 C CA . GLY A 1 333 ? -12.659 -6.957 20.550 1.00 97.50 333 GLY A CA 1
ATOM 2629 C C . GLY A 1 333 ? -12.411 -6.317 21.924 1.00 97.50 333 GLY A C 1
ATOM 2630 O O . GLY A 1 333 ? -13.351 -6.148 22.699 1.00 97.50 333 GLY A O 1
ATOM 2631 N N . ASN A 1 334 ? -11.177 -5.912 22.240 1.00 98.12 334 ASN A N 1
ATOM 2632 C CA . ASN A 1 334 ? -10.853 -5.193 23.471 1.00 98.12 334 ASN A CA 1
ATOM 2633 C C . ASN A 1 334 ? -11.049 -3.680 23.280 1.00 98.12 334 ASN A C 1
ATOM 2635 O O . ASN A 1 334 ? -10.101 -2.895 23.205 1.00 98.12 334 ASN A O 1
ATOM 2639 N N . TYR A 1 335 ? -12.310 -3.259 23.191 1.00 98.38 335 TYR A N 1
ATOM 2640 C CA . TYR A 1 335 ? -12.655 -1.865 22.907 1.00 98.38 335 TYR A CA 1
ATOM 2641 C C . TYR A 1 335 ? -12.205 -0.885 23.995 1.00 98.38 335 TYR A C 1
ATOM 2643 O O . TYR A 1 335 ? -11.894 0.261 23.683 1.00 98.38 335 TYR A O 1
ATOM 2651 N N . ARG A 1 336 ? -12.111 -1.322 25.258 1.00 98.50 336 ARG A N 1
ATOM 2652 C CA . ARG A 1 336 ? -11.641 -0.46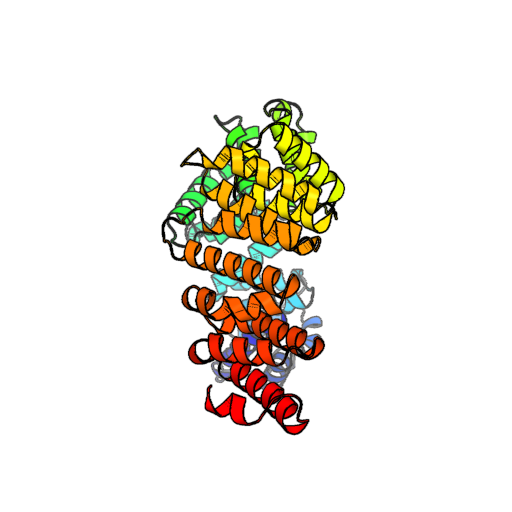9 26.359 1.00 98.50 336 ARG A CA 1
ATOM 2653 C C . ARG A 1 336 ? -10.187 -0.052 26.153 1.00 98.50 336 ARG A C 1
ATOM 2655 O O . ARG A 1 336 ? -9.896 1.141 26.151 1.00 98.50 336 ARG A O 1
ATOM 2662 N N . SER A 1 337 ? -9.295 -1.016 25.918 1.00 98.56 337 SER A N 1
ATOM 2663 C CA . SER A 1 337 ? -7.892 -0.710 25.620 1.00 98.56 337 SER A CA 1
ATOM 2664 C C . SER A 1 337 ? -7.747 0.037 24.292 1.00 98.56 337 SER A C 1
ATOM 2666 O O . SER A 1 337 ? -6.897 0.915 24.185 1.00 98.56 337 SER A O 1
ATOM 2668 N N . ALA A 1 338 ? -8.599 -0.248 23.299 1.00 98.69 338 ALA A N 1
ATOM 2669 C CA . ALA A 1 338 ? -8.607 0.498 22.042 1.00 98.69 338 ALA A CA 1
ATOM 2670 C C . ALA A 1 338 ? -8.874 1.996 22.259 1.00 98.69 338 ALA A C 1
ATOM 2672 O O . ALA A 1 338 ? -8.108 2.828 21.780 1.00 98.69 338 ALA A O 1
ATOM 2673 N N . ILE A 1 339 ? -9.927 2.332 23.013 1.00 98.56 339 ILE A N 1
ATOM 2674 C CA . ILE A 1 339 ? -10.300 3.714 23.347 1.00 98.56 339 ILE A CA 1
ATOM 2675 C C . ILE A 1 339 ? -9.139 4.437 24.026 1.00 98.56 339 ILE A C 1
ATOM 2677 O O . ILE A 1 339 ? -8.777 5.530 23.598 1.00 98.56 339 ILE A O 1
ATOM 2681 N N . GLU A 1 340 ? -8.533 3.809 25.034 1.00 98.50 340 GLU A N 1
ATOM 2682 C CA . GLU A 1 340 ? -7.421 4.390 25.784 1.00 98.50 340 GLU A CA 1
ATOM 2683 C C . GLU A 1 340 ? -6.251 4.766 24.863 1.00 98.50 340 GLU A C 1
ATOM 2685 O O . GLU A 1 340 ? -5.794 5.909 24.874 1.00 98.50 340 GLU A O 1
ATOM 2690 N N . GLN A 1 341 ? -5.794 3.843 24.010 1.00 98.44 341 GLN A N 1
ATOM 2691 C CA . GLN A 1 341 ? -4.636 4.113 23.151 1.00 98.44 341 GLN A CA 1
ATOM 2692 C C . GLN A 1 341 ? -4.950 5.118 22.035 1.00 98.44 341 GLN A C 1
ATOM 2694 O O . GLN A 1 341 ? -4.117 5.967 21.725 1.00 98.44 341 GLN A O 1
ATOM 2699 N N . LEU A 1 342 ? -6.163 5.092 21.470 1.00 98.06 342 LEU A N 1
ATOM 2700 C CA . LEU A 1 342 ? -6.584 6.070 20.458 1.00 98.06 342 LEU A CA 1
ATOM 2701 C C . LEU A 1 342 ? -6.694 7.482 21.049 1.00 98.06 342 LEU A C 1
ATOM 2703 O O . LEU A 1 342 ? -6.296 8.449 20.405 1.00 98.06 342 LEU A O 1
ATOM 2707 N N . GLN A 1 343 ? -7.171 7.612 22.291 1.00 96.94 343 GLN A N 1
ATOM 2708 C CA . GLN A 1 343 ? -7.163 8.891 23.005 1.00 96.94 343 GLN A CA 1
ATOM 2709 C C . GLN A 1 343 ? -5.737 9.383 23.249 1.00 96.94 343 GLN A C 1
ATOM 2711 O O . GLN A 1 343 ? -5.447 10.544 22.976 1.00 96.94 343 GLN A O 1
ATOM 2716 N N . ARG A 1 344 ? -4.835 8.506 23.707 1.00 97.12 344 ARG A N 1
ATOM 2717 C CA . ARG A 1 344 ? -3.417 8.850 23.886 1.00 97.12 344 ARG A CA 1
ATOM 2718 C C . ARG A 1 344 ? -2.767 9.298 22.576 1.00 97.12 344 ARG A C 1
ATOM 2720 O O . ARG A 1 344 ? -2.039 10.281 22.586 1.00 97.12 344 ARG A O 1
ATOM 2727 N N . SER A 1 345 ? -3.077 8.638 21.458 1.00 95.94 345 SER A N 1
ATOM 2728 C CA . SER A 1 345 ? -2.616 9.044 20.124 1.00 95.94 345 SER A CA 1
ATOM 2729 C C . SER A 1 345 ? -3.100 10.458 19.763 1.00 95.94 345 SER A C 1
ATOM 2731 O O . SER A 1 345 ? -2.292 11.292 19.377 1.00 95.94 345 SER A O 1
ATOM 2733 N N . LEU A 1 346 ? -4.383 10.781 19.979 1.00 93.44 346 LEU A N 1
ATOM 2734 C CA . LEU A 1 346 ? -4.934 12.122 19.707 1.00 93.44 346 LEU A CA 1
ATOM 2735 C C . LEU A 1 346 ? -4.379 13.229 20.616 1.00 93.44 346 LEU A C 1
ATOM 2737 O O . LEU A 1 346 ? -4.399 14.397 20.229 1.00 93.44 346 LEU A O 1
ATOM 2741 N N . LEU A 1 347 ? -3.923 12.889 21.826 1.00 93.31 347 LEU A N 1
ATOM 2742 C CA . LEU A 1 347 ? -3.297 13.850 22.741 1.00 93.31 347 LEU A CA 1
ATOM 2743 C C . LEU A 1 347 ? -1.892 14.259 22.286 1.00 93.31 347 LEU A C 1
ATOM 2745 O O . LEU A 1 347 ? -1.431 15.343 22.646 1.00 93.31 347 LEU A O 1
ATOM 2749 N N . ILE A 1 348 ? -1.224 13.420 21.492 1.00 90.25 348 ILE A N 1
ATOM 2750 C CA . ILE A 1 348 ? 0.039 13.771 20.849 1.00 90.25 348 ILE A CA 1
ATOM 2751 C C . ILE A 1 348 ? -0.302 14.665 19.653 1.00 90.25 348 ILE A C 1
ATOM 2753 O O . ILE A 1 348 ? -0.708 14.189 18.593 1.00 90.25 348 ILE A O 1
ATOM 2757 N N . GLN A 1 349 ? -0.214 15.980 19.873 1.00 67.75 349 GLN A N 1
ATOM 2758 C CA . GLN A 1 349 ? -0.665 16.974 18.904 1.00 67.75 349 GLN A CA 1
ATOM 2759 C C . GLN A 1 349 ? 0.121 16.874 17.589 1.00 67.75 349 GLN A C 1
ATOM 2761 O O . GLN A 1 349 ? 1.353 16.889 17.617 1.00 67.75 349 GLN A O 1
ATOM 2766 N N . PRO A 1 350 ? -0.571 16.830 16.440 1.00 63.06 350 PRO A N 1
ATOM 2767 C CA . PRO A 1 350 ? 0.078 16.994 15.152 1.00 63.06 350 PRO A CA 1
ATOM 2768 C C . PRO A 1 350 ? 0.575 18.431 14.942 1.00 63.06 350 PRO A C 1
ATOM 2770 O O . PRO A 1 350 ? 0.037 19.375 15.524 1.00 63.06 350 PRO A O 1
ATOM 2773 N N . SER A 1 351 ? 1.555 18.607 14.057 1.00 61.84 351 SER A N 1
ATOM 2774 C CA . SER A 1 351 ? 2.111 19.909 13.658 1.00 61.84 351 SER A CA 1
ATOM 2775 C C . SER A 1 351 ? 1.121 20.832 12.915 1.00 61.84 351 SER A C 1
ATOM 2777 O O . SER A 1 351 ? 1.416 22.006 12.688 1.00 61.84 351 SER A O 1
ATOM 2779 N N . GLY A 1 352 ? -0.089 20.349 12.611 1.00 67.88 352 GLY A N 1
ATOM 2780 C CA . GLY A 1 352 ? -1.225 21.116 12.085 1.00 67.88 352 GLY A CA 1
ATOM 2781 C C . GLY A 1 352 ? -1.374 21.070 10.561 1.00 67.88 352 GLY A C 1
ATOM 2782 O O . GLY A 1 352 ? -2.222 21.779 10.000 1.00 67.88 352 GLY A O 1
ATOM 2783 N N . THR A 1 353 ? -0.574 20.239 9.893 1.00 79.38 353 THR A N 1
ATOM 2784 C CA . THR A 1 353 ? -0.617 20.021 8.443 1.00 79.38 353 THR A CA 1
ATOM 2785 C C . THR A 1 353 ? -1.922 19.346 8.013 1.00 79.38 353 THR A C 1
ATOM 2787 O O . THR A 1 353 ? -2.599 18.693 8.807 1.00 79.38 353 THR A O 1
ATOM 2790 N N . GLU A 1 354 ? -2.294 19.489 6.740 1.00 79.88 354 GLU A N 1
ATOM 2791 C CA . GLU A 1 354 ? -3.510 18.861 6.206 1.00 79.88 354 GLU A CA 1
ATOM 2792 C C . GLU A 1 354 ? -3.463 17.328 6.305 1.00 79.88 354 GLU A C 1
ATOM 2794 O O . GLU A 1 354 ? -4.440 16.705 6.716 1.00 79.88 354 GLU A O 1
ATOM 2799 N N . VAL A 1 355 ? -2.302 16.726 6.026 1.00 78.12 355 VAL A N 1
ATOM 2800 C CA . VAL A 1 355 ? -2.078 15.277 6.162 1.00 78.12 355 VAL A CA 1
ATOM 2801 C C . VAL A 1 355 ? -2.404 14.817 7.579 1.00 78.12 355 VAL A C 1
ATOM 2803 O O . VAL A 1 355 ? -3.157 13.866 7.776 1.00 78.12 355 VAL A O 1
ATOM 2806 N N . GLU A 1 356 ? -1.906 15.529 8.583 1.00 79.44 356 GLU A N 1
ATOM 2807 C CA . GLU A 1 356 ? -2.156 15.163 9.970 1.00 79.44 356 GLU A CA 1
ATOM 2808 C C . GLU A 1 356 ? -3.608 15.385 10.408 1.00 79.44 356 GLU A C 1
ATOM 2810 O O . GLU A 1 356 ? -4.089 14.666 11.284 1.00 79.44 356 GLU A O 1
ATOM 2815 N N . ARG A 1 357 ? -4.333 16.347 9.817 1.00 83.75 357 ARG A N 1
ATOM 2816 C CA . ARG A 1 357 ? -5.777 16.498 10.071 1.00 83.75 357 ARG A CA 1
ATOM 2817 C C . ARG A 1 357 ? -6.538 15.275 9.584 1.00 83.75 357 ARG A C 1
ATOM 2819 O O . ARG A 1 357 ? -7.364 14.755 10.329 1.00 83.75 357 ARG A O 1
ATOM 2826 N N . VAL A 1 358 ? -6.222 14.794 8.382 1.00 86.44 358 VAL A N 1
ATOM 2827 C CA . VAL A 1 358 ? -6.807 13.567 7.821 1.00 86.44 358 VAL A CA 1
ATOM 2828 C C . VAL A 1 358 ? -6.469 12.355 8.694 1.00 86.44 358 VAL A C 1
ATOM 2830 O O . VAL A 1 358 ? -7.333 11.521 8.970 1.00 86.44 358 VAL A O 1
ATOM 2833 N N . GLU A 1 359 ? -5.234 12.256 9.190 1.00 87.12 359 GLU A N 1
ATOM 2834 C CA . GLU A 1 359 ? -4.853 11.184 10.115 1.00 87.12 359 GLU A CA 1
ATOM 2835 C C . GLU A 1 359 ? -5.592 11.276 11.457 1.00 87.12 359 GLU A C 1
ATOM 2837 O O . GLU A 1 359 ? -6.118 10.270 11.933 1.00 87.12 359 GLU A O 1
ATOM 2842 N N . ALA A 1 360 ? -5.692 12.464 12.055 1.00 90.19 360 ALA A N 1
ATOM 2843 C CA . ALA A 1 360 ? -6.439 12.670 13.293 1.00 90.19 360 ALA A CA 1
ATOM 2844 C C . ALA A 1 360 ? -7.922 12.310 13.123 1.00 90.19 360 ALA A C 1
ATOM 2846 O O . ALA A 1 360 ? -8.516 11.689 14.006 1.00 90.19 360 ALA A O 1
ATOM 2847 N N . GLU A 1 361 ? -8.504 12.634 11.971 1.00 92.81 361 GLU A N 1
ATOM 2848 C CA . GLU A 1 361 ? -9.883 12.293 11.636 1.00 92.81 361 GLU A CA 1
ATOM 2849 C C . GLU A 1 361 ? -10.110 10.780 11.572 1.00 92.81 361 GLU A C 1
ATOM 2851 O O . GLU A 1 361 ? -11.052 10.249 12.174 1.00 92.81 361 GLU A O 1
ATOM 2856 N N . ARG A 1 362 ? -9.180 10.058 10.939 1.00 94.56 362 ARG A N 1
ATOM 2857 C CA . ARG A 1 362 ? -9.164 8.592 10.927 1.00 94.56 362 ARG A CA 1
ATOM 2858 C C . ARG A 1 362 ? -9.080 8.014 12.344 1.00 94.56 362 ARG A C 1
ATOM 2860 O O . ARG A 1 362 ? -9.799 7.067 12.670 1.00 94.56 362 ARG A O 1
ATOM 2867 N N . VAL A 1 363 ? -8.241 8.579 13.217 1.00 95.81 363 VAL A N 1
ATOM 2868 C CA . VAL A 1 363 ? -8.135 8.142 14.622 1.00 95.81 363 VAL A CA 1
ATOM 2869 C C . VAL A 1 363 ? -9.440 8.404 15.386 1.00 95.81 363 VAL A C 1
ATOM 2871 O O . VAL A 1 363 ? -9.899 7.526 16.122 1.00 95.81 363 VAL A O 1
ATOM 2874 N N . ARG A 1 364 ? -10.091 9.560 15.179 1.00 96.19 364 ARG A N 1
ATOM 2875 C CA . ARG A 1 364 ? -11.414 9.868 15.761 1.00 96.19 364 ARG A CA 1
ATOM 2876 C C . ARG A 1 364 ? -12.480 8.877 15.312 1.00 96.19 364 ARG A C 1
ATOM 2878 O O . ARG A 1 364 ? -13.276 8.443 16.144 1.00 96.19 364 ARG A O 1
ATOM 2885 N N . TRP A 1 365 ? -12.468 8.474 14.041 1.00 97.38 365 TRP A N 1
ATOM 2886 C CA . TRP A 1 365 ? -13.366 7.433 13.540 1.00 97.38 365 TRP A CA 1
ATOM 2887 C C . TRP A 1 365 ? -13.156 6.120 14.295 1.00 97.38 365 TRP A C 1
ATOM 2889 O O . TRP A 1 365 ? -14.110 5.579 14.852 1.00 97.38 365 TRP A O 1
ATOM 2899 N N . TYR A 1 366 ? -11.913 5.647 14.445 1.00 98.06 366 TYR A N 1
ATOM 2900 C CA . TYR A 1 366 ? -11.648 4.421 15.210 1.00 98.06 366 TYR A CA 1
ATOM 2901 C C . TYR A 1 366 ? -12.047 4.540 16.684 1.00 98.06 366 TYR A C 1
ATOM 2903 O O . TYR A 1 366 ? -12.521 3.562 17.273 1.00 98.06 366 TYR A O 1
ATOM 2911 N N . LEU A 1 367 ? -11.874 5.722 17.280 1.00 97.88 367 LEU A N 1
ATOM 2912 C CA . LEU A 1 367 ? -12.247 5.993 18.664 1.00 97.88 367 LEU A CA 1
ATOM 2913 C C . LEU A 1 367 ? -13.766 5.919 18.844 1.00 97.88 367 LEU A C 1
ATOM 2915 O O . LEU A 1 367 ? -14.237 5.164 19.696 1.00 97.88 367 LEU A O 1
ATOM 2919 N N . LEU A 1 368 ? -14.531 6.639 18.019 1.00 98.00 368 LEU A N 1
ATOM 2920 C CA . LEU A 1 368 ? -15.994 6.611 18.054 1.00 98.00 368 LEU A CA 1
ATOM 2921 C C . LEU A 1 368 ? -16.517 5.200 17.772 1.00 98.00 368 LEU A C 1
ATOM 2923 O O . LEU A 1 368 ? -17.338 4.681 18.522 1.00 98.00 368 LEU A O 1
ATOM 2927 N N . SER A 1 369 ? -15.956 4.533 16.766 1.00 98.31 369 SER A N 1
ATOM 2928 C CA . SER A 1 369 ? -16.283 3.152 16.412 1.00 98.31 369 SER A CA 1
ATOM 2929 C C . SER A 1 369 ? -16.044 2.173 17.569 1.00 98.31 369 SER A C 1
ATOM 2931 O O . SER A 1 369 ? -16.796 1.216 17.749 1.00 98.31 369 SER A O 1
ATOM 2933 N N . SER A 1 370 ? -15.006 2.395 18.380 1.00 98.56 370 SER A N 1
ATOM 2934 C CA . SER A 1 370 ? -14.727 1.574 19.566 1.00 98.56 370 SER A CA 1
ATOM 2935 C C . SER A 1 370 ? -15.693 1.880 20.714 1.00 98.56 370 SER A C 1
ATOM 2937 O O . SER A 1 370 ? -16.142 0.953 21.382 1.00 98.56 370 SER A O 1
ATOM 2939 N N . ARG A 1 371 ? -16.069 3.152 20.910 1.00 98.31 371 ARG A N 1
ATOM 2940 C CA . ARG A 1 371 ? -17.066 3.570 21.911 1.00 98.31 371 ARG A CA 1
ATOM 2941 C C . ARG A 1 371 ? -18.447 2.986 21.621 1.00 98.31 371 ARG A C 1
ATOM 2943 O O . ARG A 1 371 ? -18.996 2.310 22.486 1.00 98.31 371 ARG A O 1
ATOM 2950 N N . VAL A 1 372 ? -18.931 3.118 20.381 1.00 98.31 372 VAL A N 1
ATOM 2951 C CA . VAL A 1 372 ? -20.224 2.565 19.928 1.00 98.31 372 VAL A CA 1
ATOM 2952 C C . VAL A 1 372 ? -20.330 1.060 20.212 1.00 98.31 372 VAL A C 1
ATOM 2954 O O . VAL A 1 372 ? -21.400 0.566 20.566 1.00 98.31 372 VAL A O 1
ATOM 2957 N N . ARG A 1 373 ? -19.226 0.315 20.065 1.00 98.12 373 ARG A N 1
ATOM 2958 C CA . ARG A 1 373 ? -19.199 -1.138 20.296 1.00 98.12 373 ARG A CA 1
ATOM 2959 C C . ARG A 1 373 ? -19.004 -1.539 21.753 1.00 98.12 373 ARG A C 1
ATOM 2961 O O . ARG A 1 373 ? -19.432 -2.634 22.108 1.00 98.12 373 ARG A O 1
ATOM 2968 N N . LEU A 1 374 ? -18.356 -0.701 22.561 1.00 98.12 374 LEU A N 1
ATOM 2969 C CA . LEU A 1 374 ? -18.183 -0.944 23.992 1.00 98.12 374 LEU A CA 1
ATOM 2970 C C . LEU A 1 374 ? -19.475 -0.658 24.760 1.00 98.12 374 LEU A C 1
ATOM 2972 O O . LEU A 1 374 ? -19.945 -1.522 25.492 1.00 98.12 374 LEU A O 1
ATOM 2976 N N . ASP A 1 375 ? -20.015 0.547 24.586 1.00 98.31 375 ASP A N 1
ATOM 2977 C CA . ASP A 1 375 ? -21.219 1.021 25.261 1.00 98.31 375 ASP A CA 1
ATOM 2978 C C . ASP A 1 375 ? -21.945 2.054 24.372 1.00 98.31 375 ASP A C 1
ATOM 2980 O O . ASP A 1 375 ? -21.596 3.243 24.360 1.00 98.31 375 ASP A O 1
ATOM 2984 N N . PRO A 1 376 ? -22.946 1.628 23.578 1.00 98.31 376 PRO A N 1
ATOM 2985 C CA . PRO A 1 376 ? -23.676 2.537 22.699 1.00 98.31 376 PRO A CA 1
ATOM 2986 C C . PRO A 1 376 ? -24.507 3.573 23.473 1.00 98.31 376 PRO A C 1
ATOM 2988 O O . PRO A 1 376 ? -24.735 4.663 22.955 1.00 98.31 376 PRO A O 1
ATOM 2991 N N . VAL A 1 377 ? -24.934 3.279 24.707 1.00 98.50 377 VAL A N 1
ATOM 2992 C CA . VAL A 1 377 ? -25.749 4.200 25.518 1.00 98.50 377 VAL A CA 1
ATOM 2993 C C . VAL A 1 377 ? -24.883 5.332 26.057 1.00 98.50 377 VAL A C 1
ATOM 2995 O O . VAL A 1 377 ? -25.224 6.499 25.889 1.00 98.50 377 VAL A O 1
ATOM 2998 N N . GLU A 1 378 ? -23.726 5.009 26.637 1.00 98.19 378 GLU A N 1
ATOM 2999 C CA . GLU A 1 378 ? -22.751 6.021 27.067 1.00 98.19 378 GLU A CA 1
ATOM 3000 C C . GLU A 1 378 ? -22.251 6.857 25.874 1.00 98.19 378 GLU A C 1
ATOM 3002 O O . GLU A 1 378 ? -22.060 8.075 25.966 1.00 98.19 378 GLU A O 1
ATOM 3007 N N . THR A 1 379 ? -22.079 6.216 24.714 1.00 98.12 379 THR A N 1
ATOM 3008 C CA . THR A 1 379 ? -21.686 6.914 23.486 1.00 98.12 379 THR A CA 1
ATOM 3009 C C . THR A 1 379 ? -22.736 7.932 23.049 1.00 98.12 379 THR A C 1
ATOM 3011 O O . THR A 1 379 ? -22.370 9.055 22.708 1.00 98.12 379 THR A O 1
ATOM 3014 N N . ALA A 1 380 ? -24.024 7.580 23.096 1.00 98.06 380 ALA A N 1
ATOM 3015 C CA . ALA A 1 380 ? -25.109 8.511 22.793 1.00 98.06 380 ALA A CA 1
ATOM 3016 C C . ALA A 1 380 ? -25.074 9.746 23.706 1.00 98.06 380 ALA A C 1
ATOM 3018 O O . ALA A 1 380 ? -25.061 10.870 23.205 1.00 98.06 380 ALA A O 1
ATOM 3019 N N . GLY A 1 381 ? -24.944 9.542 25.022 1.00 97.31 381 GLY A N 1
ATOM 3020 C CA . GLY A 1 381 ? -24.916 10.640 25.996 1.00 97.31 381 GLY A CA 1
ATOM 3021 C C . GLY A 1 381 ? -23.676 11.536 25.924 1.00 97.31 381 GLY A C 1
ATOM 3022 O O . GLY A 1 381 ? -23.695 12.683 26.364 1.00 97.31 381 GLY A O 1
ATOM 3023 N N . SER A 1 382 ? -22.585 11.053 25.324 1.00 96.75 382 SER A N 1
ATOM 3024 C CA . SER A 1 382 ? -21.370 11.851 25.103 1.00 96.75 382 SER A CA 1
ATOM 3025 C C . SER A 1 382 ? -21.282 12.477 23.706 1.00 96.75 382 SER A C 1
ATOM 3027 O O . SER A 1 382 ? -20.377 13.278 23.451 1.00 96.75 382 SER A O 1
ATOM 3029 N N . LEU A 1 383 ? -22.216 12.168 22.798 1.00 96.19 383 LEU A N 1
ATOM 3030 C CA . LEU A 1 383 ? -22.120 12.546 21.388 1.00 96.19 383 LEU A CA 1
ATOM 3031 C C . LEU A 1 383 ? -22.135 14.067 21.178 1.00 96.19 383 LEU A C 1
ATOM 3033 O O . LEU A 1 383 ? -21.398 14.570 20.330 1.00 96.19 383 LEU A O 1
ATOM 3037 N N . ALA A 1 384 ? -22.888 14.814 21.991 1.00 95.69 384 ALA A N 1
ATOM 3038 C CA . ALA A 1 384 ? -22.955 16.276 21.904 1.00 95.69 384 ALA A CA 1
ATOM 3039 C C . ALA A 1 384 ? -21.592 16.948 22.160 1.00 95.69 384 ALA A C 1
ATOM 3041 O O . ALA A 1 384 ? -21.282 17.974 21.561 1.00 95.69 384 ALA A O 1
ATOM 3042 N N . ALA A 1 385 ? -20.751 16.351 23.012 1.00 94.94 385 ALA A N 1
ATOM 3043 C CA . ALA A 1 385 ? -19.403 16.846 23.286 1.00 94.94 385 ALA A CA 1
ATOM 3044 C C . ALA A 1 385 ? -18.385 16.428 22.211 1.00 94.94 385 ALA A C 1
ATOM 3046 O O . ALA A 1 385 ? -17.384 17.112 22.006 1.00 94.94 385 ALA A O 1
ATOM 3047 N N . VAL A 1 386 ? -18.622 15.302 21.532 1.00 93.75 386 VAL A N 1
ATOM 3048 C CA . VAL A 1 386 ? -17.712 14.749 20.516 1.00 93.75 386 VAL A CA 1
ATOM 3049 C C . VAL A 1 386 ? -17.940 15.389 19.149 1.00 93.75 386 VAL A C 1
ATOM 3051 O O . VAL A 1 386 ? -16.974 15.702 18.458 1.00 93.75 386 VAL A O 1
ATOM 3054 N N . THR A 1 387 ? -19.198 15.615 18.774 1.00 94.19 387 THR A N 1
ATOM 3055 C CA . THR A 1 387 ? -19.610 16.087 17.441 1.00 94.19 387 THR A CA 1
ATOM 3056 C C . THR A 1 387 ? -18.876 17.350 16.966 1.00 94.19 387 THR A C 1
ATOM 3058 O O . THR A 1 387 ? -18.409 17.345 15.831 1.00 94.19 387 THR A O 1
ATOM 3061 N N . PRO A 1 388 ? -18.647 18.390 17.799 1.00 93.56 388 PRO A N 1
ATOM 3062 C CA . PRO A 1 388 ? -17.909 19.587 17.373 1.00 93.56 388 PRO A CA 1
ATOM 3063 C C . PRO A 1 388 ? -16.445 19.341 16.980 1.00 93.56 388 PRO A C 1
ATOM 3065 O O . PRO A 1 388 ? -15.803 20.224 16.420 1.00 93.56 388 PRO A O 1
ATOM 3068 N N . THR A 1 389 ? -15.892 18.176 17.326 1.00 90.56 389 THR A N 1
ATOM 3069 C CA . THR A 1 389 ? -14.507 17.793 17.008 1.00 90.56 389 THR A CA 1
ATOM 3070 C C . THR A 1 389 ? -14.389 16.936 15.751 1.00 90.56 389 THR A C 1
ATOM 3072 O O . THR A 1 389 ? -13.270 16.634 15.336 1.00 90.56 389 THR A O 1
ATOM 3075 N N . LEU A 1 390 ? -15.521 16.524 15.178 1.00 93.06 390 LEU A N 1
ATOM 3076 C CA . LEU A 1 390 ? -15.590 15.727 13.960 1.00 93.06 390 LEU A CA 1
ATOM 3077 C C . LEU A 1 390 ? -15.565 16.654 12.734 1.00 93.06 390 LEU A C 1
ATOM 3079 O O . LEU A 1 390 ? -16.085 17.768 12.782 1.00 93.06 390 LEU A O 1
ATOM 3083 N N . GLY A 1 391 ? -14.942 16.201 11.653 1.00 92.56 391 GLY A N 1
ATOM 3084 C CA . GLY A 1 391 ? -14.832 16.893 10.374 1.00 92.56 391 GLY A CA 1
ATOM 3085 C C . GLY A 1 391 ? -16.027 16.624 9.461 1.00 92.56 391 GLY A C 1
ATOM 3086 O O . GLY A 1 391 ? -17.120 17.127 9.702 1.00 92.56 391 GLY A O 1
ATOM 3087 N N . ASP A 1 392 ? -15.824 15.884 8.369 1.00 94.19 392 ASP A N 1
ATOM 3088 C CA . ASP A 1 392 ? -16.876 15.648 7.371 1.00 94.19 392 ASP A CA 1
ATOM 3089 C C . ASP A 1 392 ? -17.947 14.676 7.906 1.00 94.19 392 ASP A C 1
ATOM 3091 O O . ASP A 1 392 ? -17.635 13.513 8.179 1.00 94.19 392 ASP A O 1
ATOM 3095 N N . PRO A 1 393 ? -19.228 15.076 8.016 1.00 95.25 393 PRO A N 1
ATOM 3096 C CA . PRO A 1 393 ? -20.284 14.186 8.489 1.00 95.25 393 PRO A CA 1
ATOM 3097 C C . PRO A 1 393 ? -20.495 12.947 7.618 1.00 95.25 393 PRO A C 1
ATOM 3099 O O . PRO A 1 393 ? -20.909 11.910 8.140 1.00 95.25 393 PRO A O 1
ATOM 3102 N N . ALA A 1 394 ? -20.201 13.007 6.313 1.00 96.50 394 ALA A N 1
ATOM 3103 C CA . ALA A 1 394 ? -20.345 11.845 5.440 1.00 96.50 394 ALA A CA 1
ATOM 3104 C C . ALA A 1 394 ? -19.399 10.700 5.839 1.00 96.50 394 ALA A C 1
ATOM 3106 O O . ALA A 1 394 ? -19.774 9.531 5.725 1.00 96.50 394 ALA A O 1
ATOM 3107 N N . TYR A 1 395 ? -18.223 11.038 6.378 1.00 96.44 395 TYR A N 1
ATOM 3108 C CA . TYR A 1 395 ? -17.210 10.090 6.844 1.00 96.44 395 TYR A CA 1
ATOM 3109 C C . TYR A 1 395 ? -17.670 9.243 8.047 1.00 96.44 395 TYR A C 1
ATOM 3111 O O . TYR A 1 395 ? -17.139 8.158 8.268 1.00 96.44 395 TYR A O 1
ATOM 3119 N N . TYR A 1 396 ? -18.675 9.703 8.806 1.00 97.69 396 TYR A N 1
ATOM 3120 C CA . TYR A 1 396 ? -19.174 9.043 10.024 1.00 97.69 396 TYR A CA 1
ATOM 3121 C C . TYR A 1 396 ? -20.548 8.380 9.871 1.00 97.69 396 TYR A C 1
ATOM 3123 O O . TYR A 1 396 ? -21.086 7.851 10.848 1.00 97.69 396 TYR A O 1
ATOM 3131 N N . ASN A 1 397 ? -21.148 8.418 8.677 1.00 97.00 397 ASN A N 1
ATOM 3132 C CA . ASN A 1 397 ? -22.504 7.909 8.451 1.00 97.00 397 ASN A CA 1
ATOM 3133 C C . ASN A 1 397 ? -22.665 6.439 8.870 1.00 97.00 397 ASN A C 1
ATOM 3135 O O . ASN A 1 397 ? -23.694 6.067 9.432 1.00 97.00 397 ASN A O 1
ATOM 3139 N N . ASP A 1 398 ? -21.653 5.611 8.623 1.00 97.56 398 ASP A N 1
ATOM 3140 C CA . ASP A 1 398 ? -21.656 4.193 8.974 1.00 97.56 398 ASP A CA 1
ATOM 3141 C C . ASP A 1 398 ? -21.647 3.962 10.494 1.00 97.56 398 ASP A C 1
ATOM 3143 O O . ASP A 1 398 ? -22.401 3.128 10.996 1.00 97.56 398 ASP A O 1
ATOM 3147 N N . LEU A 1 399 ? -20.868 4.745 11.246 1.00 97.69 399 LEU A N 1
ATOM 3148 C CA . LEU A 1 399 ? -20.826 4.678 12.708 1.00 97.69 399 LEU A CA 1
ATOM 3149 C C . LEU A 1 399 ? -22.121 5.167 13.351 1.00 97.69 399 LEU A C 1
ATOM 3151 O O . LEU A 1 399 ? -22.583 4.567 14.322 1.00 97.69 399 LEU A O 1
ATOM 3155 N N . LEU A 1 400 ? -22.714 6.237 12.815 1.00 97.81 400 LEU A N 1
ATOM 3156 C CA . LEU A 1 400 ? -24.005 6.742 13.282 1.00 97.81 400 LEU A CA 1
ATOM 3157 C C . LEU A 1 400 ? -25.121 5.727 12.986 1.00 97.81 400 LEU A C 1
ATOM 3159 O O . LEU A 1 400 ? -25.945 5.441 13.852 1.00 97.81 400 LEU A O 1
ATOM 3163 N N . ALA A 1 401 ? -25.112 5.091 11.813 1.00 97.19 401 ALA A N 1
ATOM 3164 C CA . ALA A 1 401 ? -26.047 4.010 11.505 1.00 97.19 401 ALA A CA 1
ATOM 3165 C C . ALA A 1 401 ? -25.852 2.780 12.418 1.00 97.19 401 ALA A C 1
ATOM 3167 O O . ALA A 1 401 ? -26.834 2.198 12.892 1.00 97.19 401 ALA A O 1
ATOM 3168 N N . GLU A 1 402 ? -24.603 2.394 12.713 1.00 97.81 402 GLU A N 1
ATOM 3169 C CA . GLU A 1 402 ? -24.304 1.314 13.664 1.00 97.81 402 GLU A CA 1
ATOM 3170 C C . GLU A 1 402 ? -24.808 1.659 15.074 1.00 97.81 402 GLU A C 1
ATOM 3172 O O . GLU A 1 402 ? -25.419 0.810 15.730 1.00 97.81 402 GLU A O 1
ATOM 3177 N N . LEU A 1 403 ? -24.607 2.900 15.531 1.00 98.44 403 LEU A N 1
ATOM 3178 C CA . LEU A 1 403 ? -25.106 3.378 16.819 1.00 98.44 403 LEU A CA 1
ATOM 3179 C C . LEU A 1 403 ? -26.634 3.284 16.892 1.00 98.44 403 LEU A C 1
ATOM 3181 O O . LEU A 1 403 ? -27.151 2.686 17.836 1.00 98.44 403 LEU A O 1
ATOM 3185 N N . ALA A 1 404 ? -27.351 3.797 15.886 1.00 97.69 404 ALA A N 1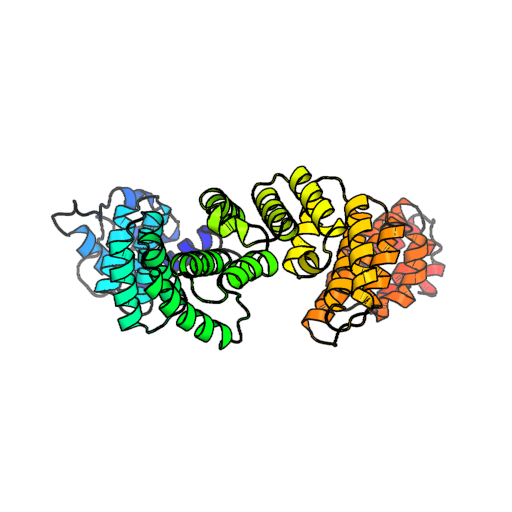
ATOM 3186 C CA . ALA A 1 404 ? -28.810 3.697 15.821 1.00 97.69 404 ALA A CA 1
ATOM 3187 C C . ALA A 1 404 ? -29.291 2.244 15.891 1.00 97.69 404 ALA A C 1
ATOM 3189 O O . ALA A 1 404 ? -30.167 1.914 16.690 1.00 97.69 404 ALA A O 1
ATOM 3190 N N . THR A 1 405 ? -28.674 1.367 15.094 1.00 97.38 405 THR A N 1
ATOM 3191 C CA . THR A 1 405 ? -29.016 -0.060 15.033 1.00 97.38 405 THR A CA 1
ATOM 3192 C C . THR A 1 405 ? -28.832 -0.734 16.392 1.00 97.38 405 THR A C 1
ATOM 3194 O O . THR A 1 405 ? -29.701 -1.482 16.838 1.00 97.38 405 THR A O 1
ATOM 3197 N N . ARG A 1 406 ? -27.721 -0.454 17.084 1.00 97.81 406 ARG A N 1
ATOM 3198 C CA . ARG A 1 406 ? -27.444 -1.011 18.416 1.00 97.81 406 ARG A CA 1
ATOM 3199 C C . ARG A 1 406 ? -28.413 -0.489 19.470 1.00 97.81 406 ARG A C 1
ATOM 3201 O O . ARG A 1 406 ? -28.907 -1.280 20.263 1.00 97.81 406 ARG A O 1
ATOM 3208 N N . LEU A 1 407 ? -28.692 0.813 19.481 1.00 98.06 407 LEU A N 1
ATOM 3209 C CA . LEU A 1 407 ? -29.623 1.416 20.439 1.00 98.06 407 LEU A CA 1
ATOM 3210 C C . LEU A 1 407 ? -31.048 0.895 20.246 1.00 98.06 407 LEU A C 1
ATOM 3212 O O . LEU A 1 407 ? -31.690 0.529 21.227 1.00 98.06 407 LEU A O 1
ATOM 3216 N N . ALA A 1 408 ? -31.508 0.788 18.997 1.00 95.94 408 ALA A N 1
ATOM 3217 C CA . ALA A 1 408 ? -32.801 0.195 18.673 1.00 95.94 408 ALA A CA 1
ATOM 3218 C C . ALA A 1 408 ? -32.859 -1.289 19.069 1.00 95.94 408 ALA A C 1
ATOM 3220 O O . ALA A 1 408 ? -33.821 -1.716 19.696 1.00 95.94 408 ALA A O 1
ATOM 3221 N N . GLY A 1 409 ? -31.806 -2.065 18.783 1.00 95.81 409 GLY A N 1
ATOM 3222 C CA . GLY A 1 409 ? -31.720 -3.475 19.179 1.00 95.81 409 GLY A CA 1
ATOM 3223 C C . GLY A 1 409 ? -31.671 -3.704 20.695 1.00 95.81 409 GLY A C 1
ATOM 3224 O O . GLY A 1 409 ? -32.060 -4.770 21.162 1.00 95.81 409 GLY A O 1
ATOM 3225 N N . LEU A 1 410 ? -31.213 -2.713 21.465 1.00 97.00 410 LEU A N 1
ATOM 3226 C CA . LEU A 1 410 ? -31.254 -2.702 22.932 1.00 97.00 410 LEU A CA 1
ATOM 3227 C C . LEU A 1 410 ? -32.535 -2.062 23.495 1.00 97.00 410 LEU A C 1
ATOM 3229 O O . LEU A 1 410 ? -32.647 -1.919 24.711 1.00 97.00 410 LEU A O 1
ATOM 3233 N N . GLU A 1 411 ? -33.457 -1.626 22.631 1.00 96.00 411 GLU A N 1
ATOM 3234 C CA . GLU A 1 411 ? -34.678 -0.891 22.989 1.00 96.00 411 GLU A CA 1
ATOM 3235 C C . GLU A 1 411 ? -34.404 0.373 23.835 1.00 96.00 411 GLU A C 1
ATOM 3237 O O . GLU A 1 411 ? -35.213 0.802 24.659 1.00 96.00 411 GLU A O 1
ATOM 3242 N N . ARG A 1 412 ? -33.240 1.005 23.632 1.00 97.38 412 ARG A N 1
ATOM 3243 C CA . ARG A 1 412 ? -32.813 2.233 24.322 1.00 97.38 412 ARG A CA 1
ATOM 3244 C C . ARG A 1 412 ? -33.234 3.476 23.548 1.00 97.38 412 ARG A C 1
ATOM 3246 O O . ARG A 1 412 ? -32.408 4.226 23.028 1.00 97.38 412 ARG A O 1
ATOM 3253 N N . TRP A 1 413 ? -34.546 3.677 23.458 1.00 95.94 413 TRP A N 1
ATOM 3254 C CA . TRP A 1 413 ? -35.170 4.777 22.710 1.00 95.94 413 TRP A CA 1
ATOM 3255 C C . TRP A 1 413 ? -34.835 6.163 23.270 1.00 95.94 413 TRP A C 1
ATOM 3257 O O . TRP A 1 413 ? -34.744 7.128 22.515 1.00 95.94 413 TRP A O 1
ATOM 3267 N N . ASP A 1 414 ? -34.618 6.250 24.584 1.00 95.38 414 ASP A N 1
ATOM 3268 C CA . ASP A 1 414 ? -34.140 7.442 25.284 1.00 95.38 414 ASP A CA 1
ATOM 3269 C C . ASP A 1 414 ? -32.771 7.885 24.755 1.00 95.38 414 ASP A C 1
ATOM 3271 O O . ASP A 1 414 ? -32.607 9.019 24.308 1.00 95.38 414 ASP A O 1
ATOM 3275 N N . ALA A 1 415 ? -31.822 6.951 24.716 1.00 97.69 415 ALA A N 1
ATOM 3276 C CA . ALA A 1 415 ? -30.481 7.191 24.203 1.00 97.69 415 ALA A CA 1
ATOM 3277 C C . ALA A 1 415 ? -30.480 7.420 22.682 1.00 97.69 415 ALA A C 1
ATOM 3279 O O . ALA A 1 415 ? -29.689 8.212 22.176 1.00 97.69 415 ALA A O 1
ATOM 3280 N N . LEU A 1 416 ? -31.379 6.771 21.932 1.00 97.62 416 LEU A N 1
ATOM 3281 C CA . LEU A 1 416 ? -31.522 7.020 20.494 1.00 97.62 416 LEU A CA 1
ATOM 3282 C C . LEU A 1 416 ? -31.973 8.460 20.211 1.00 97.62 416 LEU A C 1
ATOM 3284 O O . LEU A 1 416 ? -31.434 9.105 19.309 1.00 97.62 416 LEU A O 1
ATOM 3288 N N . LEU A 1 417 ? -32.933 8.969 20.989 1.00 96.50 417 LEU A N 1
ATOM 3289 C CA . LEU A 1 417 ? -33.390 10.354 20.891 1.00 96.50 417 LEU A CA 1
ATOM 3290 C C . LEU A 1 417 ? -32.277 11.337 21.274 1.00 96.50 417 LEU A C 1
ATOM 3292 O O . LEU A 1 417 ? -32.077 12.329 20.576 1.00 96.50 417 LEU A O 1
ATOM 3296 N N . GLU A 1 418 ? -31.535 11.047 22.342 1.00 96.50 418 GLU A N 1
ATOM 3297 C CA . GLU A 1 418 ? -30.387 11.851 22.769 1.00 96.50 418 GLU A CA 1
ATOM 3298 C C . GLU A 1 418 ? -29.299 11.911 21.683 1.00 96.50 418 GLU A C 1
ATOM 3300 O O . GLU A 1 418 ? -28.838 12.994 21.320 1.00 96.50 418 GLU A O 1
ATOM 3305 N N . ALA A 1 419 ? -28.955 10.768 21.080 1.00 97.50 419 ALA A N 1
ATOM 3306 C CA . ALA A 1 419 ? -28.022 10.712 19.958 1.00 97.50 419 ALA A CA 1
ATOM 3307 C C . ALA A 1 419 ? -28.523 11.528 18.756 1.00 97.50 419 ALA A C 1
ATOM 3309 O O . ALA A 1 419 ? -27.747 12.281 18.167 1.00 97.50 419 ALA A O 1
ATOM 3310 N N . TYR A 1 420 ? -29.812 11.419 18.408 1.00 97.19 420 TYR A N 1
ATOM 3311 C CA . TYR A 1 420 ? -30.416 12.213 17.335 1.00 97.19 420 TYR A CA 1
ATOM 3312 C C . TYR A 1 420 ? -30.277 13.717 17.591 1.00 97.19 420 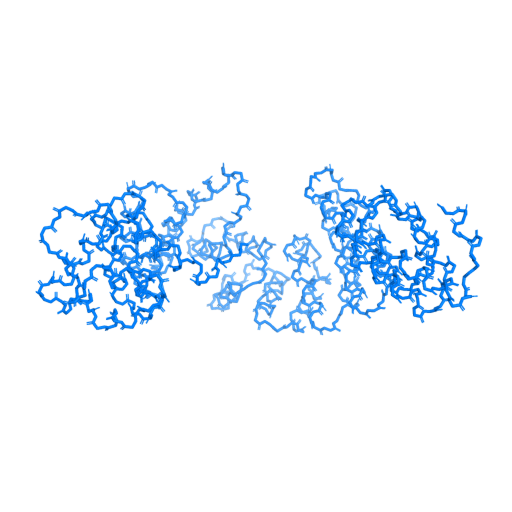TYR A C 1
ATOM 3314 O O . TYR A 1 420 ? -29.835 14.451 16.707 1.00 97.19 420 TYR A O 1
ATOM 3322 N N . GLN A 1 421 ? -30.596 14.172 18.804 1.00 95.62 421 GLN A N 1
ATOM 3323 C CA . GLN A 1 421 ? -30.482 15.580 19.185 1.00 95.62 421 GLN A CA 1
ATOM 3324 C C . GLN A 1 421 ? -29.037 16.079 19.085 1.00 95.62 421 GLN A C 1
ATOM 3326 O O . GLN A 1 421 ? -28.797 17.157 18.545 1.00 95.62 421 GLN A O 1
ATOM 3331 N N . ALA A 1 422 ? -28.075 15.279 19.547 1.00 95.94 422 ALA A N 1
ATOM 3332 C CA . ALA A 1 422 ? -26.660 15.629 19.520 1.00 95.94 422 ALA A CA 1
ATOM 3333 C C . ALA A 1 422 ? -26.076 15.759 18.102 1.00 95.94 422 ALA A C 1
ATOM 3335 O O . ALA A 1 422 ? -25.178 16.569 17.884 1.00 95.94 422 ALA A O 1
ATOM 3336 N N . MET A 1 423 ? -26.565 14.966 17.142 1.00 95.62 423 MET A N 1
ATOM 3337 C CA . MET A 1 423 ? -26.027 14.915 15.775 1.00 95.62 423 MET A CA 1
ATOM 3338 C C . MET A 1 423 ? -26.872 15.664 14.733 1.00 95.62 423 MET A C 1
ATOM 3340 O O . MET A 1 423 ? -26.467 15.735 13.574 1.00 95.62 423 MET A O 1
ATOM 3344 N N . ARG A 1 424 ? -28.016 16.250 15.114 1.00 94.25 424 ARG A N 1
ATOM 3345 C CA . ARG A 1 424 ? -28.984 16.884 14.195 1.00 94.25 424 ARG A CA 1
ATOM 3346 C C . ARG A 1 424 ? -28.363 17.930 13.265 1.00 94.25 424 ARG A C 1
ATOM 3348 O O . ARG A 1 424 ? -28.642 17.931 12.065 1.00 94.25 424 ARG A O 1
ATOM 3355 N N . ASP A 1 425 ? -27.510 18.795 13.798 1.00 94.12 425 ASP A N 1
ATOM 3356 C CA . ASP A 1 425 ? -26.912 19.890 13.021 1.00 94.12 425 ASP A CA 1
ATOM 3357 C C . ASP A 1 425 ? -25.626 19.477 12.293 1.00 94.12 425 ASP A C 1
ATOM 3359 O O . ASP A 1 425 ? -25.124 20.212 11.446 1.00 94.12 425 ASP A O 1
ATOM 3363 N N . PHE A 1 426 ? -25.115 18.282 12.589 1.00 95.75 426 PHE A N 1
ATOM 3364 C CA . PHE A 1 426 ? -23.893 17.740 12.005 1.00 95.75 426 PHE A CA 1
ATOM 3365 C C . PHE A 1 426 ? -24.180 16.740 10.886 1.00 95.75 426 PHE A C 1
ATOM 3367 O O . PHE A 1 426 ? -23.637 16.852 9.793 1.00 95.75 426 PHE A O 1
ATOM 3374 N N . ALA A 1 427 ? -25.034 15.752 11.144 1.00 95.50 427 ALA A N 1
ATOM 3375 C CA . ALA A 1 427 ? -25.185 14.593 10.283 1.00 95.50 427 ALA A CA 1
ATOM 3376 C C . ALA A 1 427 ? -25.788 14.920 8.912 1.00 95.50 427 ALA A C 1
ATOM 3378 O O . ALA A 1 427 ? -26.541 15.880 8.723 1.00 95.50 427 ALA A O 1
ATOM 3379 N N . THR A 1 428 ? -25.498 14.050 7.945 1.00 97.25 428 THR A N 1
ATOM 3380 C CA . THR A 1 428 ? -26.069 14.151 6.601 1.00 97.25 428 THR A CA 1
ATOM 3381 C C . THR A 1 428 ? -27.593 13.997 6.621 1.00 97.25 428 THR A C 1
ATOM 3383 O O . THR A 1 428 ? -28.167 13.367 7.511 1.00 97.25 428 THR A O 1
ATOM 3386 N N . VAL A 1 429 ? -28.266 14.533 5.596 1.00 96.62 429 VAL A N 1
ATOM 3387 C CA . VAL A 1 429 ? -29.730 14.422 5.441 1.00 96.62 429 VAL A CA 1
ATOM 3388 C C . VAL A 1 429 ? -30.196 12.965 5.529 1.00 96.62 429 VAL A C 1
ATOM 3390 O O . VAL A 1 429 ? -31.177 12.687 6.212 1.00 96.62 429 VAL A O 1
ATOM 3393 N N . GLY A 1 430 ? -29.474 12.041 4.884 1.00 96.00 430 GLY A N 1
ATOM 3394 C CA . GLY A 1 430 ? -29.808 10.615 4.890 1.00 96.00 430 GLY A CA 1
ATOM 3395 C C . GLY A 1 430 ? -29.727 9.992 6.283 1.00 96.00 430 GLY A C 1
ATOM 3396 O O . GLY A 1 430 ? -30.670 9.334 6.715 1.00 96.00 430 GLY A O 1
ATOM 3397 N N . THR A 1 431 ? -28.643 10.253 7.018 1.00 96.56 431 THR A N 1
ATOM 3398 C CA . THR A 1 431 ? -28.467 9.740 8.386 1.00 96.56 431 THR A CA 1
ATOM 3399 C C . THR A 1 431 ? -29.525 10.296 9.337 1.00 96.56 431 THR A C 1
ATOM 3401 O O . THR A 1 431 ? -30.090 9.544 10.128 1.00 96.56 431 THR A O 1
ATOM 3404 N N . ARG A 1 432 ? -29.872 11.585 9.225 1.00 96.69 432 ARG A N 1
ATOM 3405 C CA . ARG A 1 432 ? -30.947 12.185 10.035 1.00 96.69 432 ARG A CA 1
ATOM 3406 C C . ARG A 1 432 ? -32.302 11.554 9.753 1.00 96.69 432 ARG A C 1
ATOM 3408 O O . ARG A 1 432 ? -32.963 11.125 10.691 1.00 96.69 432 ARG A O 1
ATOM 3415 N N . ALA A 1 433 ? -32.668 11.428 8.478 1.00 95.62 433 ALA A N 1
ATOM 3416 C CA . ALA A 1 433 ? -33.930 10.814 8.078 1.00 95.62 433 ALA A CA 1
ATOM 3417 C C . ALA A 1 433 ? -34.053 9.365 8.585 1.00 95.62 433 ALA A C 1
ATOM 3419 O O . ALA A 1 433 ? -35.133 8.942 8.992 1.00 95.62 433 ALA A O 1
ATOM 3420 N N . ALA A 1 434 ? -32.948 8.609 8.614 1.00 94.69 434 ALA A N 1
ATOM 3421 C CA . ALA A 1 434 ? -32.937 7.256 9.166 1.00 94.69 434 ALA A CA 1
ATOM 3422 C C . ALA A 1 434 ? -33.250 7.236 10.673 1.00 94.69 434 ALA A C 1
ATOM 3424 O O . ALA A 1 434 ? -34.078 6.442 11.116 1.00 94.69 434 ALA A O 1
ATOM 3425 N N . TYR A 1 435 ? -32.644 8.131 11.459 1.00 97.00 435 TYR A N 1
ATOM 3426 C CA . TYR A 1 435 ? -32.964 8.265 12.885 1.00 97.00 435 TYR A CA 1
ATOM 3427 C C . TYR A 1 435 ? -34.410 8.723 13.110 1.00 97.00 435 TYR A C 1
ATOM 3429 O O . TYR A 1 435 ? -35.104 8.152 13.949 1.00 97.00 435 TYR A O 1
ATOM 3437 N N . GLU A 1 436 ? -34.877 9.720 12.352 1.00 95.19 436 GLU A N 1
ATOM 3438 C CA . GLU A 1 436 ? -36.256 10.221 12.422 1.00 95.19 436 GLU A CA 1
ATOM 3439 C C . GLU A 1 436 ? -37.271 9.106 12.151 1.00 95.19 436 GLU A C 1
ATOM 3441 O O . GLU A 1 436 ? -38.254 8.985 12.880 1.00 95.19 436 GLU A O 1
ATOM 3446 N N . LEU A 1 437 ? -37.011 8.254 11.155 1.00 95.19 437 LEU A N 1
ATOM 3447 C CA . LEU A 1 437 ? -37.866 7.116 10.825 1.00 95.19 437 LEU A CA 1
ATOM 3448 C C . LEU A 1 437 ? -37.940 6.101 11.974 1.00 95.19 437 LEU A C 1
ATOM 3450 O O . LEU A 1 437 ? -39.034 5.688 12.355 1.00 95.19 437 LEU A O 1
ATOM 3454 N N . VAL A 1 438 ? -36.795 5.718 12.549 1.00 95.00 438 VAL A N 1
ATOM 3455 C CA . VAL A 1 438 ? -36.749 4.757 13.666 1.00 95.00 438 VAL A CA 1
ATOM 3456 C C . VAL A 1 438 ? -37.446 5.324 14.907 1.00 95.00 438 VAL A C 1
ATOM 3458 O O . VAL A 1 438 ? -38.197 4.615 15.577 1.00 95.00 438 VAL A O 1
ATOM 3461 N N . LEU A 1 439 ? -37.252 6.612 15.202 1.00 95.44 439 LEU A N 1
ATOM 3462 C CA . LEU A 1 439 ? -37.922 7.286 16.316 1.00 95.44 439 LEU A CA 1
ATOM 3463 C C . LEU A 1 439 ? -39.436 7.413 16.089 1.00 95.44 439 LEU A C 1
ATOM 3465 O O . LEU A 1 439 ? -40.208 7.215 17.028 1.00 95.44 439 LEU A O 1
ATOM 3469 N N . ALA A 1 440 ? -39.877 7.708 14.863 1.00 93.62 440 ALA A N 1
ATOM 3470 C CA . ALA A 1 440 ? -41.296 7.767 14.518 1.00 93.62 440 ALA A CA 1
ATOM 3471 C C . ALA A 1 440 ? -41.987 6.409 14.717 1.00 93.62 440 ALA A C 1
ATOM 3473 O O . ALA A 1 440 ? -43.087 6.360 15.269 1.00 93.62 440 ALA A O 1
ATOM 3474 N N . GLU A 1 441 ? -41.323 5.313 14.343 1.00 93.12 441 GLU A N 1
ATOM 3475 C CA . GLU A 1 441 ? -41.826 3.955 14.565 1.00 93.12 441 GLU A CA 1
ATOM 3476 C C . GLU A 1 441 ? -41.943 3.632 16.064 1.00 93.12 441 GLU A C 1
ATOM 3478 O O . GLU A 1 441 ? -42.987 3.165 16.519 1.00 93.12 441 GLU A O 1
ATOM 3483 N N . ALA A 1 442 ? -40.927 3.973 16.866 1.00 93.06 442 ALA A N 1
ATOM 3484 C CA . ALA A 1 442 ? -40.963 3.782 18.320 1.00 93.06 442 ALA A CA 1
ATOM 3485 C C . ALA A 1 442 ? -42.125 4.541 18.996 1.00 93.06 442 ALA A C 1
ATOM 3487 O O . ALA A 1 442 ? -42.715 4.058 19.967 1.00 93.06 442 ALA A O 1
ATOM 3488 N N . ILE A 1 443 ? -42.485 5.720 18.475 1.00 93.38 443 ILE A N 1
ATOM 3489 C CA . ILE A 1 443 ? -43.653 6.494 18.927 1.00 93.38 443 ILE A CA 1
ATOM 3490 C C . ILE A 1 443 ? -44.956 5.841 18.466 1.00 93.38 443 ILE A C 1
ATOM 3492 O O . ILE A 1 443 ? -45.894 5.737 19.256 1.00 93.38 443 ILE A O 1
ATOM 3496 N N . GLY A 1 444 ? -45.020 5.383 17.214 1.00 92.25 444 GLY A N 1
ATOM 3497 C CA . GLY A 1 444 ? -46.182 4.677 16.668 1.00 92.25 444 GLY A CA 1
ATOM 3498 C C . GLY A 1 444 ? -46.531 3.414 17.459 1.00 92.25 444 GLY A C 1
ATOM 3499 O O . GLY A 1 444 ? -47.706 3.117 17.667 1.00 92.25 444 GLY A O 1
ATOM 3500 N N . GLN A 1 445 ? -45.514 2.728 17.981 1.00 93.38 445 GLN A N 1
ATOM 3501 C CA . GLN A 1 445 ? -45.655 1.560 18.855 1.00 93.38 445 GLN A CA 1
ATOM 3502 C C . GLN A 1 445 ? -45.922 1.916 20.331 1.00 93.38 445 GLN A C 1
ATOM 3504 O O . GLN A 1 445 ? -46.168 1.029 21.146 1.00 93.38 445 GLN A O 1
ATOM 3509 N N . GLY A 1 446 ? -45.893 3.203 20.695 1.00 91.44 446 GLY A N 1
ATOM 3510 C CA . GLY A 1 446 ? -46.148 3.685 22.055 1.00 91.44 446 GLY A CA 1
ATOM 3511 C C . GLY A 1 446 ? -44.996 3.473 23.041 1.00 91.44 446 GLY A C 1
ATOM 3512 O O . GLY A 1 446 ? -45.200 3.636 24.244 1.00 91.44 446 GLY A O 1
ATOM 3513 N N . VAL A 1 447 ? -43.798 3.126 22.561 1.00 91.75 447 VAL A N 1
ATOM 3514 C CA . VAL A 1 447 ? -42.619 2.884 23.411 1.00 91.75 447 VAL A CA 1
ATOM 3515 C C . VAL A 1 447 ? -41.896 4.191 23.753 1.00 91.75 447 VAL A C 1
ATOM 3517 O O . VAL A 1 447 ? -41.297 4.311 24.822 1.00 91.75 447 VAL A O 1
ATOM 3520 N N . LEU A 1 448 ? -42.015 5.206 22.891 1.00 90.19 448 LEU A N 1
ATOM 3521 C CA . LEU A 1 448 ? -41.551 6.567 23.155 1.00 90.19 448 LEU A CA 1
ATOM 3522 C C . LEU A 1 448 ? -42.744 7.550 23.202 1.00 90.19 448 LEU A C 1
ATOM 3524 O O . LEU A 1 448 ? -43.578 7.541 22.295 1.00 90.19 448 LEU A O 1
ATOM 3528 N N . PRO A 1 449 ? -42.856 8.428 24.221 1.00 86.62 449 PRO A N 1
ATOM 3529 C CA . PRO A 1 449 ? -43.948 9.396 24.296 1.00 86.62 449 PRO A CA 1
ATOM 3530 C C . PRO A 1 449 ? -43.879 10.431 23.166 1.00 86.62 449 PRO A C 1
ATOM 3532 O O . PRO A 1 449 ? -42.816 10.977 22.876 1.00 86.62 449 PRO A O 1
ATOM 3535 N N . THR A 1 450 ? -45.028 10.816 22.606 1.00 79.25 450 THR A N 1
ATOM 3536 C CA . THR A 1 450 ? -45.109 11.856 21.559 1.00 79.25 450 THR A CA 1
ATOM 3537 C C . THR A 1 450 ? -44.596 13.225 22.034 1.00 79.25 450 THR A C 1
ATOM 3539 O O . THR A 1 450 ? -44.101 14.020 21.237 1.00 79.25 450 THR A O 1
ATOM 3542 N N . SER A 1 451 ? -44.666 13.508 23.340 1.00 80.25 451 SER A N 1
ATOM 3543 C CA . SER A 1 451 ? -44.141 14.743 23.941 1.00 80.25 451 SER A CA 1
ATOM 3544 C C . SER A 1 451 ? -42.613 14.848 23.890 1.00 80.25 451 SER A C 1
ATOM 3546 O O . SER A 1 451 ? -42.078 15.950 24.018 1.00 80.25 451 SER A O 1
ATOM 3548 N N . SER A 1 452 ? -41.908 13.738 23.665 1.00 75.62 452 SER A N 1
ATOM 3549 C CA . SER A 1 452 ? -40.447 13.707 23.566 1.00 75.62 452 SER A CA 1
ATOM 3550 C C . SER A 1 452 ? -39.925 14.384 22.293 1.00 75.62 452 SER A C 1
ATOM 3552 O O . SER A 1 452 ? -38.825 14.927 22.316 1.00 75.62 452 SER A O 1
ATOM 3554 N N . LEU A 1 453 ? -40.727 14.446 21.219 1.00 64.50 453 LEU A N 1
ATOM 3555 C CA . LEU A 1 453 ? -40.377 15.176 19.992 1.00 64.50 453 LEU A CA 1
ATOM 3556 C C . LEU A 1 453 ? -40.549 16.691 20.117 1.00 64.50 453 LEU A C 1
ATOM 3558 O O . LEU A 1 453 ? -39.891 17.429 19.407 1.00 64.50 453 LEU A O 1
ATOM 3562 N N . GLN A 1 454 ? -41.417 17.176 21.011 1.00 60.31 454 GLN A N 1
ATOM 3563 C CA . GLN A 1 454 ? -41.662 18.619 21.169 1.00 60.31 454 GLN A CA 1
ATOM 3564 C C . GLN A 1 454 ? -40.545 19.341 21.935 1.00 60.31 454 GLN A C 1
ATOM 3566 O O . GLN A 1 454 ? -40.518 20.569 21.974 1.00 60.31 454 GLN A O 1
ATOM 3571 N N . ARG A 1 455 ? -39.653 18.582 22.584 1.00 53.53 455 ARG A N 1
ATOM 3572 C CA . ARG A 1 455 ? -38.446 19.095 23.252 1.00 53.53 455 ARG A CA 1
ATOM 3573 C C . ARG A 1 455 ? -37.188 18.966 22.389 1.00 53.53 455 ARG A C 1
ATOM 3575 O O . ARG A 1 455 ? -36.149 19.473 22.801 1.00 53.53 455 ARG A O 1
ATOM 3582 N N . ALA A 1 456 ? -37.284 18.263 21.260 1.00 50.22 456 ALA A N 1
ATOM 3583 C CA . ALA A 1 456 ? -36.236 18.105 20.256 1.00 50.22 456 ALA A CA 1
ATOM 3584 C C . ALA A 1 456 ? -36.444 19.138 19.142 1.00 50.22 456 ALA A C 1
ATOM 3586 O O . ALA A 1 456 ? -35.431 19.599 18.574 1.00 50.22 456 ALA A O 1
#

Mean predicted aligned error: 7.51 Å

Nearest PDB structures (foldseek):
  8qca-assembly1_B  TM=2.837E-01  e=2.668E-03  Saccharomyces cerevisiae
  8dth-assembly1_A  TM=3.307E-01  e=7.564E-03  Arabidopsis thaliana
  2j9q-assembly1_A  TM=3.765E-01  e=7.375E-02  Homo sapiens
  2ho1-assembly1_A  TM=4.842E-01  e=3.454E-01  Pseudomonas aeruginosa PAO1
  5wyj-assembly1_R2  TM=3.861E-01  e=1.497E+00  Saccharomyces cerevisiae S288C

Foldseek 3Di:
DPPPDLVVVLLVLLVVLLVQLVPLPPDPDQDALNDGSVRVSVCSNVVVCPSCVVQDQAPVPPPCSNVVSQVSSHLLSLLSVLSSCVVVVNLRNSLSSLVCNLVRHDPPNNVSSLLVNLVSCVVVVVLVVSLVSLVVSCVVVNLDLSSLVSNLSSCLSVLVLVVNQVSLVVNVVVCVPDPPPPDDALQSLLSNLVSCVVVVPPPSVVSVLCSLQVDAQAPSLLVSLVVCVVPVVSVVVDDPLVNLSSVLSNCVNVVVLQVSLVSLVVNLVPPLPSCLGPNSVVSNLSSCLVNVNLQVSLVSLQVSLVVQCVPPVRLLSSLSSLLSSLVSCVSVVNLVSNLVSLVVSVVSDDPPDPVVLVVNLVSLLSNLLSCLSVPLLVSLQCLLVSQVVHDAQVVCLVSLVSSLVVCVVVLVLVSLLSSLVSCVVPHDPVSNVVSVVSNVVCVVVVVDPPVSVVVD

Radius of gyration: 29.77 Å; Cα contacts (8 Å, |Δi|>4): 551; chains: 1; bounding box: 78×37×80 Å

Secondary structure (DSSP, 8-state):
--PPPHHHHHHHHHHHHHHHHHH-TTSS--EETTEEHHHHHHHHHHT--GGGGGS--STT-TT-HHHHHHHTT-TTHHHHHHHHHHHTT-HHHHHHHHHHHHHHPPTTHHHHHHHHHHHHHHHTT-HHHHHHHHHHHHHHH-S-HHHHHHHHHHHHTTT-HHHHHHHHHHHHHHHHTSS---PPPHHHHHHHHHHHHHTT-TTHHHHHHHHHHHSPS-HHHHHHHHHHHH-HHHHTTS-HHHHHHHHHHHHHHTT-HHHHHHHHHHHHHH-SGGG-SHHHHHHHHHHHHHTT-HHHHHHHHHHHHHHHTT-TTTHHHHHHHHHHHHHHHHHTT-HHHHHHHHHHHHHS---S-HHHHHHHHHHHHHHHHHHHHH-HHHHHHHHHHHGGG---GGGGHHHHHHHHHHHHHTT-HHHHHHHHHHHTTTS-HHHHHHHHHHHHHHHHTTSS-GGGSTT-